Protein AF-A0A383TW69-F1 (afdb_monomer)

Structure (mmCIF, N/CA/C/O backbone):
data_AF-A0A383TW69-F1
#
_entry.id   AF-A0A383TW69-F1
#
loop_
_atom_site.group_PDB
_atom_site.id
_atom_site.type_symbol
_atom_site.label_atom_id
_atom_site.label_alt_id
_atom_site.label_comp_id
_atom_site.label_asym_id
_atom_site.label_entity_id
_atom_site.label_seq_id
_atom_site.pdbx_PDB_ins_code
_atom_site.Cartn_x
_atom_site.Cartn_y
_atom_site.Cartn_z
_atom_site.occupancy
_atom_site.B_iso_or_equiv
_atom_site.auth_seq_id
_atom_site.auth_comp_id
_atom_site.auth_asym_id
_atom_site.auth_atom_id
_atom_site.pdbx_PDB_model_num
ATOM 1 N N . MET A 1 1 ? -13.161 24.675 21.735 1.00 78.88 1 MET A N 1
ATOM 2 C CA . MET A 1 1 ? -13.417 23.481 20.902 1.00 78.88 1 MET A CA 1
ATOM 3 C C . MET A 1 1 ? -14.725 23.671 20.132 1.00 78.88 1 MET A C 1
ATOM 5 O O . MET A 1 1 ? -15.695 24.113 20.737 1.00 78.88 1 MET A O 1
ATOM 9 N N . LYS A 1 2 ? -14.765 23.399 18.818 1.00 85.44 2 LYS A N 1
ATOM 10 C CA . LYS A 1 2 ? -15.999 23.456 18.006 1.00 85.44 2 LYS A CA 1
ATOM 11 C C . LYS A 1 2 ? -16.533 22.034 17.807 1.00 85.44 2 LYS A C 1
ATOM 13 O O . LYS A 1 2 ? -15.847 21.250 17.152 1.00 85.44 2 LYS A O 1
ATOM 18 N N . LYS A 1 3 ? -17.734 21.754 18.326 1.00 91.88 3 LYS A N 1
ATOM 19 C CA . LYS A 1 3 ? -18.426 20.466 18.156 1.00 91.88 3 LYS A CA 1
ATOM 20 C C . LYS A 1 3 ? -18.703 20.162 16.680 1.00 91.88 3 LYS A C 1
ATOM 22 O O . LYS A 1 3 ? -18.946 21.086 15.899 1.00 91.88 3 LYS A O 1
ATOM 27 N N . LEU A 1 4 ? -18.665 18.879 16.338 1.00 94.00 4 LEU A N 1
ATOM 28 C CA . LEU A 1 4 ? -19.156 18.313 15.087 1.00 94.00 4 LEU A CA 1
ATOM 29 C C . LEU A 1 4 ? -20.682 18.405 15.047 1.00 94.00 4 LEU A C 1
ATOM 31 O O . LEU A 1 4 ? -21.356 17.983 15.990 1.00 94.00 4 LEU A O 1
ATOM 35 N N . TYR A 1 5 ? -21.210 18.924 13.943 1.00 95.25 5 TYR A N 1
ATOM 36 C CA . TYR A 1 5 ? -22.615 18.779 13.573 1.00 95.25 5 TYR A CA 1
ATOM 37 C C . TYR A 1 5 ? -22.767 17.698 12.501 1.00 95.25 5 TYR A C 1
ATOM 39 O O . TYR A 1 5 ? -21.790 17.292 11.876 1.00 95.25 5 TYR A O 1
ATOM 47 N N . ILE A 1 6 ? -24.003 17.274 12.226 1.00 94.62 6 ILE A N 1
ATOM 48 C CA . ILE A 1 6 ? -24.273 16.146 11.319 1.00 94.62 6 ILE A CA 1
ATOM 49 C C . ILE A 1 6 ? -23.660 16.337 9.927 1.00 94.62 6 ILE A C 1
ATOM 51 O O . ILE A 1 6 ? -23.131 15.404 9.336 1.00 94.62 6 ILE A O 1
ATOM 55 N N . LYS A 1 7 ? -23.639 17.578 9.426 1.00 93.81 7 LYS A N 1
ATOM 56 C CA . LYS A 1 7 ? -22.997 17.917 8.152 1.00 93.81 7 LYS A CA 1
ATOM 57 C C . LYS A 1 7 ? -21.479 17.713 8.189 1.00 93.81 7 LYS A C 1
ATOM 59 O O . LYS A 1 7 ? -20.908 17.312 7.180 1.00 93.81 7 LYS A O 1
ATOM 64 N N . ASP A 1 8 ? -20.846 18.016 9.321 1.00 94.88 8 ASP A N 1
ATOM 65 C CA . ASP A 1 8 ? -19.411 17.814 9.505 1.00 94.88 8 ASP A CA 1
ATOM 66 C C . ASP A 1 8 ? -19.110 16.311 9.572 1.00 94.88 8 ASP A C 1
ATOM 68 O O . ASP A 1 8 ? -18.225 15.848 8.866 1.00 94.88 8 ASP A O 1
ATOM 72 N N . TRP A 1 9 ? -19.897 15.535 10.331 1.00 95.38 9 TRP A N 1
ATOM 73 C CA . TRP A 1 9 ? -19.778 14.070 10.402 1.00 95.38 9 TRP A CA 1
ATOM 74 C C . TRP A 1 9 ? -19.925 13.401 9.030 1.00 95.38 9 TRP A C 1
ATOM 76 O O . TRP A 1 9 ? -19.047 12.650 8.607 1.00 95.38 9 TRP A O 1
ATOM 86 N N . LEU A 1 10 ? -20.978 13.743 8.282 1.00 94.75 10 LEU A N 1
ATOM 87 C CA . LEU A 1 10 ? -21.226 13.183 6.951 1.00 94.75 10 LEU A CA 1
ATOM 88 C C . LEU A 1 10 ? -20.133 13.529 5.927 1.00 94.75 10 LEU A C 1
ATOM 90 O O . LEU A 1 10 ? -20.014 12.838 4.921 1.00 94.75 10 LEU A O 1
ATOM 94 N N . ALA A 1 11 ? -19.308 14.556 6.165 1.00 94.00 11 ALA A N 1
ATOM 95 C CA . ALA A 1 11 ? -18.155 14.841 5.309 1.00 94.00 11 ALA A CA 1
ATOM 96 C C . ALA A 1 11 ? -17.041 13.784 5.441 1.00 94.00 11 ALA A C 1
ATOM 98 O O . ALA A 1 11 ? -16.251 13.614 4.511 1.00 94.00 11 ALA A O 1
ATOM 99 N N . TYR A 1 12 ? -16.991 13.060 6.565 1.00 92.94 12 TYR A N 1
ATOM 100 C CA . TYR A 1 12 ? -16.056 11.954 6.788 1.00 92.94 12 TYR A CA 1
ATOM 101 C C . TYR A 1 12 ? -16.609 10.598 6.352 1.00 92.94 12 TYR A C 1
ATOM 103 O O . TYR A 1 12 ? -15.813 9.671 6.169 1.00 92.94 12 TYR A O 1
ATOM 111 N N . GLN A 1 13 ? -17.930 10.492 6.197 1.00 94.50 13 GLN A N 1
ATOM 112 C CA . GLN A 1 13 ? -18.620 9.260 5.843 1.00 94.50 13 GLN A CA 1
ATOM 113 C C . GLN A 1 13 ? -18.547 8.974 4.335 1.00 94.50 13 GLN A C 1
ATOM 115 O O . GLN A 1 13 ? -18.456 9.889 3.509 1.00 94.50 13 GLN A O 1
ATOM 120 N N . PRO A 1 14 ? -18.573 7.692 3.934 1.00 92.88 14 PRO A N 1
ATOM 121 C CA . PRO A 1 14 ? -18.438 7.314 2.533 1.00 92.88 14 PRO A CA 1
ATOM 122 C C . PRO A 1 14 ? -19.743 7.486 1.730 1.00 92.88 14 PRO A C 1
ATOM 124 O O . PRO A 1 14 ? -19.723 7.469 0.496 1.00 92.88 14 PRO A O 1
ATOM 127 N N . TYR A 1 15 ? -20.871 7.686 2.415 1.00 90.94 15 TYR A N 1
ATOM 128 C CA . TYR A 1 15 ? -22.201 7.929 1.856 1.00 90.94 15 TYR A CA 1
ATOM 129 C C . TYR A 1 15 ? -22.689 9.349 2.174 1.00 90.94 15 TYR A C 1
ATOM 131 O O . TYR A 1 15 ? -22.214 10.009 3.090 1.00 90.94 15 TYR A O 1
ATOM 139 N N . THR A 1 16 ? -23.666 9.834 1.404 1.00 83.75 16 THR A N 1
ATOM 140 C CA . THR A 1 16 ? -24.147 11.226 1.497 1.00 83.75 16 THR A CA 1
ATOM 141 C C . THR A 1 16 ? -25.482 11.384 2.219 1.00 83.75 16 THR A C 1
ATOM 143 O O . THR A 1 16 ? -25.898 12.510 2.485 1.00 83.75 16 THR A O 1
ATOM 146 N N . LYS A 1 17 ? -26.210 10.289 2.459 1.00 88.12 17 LYS A N 1
ATOM 147 C CA . LYS A 1 17 ? -27.533 10.323 3.089 1.00 88.12 17 LYS A CA 1
ATOM 148 C C . LYS A 1 17 ? -27.400 9.944 4.558 1.00 88.12 17 LYS A C 1
ATOM 150 O O . LYS A 1 17 ? -26.925 8.855 4.841 1.00 88.12 17 LYS A O 1
ATOM 155 N N . GLU A 1 18 ? -27.886 10.818 5.432 1.00 89.94 18 GLU A N 1
ATOM 156 C CA . GLU A 1 18 ? -27.990 10.564 6.870 1.00 89.94 18 GLU A CA 1
ATOM 157 C C . GLU A 1 18 ? -28.778 9.276 7.158 1.00 89.94 18 GLU A C 1
ATOM 159 O O . GLU A 1 18 ? -29.884 9.067 6.639 1.00 89.94 18 GLU A O 1
ATOM 164 N N . GLY A 1 19 ? -28.184 8.418 7.979 1.00 88.56 19 GLY A N 1
ATOM 165 C CA . GLY A 1 19 ? -28.764 7.232 8.585 1.00 88.56 19 GLY A CA 1
ATOM 166 C C . GLY A 1 19 ? -29.037 7.431 10.077 1.00 88.56 19 GLY A C 1
ATOM 167 O O . GLY A 1 19 ? -28.584 8.377 10.714 1.00 88.56 19 GLY A O 1
ATOM 168 N N . THR A 1 20 ? -29.791 6.506 10.668 1.00 89.56 20 THR A N 1
ATOM 169 C CA . THR A 1 20 ? -30.201 6.589 12.081 1.00 89.56 20 THR A CA 1
ATOM 170 C C . THR A 1 20 ? -29.040 6.440 13.065 1.00 89.56 20 THR A C 1
ATOM 172 O O . THR A 1 20 ? -29.141 6.918 14.191 1.00 89.56 20 THR A O 1
ATOM 175 N N . ALA A 1 21 ? -27.951 5.788 12.649 1.00 95.50 21 ALA A N 1
ATOM 176 C CA . ALA A 1 21 ? -26.759 5.584 13.466 1.00 95.50 21 ALA A CA 1
ATOM 177 C C . ALA A 1 21 ? -25.835 6.818 13.506 1.00 95.50 21 ALA A C 1
ATOM 179 O O . ALA A 1 21 ? -25.101 6.999 14.474 1.00 95.50 21 ALA A O 1
ATOM 180 N N . ASP A 1 22 ? -25.907 7.712 12.511 1.00 96.69 22 ASP A N 1
ATOM 181 C CA . ASP A 1 22 ? -24.965 8.833 12.369 1.00 96.69 22 ASP A CA 1
ATOM 182 C C . ASP A 1 22 ? -24.975 9.784 13.567 1.00 96.69 22 ASP A C 1
ATOM 184 O O . ASP A 1 22 ? -23.930 10.264 13.998 1.00 96.69 22 ASP A O 1
ATOM 188 N N . ILE A 1 23 ? -26.152 10.048 14.142 1.00 96.31 23 ILE A N 1
ATOM 189 C CA . ILE A 1 23 ? -26.275 10.919 15.318 1.00 96.31 23 ILE A CA 1
ATOM 190 C C . ILE A 1 23 ? -25.535 10.314 16.517 1.00 96.31 23 ILE A C 1
ATOM 192 O O . ILE A 1 23 ? -24.908 11.052 17.279 1.00 96.31 23 ILE A O 1
ATOM 196 N N . PHE A 1 24 ? -25.593 8.989 16.685 1.00 98.00 24 PHE A N 1
ATOM 197 C CA . PHE A 1 24 ? -24.895 8.298 17.766 1.00 98.00 24 PHE A CA 1
ATOM 198 C C . PHE A 1 24 ? -23.382 8.460 17.612 1.00 98.00 24 PHE A C 1
ATOM 200 O O . PHE A 1 24 ? -22.731 9.000 18.507 1.00 98.00 24 PHE A O 1
ATOM 207 N N . TYR A 1 25 ? -22.836 8.089 16.453 1.00 98.25 25 TYR A N 1
ATOM 208 C CA . TYR A 1 25 ? -21.394 8.147 16.223 1.00 98.25 25 TYR A CA 1
ATOM 209 C C . TYR A 1 25 ? -20.862 9.587 16.168 1.00 98.25 25 TYR A C 1
ATOM 211 O O . TYR A 1 25 ? -19.808 9.870 16.727 1.00 98.25 25 TYR A O 1
ATOM 219 N N . MET A 1 26 ? -21.616 10.552 15.636 1.00 97.88 26 MET A N 1
ATOM 220 C CA . MET A 1 26 ? -21.258 11.974 15.734 1.00 97.88 26 MET A CA 1
ATOM 221 C C . MET A 1 26 ? -21.147 12.440 17.196 1.00 97.88 26 MET A C 1
ATOM 223 O O . MET A 1 26 ? -20.235 13.196 17.545 1.00 97.88 26 MET A O 1
ATOM 227 N N . ASN A 1 27 ? -22.078 12.028 18.062 1.00 98.00 27 ASN A N 1
ATOM 228 C CA . ASN A 1 27 ? -22.026 12.376 19.482 1.00 98.00 27 ASN A CA 1
ATOM 229 C C . ASN A 1 27 ? -20.841 11.703 20.181 1.00 98.00 27 ASN A C 1
ATOM 231 O O . ASN A 1 27 ? -20.166 12.365 20.968 1.00 98.00 27 ASN A O 1
ATOM 235 N N . LEU A 1 28 ? -20.548 10.445 19.851 1.00 98.44 28 LEU A N 1
ATOM 236 C CA . LEU A 1 28 ? -19.385 9.720 20.359 1.00 98.44 28 LEU A CA 1
ATOM 237 C C . LEU A 1 28 ? -18.066 10.394 19.944 1.00 98.44 28 LEU A C 1
ATOM 239 O O . LEU A 1 28 ? -17.206 10.647 20.785 1.00 98.44 28 LEU A O 1
ATOM 243 N N . ALA A 1 29 ? -17.953 10.815 18.681 1.00 98.44 29 ALA A N 1
ATOM 244 C CA . ALA A 1 29 ? -16.805 11.576 18.193 1.00 98.44 29 ALA A CA 1
ATOM 245 C C . ALA A 1 29 ? -16.631 12.908 18.936 1.00 98.44 29 ALA A C 1
ATOM 247 O O . ALA A 1 29 ? -15.508 13.297 19.252 1.00 98.44 29 ALA A O 1
ATOM 248 N N . ASN A 1 30 ? -17.727 13.602 19.262 1.00 98.38 30 ASN A N 1
ATOM 249 C CA . ASN A 1 30 ? -17.668 14.807 20.091 1.00 98.38 30 ASN A CA 1
ATOM 250 C C . ASN A 1 30 ? -17.168 14.512 21.516 1.00 98.38 30 ASN A C 1
ATOM 252 O O . ASN A 1 30 ? -16.384 15.301 22.036 1.00 98.38 30 ASN A O 1
ATOM 256 N N . GLN A 1 31 ? -17.582 13.401 22.136 1.00 98.31 31 GLN A N 1
ATOM 257 C CA . GLN A 1 31 ? -17.109 13.007 23.471 1.00 98.31 31 GLN A CA 1
ATOM 258 C C . GLN A 1 31 ? -15.611 12.687 23.467 1.00 98.31 31 GLN A C 1
ATOM 260 O O . GLN A 1 31 ? -14.866 13.196 24.303 1.00 98.31 31 GLN A O 1
ATOM 265 N N . ILE A 1 32 ? -15.146 11.922 22.476 1.00 98.44 32 ILE A N 1
ATOM 266 C CA . ILE A 1 32 ? -13.717 11.639 22.296 1.00 98.44 32 ILE A CA 1
ATOM 267 C C . ILE A 1 32 ? -12.943 12.940 22.057 1.00 98.44 32 ILE A C 1
ATOM 269 O O . ILE A 1 32 ? -11.902 13.157 22.671 1.00 98.44 32 ILE A O 1
ATOM 273 N N . GLN A 1 33 ? -13.456 13.845 21.218 1.00 97.50 33 GLN A N 1
ATOM 274 C CA . GLN A 1 33 ? -12.817 15.139 20.976 1.00 97.50 33 GLN A CA 1
ATOM 275 C C . GLN A 1 33 ? -12.703 15.978 22.260 1.00 97.50 33 GLN A C 1
ATOM 277 O O . GLN A 1 33 ? -11.658 16.588 22.496 1.00 97.50 33 GLN A O 1
ATOM 282 N N . GLU A 1 34 ? -13.756 16.015 23.083 1.00 97.12 34 GLU A N 1
ATOM 283 C CA . GLU A 1 34 ? -13.748 16.691 24.385 1.00 97.12 34 GLU A CA 1
ATOM 284 C C . GLU A 1 34 ? -12.663 16.098 25.289 1.00 97.12 34 GLU A C 1
ATOM 286 O O . GLU A 1 34 ? -11.813 16.842 25.782 1.00 97.12 34 GLU A O 1
ATOM 291 N N . LYS A 1 35 ? -12.602 14.767 25.398 1.00 97.50 35 LYS A N 1
ATOM 292 C CA . LYS A 1 35 ? -11.590 14.072 26.200 1.00 97.50 35 LYS A CA 1
ATOM 293 C C . LYS A 1 35 ? -10.165 14.355 25.731 1.00 97.50 35 LYS A C 1
ATOM 295 O O . LYS A 1 35 ? -9.302 14.676 26.546 1.00 97.50 35 LYS A O 1
ATOM 300 N N . LEU A 1 36 ? -9.914 14.294 24.421 1.00 96.62 36 LEU A N 1
ATOM 301 C CA . LEU A 1 36 ? -8.609 14.619 23.836 1.00 96.62 36 LEU A CA 1
ATOM 302 C C . LEU A 1 36 ? -8.207 16.072 24.122 1.00 96.62 36 LEU A C 1
ATOM 304 O O . LEU A 1 36 ? -7.032 16.355 24.351 1.00 96.62 36 LEU A O 1
ATOM 308 N N . PHE A 1 37 ? -9.169 17.000 24.135 1.00 94.56 37 PHE A N 1
ATOM 309 C CA . PHE A 1 37 ? -8.917 18.398 24.478 1.00 94.56 37 PHE A CA 1
ATOM 310 C C . PHE A 1 37 ? -8.577 18.578 25.966 1.00 94.56 37 PHE A C 1
ATOM 312 O O . PHE A 1 37 ? -7.689 19.367 26.288 1.00 94.56 37 PHE A O 1
ATOM 319 N N . GLU A 1 38 ? -9.239 17.843 26.863 1.00 94.81 38 GLU A N 1
ATOM 320 C CA . GLU A 1 38 ? -8.970 17.870 28.309 1.00 94.81 38 GLU A CA 1
ATOM 321 C C . GLU A 1 38 ? -7.551 17.404 28.653 1.00 94.81 38 GLU A C 1
ATOM 323 O O . GLU A 1 38 ? -6.868 18.038 29.460 1.00 94.81 38 GLU A O 1
ATOM 328 N N . ILE A 1 39 ? -7.086 16.323 28.020 1.00 94.62 39 ILE A N 1
ATOM 329 C CA . ILE A 1 39 ? -5.749 15.760 28.272 1.00 94.62 39 ILE A CA 1
ATOM 330 C C . ILE A 1 39 ? -4.653 16.413 27.417 1.00 94.62 39 ILE A C 1
ATOM 332 O O . ILE A 1 39 ? -3.473 16.112 27.583 1.00 94.62 39 ILE A O 1
ATOM 336 N N . ARG A 1 40 ? -5.007 17.336 26.513 1.00 92.56 40 ARG A N 1
ATOM 337 C CA . ARG A 1 40 ? -4.088 17.921 25.525 1.00 92.56 40 ARG A CA 1
ATOM 338 C C . ARG A 1 40 ? -2.812 18.497 26.140 1.00 92.56 40 ARG A C 1
ATOM 340 O O . ARG A 1 40 ? -1.731 18.260 25.617 1.00 92.56 40 ARG A O 1
ATOM 347 N N . SER A 1 41 ? -2.927 19.255 27.229 1.00 89.94 41 SER A N 1
ATOM 348 C CA . SER A 1 41 ? -1.782 19.908 27.885 1.00 89.94 41 SER A CA 1
ATOM 349 C C . SER A 1 41 ? -0.866 18.942 28.644 1.00 89.94 41 SER A C 1
ATOM 351 O O . SER A 1 41 ? 0.207 19.341 29.084 1.00 89.94 41 SER A O 1
ATOM 353 N N . GLN A 1 42 ? -1.283 17.686 28.814 1.00 90.44 42 GLN A N 1
ATOM 354 C CA . GLN A 1 42 ? -0.526 16.643 29.510 1.00 90.44 42 GLN A CA 1
ATOM 355 C C . GLN A 1 42 ? 0.367 15.856 28.539 1.00 90.44 42 GLN A C 1
ATOM 357 O O . GLN A 1 42 ? 1.309 15.189 28.961 1.00 90.44 42 GLN A O 1
ATOM 362 N N . HIS A 1 43 ? 0.104 15.970 27.233 1.00 89.00 43 HIS A N 1
ATOM 363 C CA . HIS A 1 43 ? 0.777 15.211 26.189 1.00 89.00 43 HIS A CA 1
ATOM 364 C C . HIS A 1 43 ? 1.336 16.140 25.122 1.00 89.00 43 HIS A C 1
ATOM 366 O O . HIS A 1 43 ? 0.591 16.678 24.303 1.00 89.00 43 HIS A O 1
ATOM 372 N N . LEU A 1 44 ? 2.666 16.240 25.050 1.00 85.38 44 LEU A N 1
ATOM 373 C CA . LEU A 1 44 ? 3.356 17.063 24.051 1.00 85.38 44 LEU A CA 1
ATOM 374 C C . LEU A 1 44 ? 2.880 16.756 22.621 1.00 85.38 44 LEU A C 1
ATOM 376 O O . LEU A 1 44 ? 2.741 17.654 21.797 1.00 85.38 44 LEU A O 1
ATOM 380 N N . ILE A 1 45 ? 2.588 15.485 22.332 1.00 86.06 45 ILE A N 1
ATOM 381 C CA . ILE A 1 45 ? 2.115 15.044 21.018 1.00 86.06 45 ILE A CA 1
ATOM 382 C C . ILE A 1 45 ? 0.753 15.667 20.663 1.00 86.06 45 ILE A C 1
ATOM 384 O O . ILE A 1 45 ? 0.559 16.080 19.523 1.00 86.06 45 ILE A O 1
ATOM 388 N N . LEU A 1 46 ? -0.166 15.789 21.627 1.00 88.31 46 LEU A N 1
ATOM 389 C CA . LEU A 1 46 ? -1.462 16.446 21.421 1.00 88.31 46 LEU A CA 1
ATOM 390 C C . LEU A 1 46 ? -1.351 17.971 21.445 1.00 88.31 46 LEU A C 1
ATOM 392 O O . LEU A 1 46 ? -2.122 18.664 20.782 1.00 88.31 46 LEU A O 1
ATOM 396 N N . GLU A 1 47 ? -0.412 18.519 22.215 1.00 85.94 47 GLU A N 1
ATOM 397 C CA . GLU A 1 47 ? -0.194 19.962 22.300 1.00 85.94 47 GLU A CA 1
ATOM 398 C C . GLU A 1 47 ? 0.107 20.569 20.922 1.00 85.94 47 GLU A C 1
ATOM 400 O O . GLU A 1 47 ? -0.457 21.612 20.581 1.00 85.94 47 GLU A O 1
ATOM 405 N N . HIS A 1 48 ? 0.903 19.864 20.111 1.00 84.12 48 HIS A N 1
ATOM 406 C CA . HIS A 1 48 ? 1.308 20.279 18.765 1.00 84.12 48 HIS A CA 1
ATOM 407 C C . HIS A 1 48 ? 0.230 20.102 17.690 1.00 84.12 48 HIS A C 1
ATOM 409 O O . HIS A 1 48 ? 0.399 20.628 16.593 1.00 84.12 48 HIS A O 1
ATOM 415 N N . LEU A 1 49 ? -0.856 19.380 17.976 1.00 86.75 49 LEU A N 1
ATOM 416 C CA . LEU A 1 49 ? -1.944 19.199 17.020 1.00 86.75 49 LEU A CA 1
ATOM 417 C C . LEU A 1 49 ? -2.813 20.449 16.914 1.00 86.75 49 LEU A C 1
ATOM 419 O O . LEU A 1 49 ? -3.178 21.071 17.920 1.00 86.75 49 LEU A O 1
ATOM 423 N N . GLU A 1 50 ? -3.224 20.801 15.701 1.00 89.62 50 GLU A N 1
ATOM 424 C CA . GLU A 1 50 ? -4.254 21.810 15.524 1.00 89.62 50 GLU A CA 1
ATOM 425 C C . GLU A 1 50 ? -5.615 21.284 16.013 1.00 89.62 50 GLU A C 1
ATOM 427 O O . GLU A 1 50 ? -5.829 20.097 16.266 1.00 89.62 50 GLU A O 1
ATOM 432 N N . THR A 1 51 ? -6.583 22.188 16.192 1.00 87.25 51 THR A N 1
ATOM 433 C CA . THR A 1 51 ? -7.930 21.771 16.640 1.00 87.25 51 THR A CA 1
ATOM 434 C C . THR A 1 51 ? -8.619 20.870 15.607 1.00 87.25 51 THR A C 1
ATOM 436 O O . THR A 1 51 ? -9.477 20.067 15.976 1.00 87.25 51 THR A O 1
ATOM 439 N N . GLU A 1 52 ? -8.258 21.015 14.331 1.00 91.00 52 GLU A N 1
ATOM 440 C CA . GLU A 1 52 ? -8.753 20.187 13.230 1.00 91.00 52 GLU A CA 1
ATOM 441 C C . GLU A 1 52 ? -8.139 18.783 13.279 1.00 91.00 52 GLU A C 1
ATOM 443 O O . GLU A 1 52 ? -8.890 17.815 13.241 1.00 91.00 52 GLU A O 1
ATOM 448 N N . ASP A 1 53 ? -6.837 18.650 13.546 1.00 92.19 53 ASP A N 1
ATOM 449 C CA . ASP A 1 53 ? -6.190 17.339 13.701 1.00 92.19 53 ASP A CA 1
ATOM 450 C C . ASP A 1 53 ? -6.762 16.535 14.881 1.00 92.19 53 ASP A C 1
ATOM 452 O O . ASP A 1 53 ? -6.972 15.328 14.787 1.00 92.19 53 ASP A O 1
ATOM 456 N N . LEU A 1 54 ? -7.067 17.201 16.004 1.00 93.38 54 LEU A N 1
ATOM 457 C CA . LEU A 1 54 ? -7.719 16.553 17.152 1.00 93.38 54 LEU A CA 1
ATOM 458 C C . LEU A 1 54 ? -9.129 16.060 16.811 1.00 93.38 54 LEU A C 1
ATOM 460 O O . LEU A 1 54 ? -9.566 15.025 17.314 1.00 93.38 54 LEU A O 1
ATOM 464 N N . ARG A 1 55 ? -9.855 16.807 15.970 1.00 95.38 55 ARG A N 1
ATOM 465 C CA . ARG A 1 55 ? -11.157 16.373 15.455 1.00 95.38 55 ARG A CA 1
ATOM 466 C C . ARG A 1 55 ? -10.986 15.168 14.538 1.00 95.38 55 ARG A C 1
ATOM 468 O O . ARG A 1 55 ? -11.747 14.216 14.676 1.00 95.38 55 ARG A O 1
ATOM 475 N N . ASP A 1 56 ? -10.014 15.205 13.635 1.00 95.75 56 ASP A N 1
ATOM 476 C CA . ASP A 1 56 ? -9.745 14.112 12.704 1.00 95.75 56 ASP A CA 1
ATOM 477 C C . ASP A 1 56 ? -9.369 12.830 13.448 1.00 95.75 56 ASP A C 1
ATOM 479 O O . ASP A 1 56 ? -9.907 11.774 13.124 1.00 95.75 56 ASP A O 1
ATOM 483 N N . LEU A 1 57 ? -8.549 12.926 14.502 1.00 97.00 57 LEU A N 1
ATOM 484 C CA . LEU A 1 57 ? -8.235 11.799 15.381 1.00 97.00 57 LEU A CA 1
ATOM 485 C C . LEU A 1 57 ? -9.491 11.258 16.081 1.00 97.00 57 LEU A C 1
ATOM 487 O O . LEU A 1 57 ? -9.717 10.050 16.091 1.00 97.00 57 LEU A O 1
ATOM 491 N N . ALA A 1 58 ? -10.341 12.135 16.626 1.00 98.19 58 ALA A N 1
ATOM 492 C CA . ALA A 1 58 ? -11.580 11.718 17.281 1.00 98.19 58 ALA A CA 1
ATOM 493 C C . ALA A 1 58 ? -12.534 10.992 16.318 1.00 98.19 58 ALA A C 1
ATOM 495 O O . ALA A 1 58 ? -13.074 9.935 16.651 1.00 98.19 58 ALA A O 1
ATOM 496 N N . VAL A 1 59 ? -12.710 11.523 15.105 1.00 98.25 59 VAL A N 1
ATOM 497 C CA . VAL A 1 59 ? -13.527 10.891 14.061 1.00 98.25 59 VAL A CA 1
ATOM 498 C C . VAL A 1 59 ? -12.910 9.572 13.609 1.00 98.25 59 VAL A C 1
ATOM 500 O O . VAL A 1 59 ? -13.639 8.597 13.439 1.00 98.25 59 VAL A O 1
ATOM 503 N N . PHE A 1 60 ? -11.589 9.509 13.444 1.00 98.19 60 PHE A N 1
ATOM 504 C CA . PHE A 1 60 ? -10.875 8.299 13.047 1.00 98.19 60 PHE A CA 1
ATOM 505 C C . PHE A 1 60 ? -11.083 7.154 14.048 1.00 98.19 60 PHE A C 1
ATOM 507 O O . PHE A 1 60 ? -11.487 6.063 13.649 1.00 98.19 60 PHE A O 1
ATOM 514 N N . LEU A 1 61 ? -10.904 7.423 15.345 1.00 98.44 61 LEU A N 1
ATOM 515 C CA . LEU A 1 61 ? -11.101 6.434 16.412 1.00 98.44 61 LEU A CA 1
ATOM 516 C C . LEU A 1 61 ? -12.577 6.042 16.579 1.00 98.44 61 LEU A C 1
ATOM 518 O O . LEU A 1 61 ? -12.888 4.876 16.801 1.00 98.44 61 LEU A O 1
ATOM 522 N N . THR A 1 62 ? -13.499 6.988 16.389 1.00 98.62 62 THR A N 1
ATOM 523 C CA . THR A 1 62 ? -14.940 6.681 16.362 1.00 98.62 62 THR A CA 1
ATOM 524 C C . THR A 1 62 ? -15.308 5.798 15.170 1.00 98.62 62 THR A C 1
ATOM 526 O O . THR A 1 62 ? -16.122 4.892 15.301 1.00 98.62 62 THR A O 1
ATOM 529 N N . SER A 1 63 ? -14.701 6.035 14.005 1.00 98.25 63 SER A N 1
ATOM 530 C CA . SER A 1 63 ? -14.974 5.258 12.791 1.00 98.25 63 SER A CA 1
ATOM 531 C C . SER A 1 63 ? -14.463 3.819 12.900 1.00 98.25 63 SER A C 1
ATOM 533 O O . SER A 1 63 ? -15.054 2.922 12.310 1.00 98.25 63 SER A O 1
ATOM 535 N N . TYR A 1 64 ? -13.395 3.584 13.670 1.00 98.06 64 TYR A N 1
ATOM 536 C CA . TYR A 1 64 ? -12.973 2.231 14.039 1.00 98.06 64 TYR A CA 1
ATOM 537 C C . TYR A 1 64 ? -14.062 1.506 14.836 1.00 98.06 64 TYR A C 1
ATOM 539 O O . TYR A 1 64 ? -14.423 0.377 14.516 1.00 98.06 64 TYR A O 1
ATOM 547 N N . PHE A 1 65 ? -14.628 2.175 15.838 1.00 98.19 65 PHE A N 1
ATOM 548 C CA . PHE A 1 65 ? -15.718 1.612 16.624 1.00 98.19 65 PHE A CA 1
ATOM 549 C C . PHE A 1 65 ? -16.980 1.371 15.782 1.00 98.19 65 PHE A C 1
ATOM 551 O O . PHE A 1 65 ? -17.646 0.350 15.926 1.00 98.19 65 PHE A O 1
ATOM 558 N N . GLU A 1 66 ? -17.283 2.274 14.850 1.00 98.12 66 GLU A N 1
ATOM 559 C CA . GLU A 1 66 ? -18.365 2.103 13.879 1.00 98.12 66 GLU A CA 1
ATOM 560 C C . GLU A 1 66 ? -18.134 0.903 12.941 1.00 98.12 66 GLU A C 1
ATOM 562 O O . GLU A 1 66 ? -19.073 0.138 12.716 1.00 98.12 66 GLU A O 1
ATOM 567 N N . ASP A 1 67 ? -16.907 0.702 12.438 1.00 97.25 67 ASP A N 1
ATOM 568 C CA . ASP A 1 67 ? -16.511 -0.476 11.641 1.00 97.25 67 ASP A CA 1
ATOM 569 C C . ASP A 1 67 ? -16.689 -1.775 12.430 1.00 97.25 67 ASP A C 1
ATOM 571 O O . ASP A 1 67 ? -17.247 -2.738 11.898 1.00 97.25 67 ASP A O 1
ATOM 575 N N . PHE A 1 68 ? -16.269 -1.774 13.699 1.00 96.06 68 PHE A N 1
ATOM 576 C CA . PHE A 1 68 ? -16.397 -2.913 14.602 1.00 96.06 68 PHE A CA 1
ATOM 577 C C . PHE A 1 68 ? -17.868 -3.291 14.828 1.00 96.06 68 PHE A C 1
ATOM 579 O O . PHE A 1 68 ? -18.272 -4.414 14.532 1.00 96.06 68 PHE A O 1
ATOM 586 N N . ILE A 1 69 ? -18.690 -2.340 15.289 1.00 97.06 69 ILE A N 1
ATOM 587 C CA . ILE A 1 69 ? -20.108 -2.576 15.605 1.00 97.06 69 ILE A CA 1
ATOM 588 C C . ILE A 1 69 ? -20.903 -2.934 14.347 1.00 97.06 69 ILE A C 1
ATOM 590 O O . ILE A 1 69 ? -21.743 -3.827 14.369 1.00 97.06 69 ILE A O 1
ATOM 594 N N . SER A 1 70 ? -20.629 -2.264 13.225 1.00 96.31 70 SER A N 1
ATOM 595 C CA . SER A 1 70 ? -21.361 -2.488 11.971 1.00 96.31 70 SER A CA 1
ATOM 596 C C . SER A 1 70 ? -20.873 -3.713 11.195 1.00 96.31 70 SER A C 1
ATOM 598 O O . SER A 1 70 ? -21.511 -4.090 10.207 1.00 96.31 70 SER A O 1
ATOM 600 N N . GLN A 1 71 ? -19.760 -4.324 11.617 1.00 94.19 71 GLN A N 1
ATOM 601 C CA . GLN A 1 71 ? -19.124 -5.464 10.956 1.00 94.19 71 GLN A CA 1
ATOM 602 C C . GLN A 1 71 ? -18.863 -5.183 9.472 1.00 94.19 71 GLN A C 1
ATOM 604 O O . GLN A 1 71 ? -19.300 -5.924 8.588 1.00 94.19 71 GLN A O 1
ATOM 609 N N . THR A 1 72 ? -18.195 -4.063 9.181 1.00 94.38 72 THR A N 1
ATOM 610 C CA . THR A 1 72 ? -17.714 -3.784 7.817 1.00 94.38 72 THR A CA 1
ATOM 611 C C . THR A 1 72 ? -16.417 -4.522 7.488 1.00 94.38 72 THR A C 1
ATOM 613 O O . THR A 1 72 ? -15.988 -4.504 6.338 1.00 94.38 72 THR A O 1
ATOM 616 N N . GLU A 1 73 ? -15.839 -5.219 8.473 1.00 94.00 73 GLU A N 1
ATOM 617 C CA . GLU A 1 73 ? -14.688 -6.125 8.362 1.00 94.00 73 GLU A CA 1
ATOM 618 C C . GLU A 1 73 ? -13.373 -5.451 7.924 1.00 94.00 73 GLU A C 1
ATOM 620 O O . GLU A 1 73 ? -12.412 -6.143 7.591 1.00 94.00 73 GLU A O 1
ATOM 625 N N . ILE A 1 74 ? -13.266 -4.116 7.957 1.00 96.44 74 ILE A N 1
ATOM 626 C CA . ILE A 1 74 ? -12.067 -3.406 7.481 1.00 96.44 74 ILE A CA 1
ATOM 627 C C . ILE A 1 74 ? -10.904 -3.630 8.451 1.00 96.44 74 ILE A C 1
ATOM 629 O O . ILE A 1 74 ? -9.842 -4.114 8.048 1.00 96.44 74 ILE A O 1
ATOM 633 N N . PHE A 1 75 ? -11.083 -3.310 9.737 1.00 96.06 75 PHE A N 1
ATOM 634 C CA . PHE A 1 75 ? -10.012 -3.481 10.718 1.00 96.06 75 PHE A CA 1
ATOM 635 C C . PHE A 1 75 ? -9.792 -4.953 11.084 1.00 96.06 75 PHE A C 1
ATOM 637 O O . PHE A 1 75 ? -8.659 -5.395 11.265 1.00 96.06 75 PHE A O 1
ATOM 644 N N . LYS A 1 76 ? -10.856 -5.759 11.116 1.00 93.75 76 LYS A N 1
ATOM 645 C CA . LYS A 1 76 ? -10.727 -7.214 11.278 1.00 93.75 76 LYS A CA 1
ATOM 646 C C . LYS A 1 76 ? -9.970 -7.854 10.107 1.00 93.75 76 LYS A C 1
ATOM 648 O O . LYS A 1 76 ? -9.100 -8.691 10.336 1.00 93.75 76 LYS A O 1
ATOM 653 N N . GLY A 1 77 ? -10.205 -7.392 8.876 1.00 94.75 77 GLY A N 1
ATOM 654 C CA . GLY A 1 77 ? -9.420 -7.770 7.701 1.00 94.75 77 GLY A CA 1
ATOM 655 C C . GLY A 1 77 ? -7.934 -7.437 7.855 1.00 94.75 77 GLY A C 1
ATOM 656 O O . GLY A 1 77 ? -7.091 -8.286 7.568 1.00 94.75 77 GLY A O 1
ATOM 657 N N . PHE A 1 78 ? -7.600 -6.252 8.384 1.00 96.12 78 PHE A N 1
ATOM 658 C CA . PHE A 1 78 ? -6.218 -5.894 8.733 1.00 96.12 78 PHE A CA 1
ATOM 659 C C . PHE A 1 78 ? -5.597 -6.882 9.730 1.00 96.12 78 PHE A C 1
ATOM 661 O O . PHE A 1 78 ? -4.505 -7.392 9.474 1.00 96.12 78 PHE A O 1
ATOM 668 N N . LYS A 1 79 ? -6.297 -7.184 10.834 1.00 94.19 79 LYS A N 1
ATOM 669 C CA . LYS A 1 79 ? -5.806 -8.112 11.864 1.00 94.19 79 LYS A CA 1
ATOM 670 C C . LYS A 1 79 ? -5.536 -9.507 11.298 1.00 94.19 79 LYS A C 1
ATOM 672 O O . LYS A 1 79 ? -4.466 -10.064 11.531 1.00 94.19 79 LYS A O 1
ATOM 677 N N . ASN A 1 80 ? -6.452 -10.025 10.479 1.00 92.88 80 ASN A N 1
ATOM 678 C CA . ASN A 1 80 ? -6.295 -11.321 9.814 1.00 92.88 80 ASN A CA 1
ATOM 679 C C . ASN A 1 80 ? -5.088 -11.337 8.865 1.00 92.88 80 ASN A C 1
ATOM 681 O O . ASN A 1 80 ? -4.288 -12.267 8.893 1.00 92.88 80 ASN A O 1
ATOM 685 N N . LEU A 1 81 ? -4.908 -10.284 8.063 1.00 95.19 81 LEU A N 1
ATOM 686 C CA . LEU A 1 81 ? -3.750 -10.166 7.173 1.00 95.19 81 LEU A CA 1
ATOM 687 C C . LEU A 1 81 ? -2.432 -10.089 7.954 1.00 95.19 81 LEU A C 1
ATOM 689 O O . LEU A 1 81 ? -1.429 -10.664 7.533 1.00 95.19 81 LEU A O 1
ATOM 693 N N . ASN A 1 82 ? -2.419 -9.396 9.094 1.00 95.38 82 ASN A N 1
ATOM 694 C CA . ASN A 1 82 ? -1.245 -9.327 9.960 1.00 95.38 82 ASN A CA 1
ATOM 695 C C . ASN A 1 82 ? -0.937 -10.691 10.601 1.00 95.38 82 ASN A C 1
ATOM 697 O O . ASN A 1 82 ? 0.225 -11.094 10.654 1.00 95.38 82 ASN A O 1
ATOM 701 N N . GLN A 1 83 ? -1.971 -11.425 11.017 1.00 93.31 83 GLN A N 1
ATOM 702 C CA . GLN A 1 83 ? -1.859 -12.785 11.544 1.00 93.31 83 GLN A CA 1
ATOM 703 C C . GLN A 1 83 ? -1.305 -13.754 10.498 1.00 93.31 83 GLN A C 1
ATOM 705 O O . GLN A 1 83 ? -0.402 -14.528 10.809 1.00 93.31 83 GLN A O 1
ATOM 710 N N . ASP A 1 84 ? -1.781 -13.672 9.256 1.00 92.62 84 ASP A N 1
ATOM 711 C CA . ASP A 1 84 ? -1.287 -14.491 8.146 1.00 92.62 84 ASP A CA 1
ATOM 712 C C . ASP A 1 84 ? 0.194 -14.211 7.837 1.00 92.62 84 ASP A C 1
ATOM 714 O O . ASP A 1 84 ? 0.950 -15.130 7.517 1.00 92.62 84 ASP A O 1
ATOM 718 N N . LEU A 1 85 ? 0.627 -12.948 7.935 1.00 94.06 85 LEU A N 1
ATOM 719 C CA . LEU A 1 85 ? 2.004 -12.541 7.636 1.00 94.06 85 LEU A CA 1
ATOM 720 C C . LEU A 1 85 ? 2.984 -12.802 8.786 1.00 94.06 85 LEU A C 1
ATOM 722 O O . LEU A 1 85 ? 4.132 -13.178 8.538 1.00 94.06 85 LEU A O 1
ATOM 726 N N . TYR A 1 86 ? 2.561 -12.577 10.030 1.00 94.06 86 TYR A N 1
ATOM 727 C CA . TYR A 1 86 ? 3.462 -12.504 11.185 1.00 94.06 86 TYR A CA 1
ATOM 728 C C . TYR A 1 86 ? 3.084 -13.434 12.337 1.00 94.06 86 TYR A C 1
ATOM 730 O O . TYR A 1 86 ? 3.816 -13.514 13.319 1.00 94.06 86 TYR A O 1
ATOM 738 N N . GLY A 1 87 ? 1.975 -14.162 12.248 1.00 91.69 87 GLY A N 1
ATOM 739 C CA . GLY A 1 87 ? 1.535 -15.052 13.320 1.00 91.69 87 GLY A CA 1
ATOM 740 C C . GLY A 1 87 ? 0.964 -14.329 14.545 1.00 91.69 87 GLY A C 1
ATOM 741 O O . GLY A 1 87 ? 0.760 -14.982 15.566 1.00 91.69 87 GLY A O 1
ATOM 742 N N . LYS A 1 88 ? 0.686 -13.023 14.443 1.00 90.81 88 LYS A N 1
ATOM 743 C CA . LYS A 1 88 ? 0.027 -12.211 15.477 1.00 90.81 88 LYS A CA 1
ATOM 744 C C . LYS A 1 88 ? -0.997 -11.259 14.863 1.00 90.81 88 LYS A C 1
ATOM 746 O O . LYS A 1 88 ? -0.775 -10.754 13.767 1.00 90.81 88 LYS A O 1
ATOM 751 N N . ASN A 1 89 ? -2.073 -10.947 15.578 1.00 90.88 89 ASN A N 1
ATOM 752 C CA . ASN A 1 89 ? -3.159 -10.107 15.054 1.00 90.88 89 ASN A CA 1
ATOM 753 C C . ASN A 1 89 ? -2.796 -8.618 14.925 1.00 90.88 89 ASN A C 1
ATOM 755 O O . ASN A 1 89 ? -3.444 -7.907 14.163 1.00 90.88 89 ASN A O 1
ATOM 759 N N . LEU A 1 90 ? -1.773 -8.135 15.638 1.00 93.12 90 LEU A N 1
ATOM 760 C CA . LEU A 1 90 ? -1.396 -6.721 15.643 1.00 93.12 90 LEU A CA 1
ATOM 761 C C . LEU A 1 90 ? 0.135 -6.543 15.625 1.00 93.12 90 LEU A C 1
ATOM 763 O O . LEU A 1 90 ? 0.851 -7.304 16.282 1.00 93.12 90 LEU A O 1
ATOM 767 N N . PRO A 1 91 ? 0.684 -5.563 14.887 1.00 94.38 91 PRO A N 1
ATOM 768 C CA . PRO A 1 91 ? 2.095 -5.187 14.996 1.00 94.38 91 PRO A CA 1
ATOM 769 C C . PRO A 1 91 ? 2.431 -4.683 16.404 1.00 94.38 91 PRO A C 1
ATOM 771 O O . PRO A 1 91 ? 1.591 -4.068 17.044 1.00 94.38 91 PRO A O 1
ATOM 774 N N . PHE A 1 92 ? 3.670 -4.875 16.869 1.00 94.31 92 PHE A N 1
ATOM 775 C CA . PHE A 1 92 ? 4.228 -4.344 18.134 1.00 94.31 92 PHE A CA 1
ATOM 776 C C . PHE A 1 92 ? 3.633 -4.846 19.465 1.00 94.31 92 PHE A C 1
ATOM 778 O O . PHE A 1 92 ? 4.319 -4.777 20.495 1.00 94.31 92 PHE A O 1
ATOM 785 N N . PHE A 1 93 ? 2.399 -5.345 19.456 1.00 91.19 93 PHE A N 1
ATOM 786 C CA . PHE A 1 93 ? 1.662 -5.816 20.627 1.00 91.19 93 PHE A CA 1
ATOM 787 C C . PHE A 1 93 ? 1.518 -7.343 20.600 1.00 91.19 93 PHE A C 1
ATOM 789 O O . PHE A 1 93 ? 1.405 -7.951 19.534 1.00 91.19 93 PHE A O 1
ATOM 796 N N . GLU A 1 94 ? 1.551 -7.961 21.778 1.00 79.75 94 GLU A N 1
ATOM 797 C CA . GLU A 1 94 ? 1.244 -9.381 21.957 1.00 79.75 94 GLU A CA 1
ATOM 798 C C . GLU A 1 94 ? -0.263 -9.469 22.211 1.00 79.75 94 GLU A C 1
ATOM 800 O O . GLU A 1 94 ? -0.730 -9.139 23.296 1.00 79.75 94 GLU A O 1
ATOM 805 N N . ALA A 1 95 ? -1.048 -9.816 21.192 1.00 63.28 95 ALA A N 1
ATOM 806 C CA . ALA A 1 95 ? -2.499 -9.856 21.340 1.00 63.28 95 ALA A CA 1
ATOM 807 C C . ALA A 1 95 ? -2.914 -11.086 22.170 1.00 63.28 95 ALA A C 1
ATOM 809 O O . ALA A 1 95 ? -2.889 -12.206 21.664 1.00 63.28 95 ALA A O 1
ATOM 810 N N . GLU A 1 96 ? -3.310 -10.879 23.430 1.00 53.34 96 GLU A N 1
ATOM 811 C CA . GLU A 1 96 ? -3.821 -11.948 24.307 1.00 53.34 96 GLU A CA 1
ATOM 812 C C . GLU A 1 96 ? -5.353 -12.144 24.221 1.00 53.34 96 GLU A C 1
ATOM 814 O O . GLU A 1 96 ? -5.852 -13.181 24.657 1.00 53.34 96 GLU A O 1
ATOM 819 N N . ASN A 1 97 ? -6.108 -11.211 23.621 1.00 53.50 97 ASN A N 1
ATOM 820 C CA . ASN A 1 97 ? -7.580 -11.204 23.679 1.00 53.50 97 ASN A CA 1
ATOM 821 C C . ASN A 1 97 ? -8.289 -11.604 22.371 1.00 53.50 97 ASN A C 1
ATOM 823 O O . ASN A 1 97 ? -7.775 -11.421 21.264 1.00 53.50 97 ASN A O 1
ATOM 827 N N . SER A 1 98 ? -9.494 -12.163 22.533 1.00 56.56 98 SER A N 1
ATOM 828 C CA . SER A 1 98 ? -10.392 -12.661 21.484 1.00 56.56 98 SER A CA 1
ATOM 829 C C . SER A 1 98 ? -10.769 -11.595 20.454 1.00 56.56 98 SER A C 1
ATOM 831 O O . SER A 1 98 ? -10.876 -10.414 20.761 1.00 56.56 98 SER A O 1
ATOM 833 N N . ALA A 1 99 ? -11.018 -12.027 19.215 1.00 62.00 99 ALA A N 1
ATOM 834 C CA . ALA A 1 99 ? -11.373 -11.154 18.093 1.00 62.00 99 ALA A CA 1
ATOM 835 C C . ALA A 1 99 ? -12.738 -10.443 18.232 1.00 62.00 99 ALA A C 1
ATOM 837 O O . ALA A 1 99 ? -13.042 -9.580 17.408 1.00 62.00 99 ALA A O 1
ATOM 838 N N . ASP A 1 100 ? -13.528 -10.811 19.243 1.00 71.62 100 ASP A N 1
ATOM 839 C CA . ASP A 1 100 ? -14.949 -10.478 19.377 1.00 71.62 100 ASP A CA 1
ATOM 840 C C . ASP A 1 100 ? -15.233 -9.286 20.306 1.00 71.62 100 ASP A C 1
ATOM 842 O O . ASP A 1 100 ? -16.389 -8.885 20.423 1.00 71.62 100 ASP A O 1
ATOM 846 N N . ASP A 1 101 ? -14.201 -8.695 20.919 1.00 82.00 101 ASP A N 1
ATOM 847 C CA . ASP A 1 101 ? -14.326 -7.536 21.808 1.00 82.00 101 ASP A CA 1
ATOM 848 C C . ASP A 1 101 ? -13.460 -6.364 21.336 1.00 82.00 101 ASP A C 1
ATOM 850 O O . ASP A 1 101 ? -12.444 -6.532 20.648 1.00 82.00 101 ASP A O 1
ATOM 854 N N . ILE A 1 102 ? -13.849 -5.154 21.740 1.00 88.00 102 ILE A N 1
ATOM 855 C CA . ILE A 1 102 ? -12.996 -3.982 21.580 1.00 88.00 102 ILE A CA 1
ATOM 856 C C . ILE A 1 102 ? -11.748 -4.120 22.465 1.00 88.00 102 ILE A C 1
ATOM 858 O O . ILE A 1 102 ? -11.830 -4.520 23.623 1.00 88.00 102 ILE A O 1
ATOM 862 N N . ASN A 1 103 ? -10.577 -3.773 21.924 1.00 90.50 103 ASN A N 1
ATOM 863 C CA . ASN A 1 103 ? -9.300 -3.898 22.624 1.00 90.50 103 ASN A CA 1
ATOM 864 C C . ASN A 1 103 ? -8.567 -2.549 22.729 1.00 90.50 103 ASN A C 1
ATOM 866 O O . ASN A 1 103 ? -8.517 -1.776 21.770 1.00 90.50 103 ASN A O 1
ATOM 870 N N . LEU A 1 104 ? -7.950 -2.296 23.884 1.00 93.94 104 LEU A N 1
ATOM 871 C CA . LEU A 1 104 ? -7.070 -1.156 24.130 1.00 93.94 104 LEU A CA 1
ATOM 872 C C . LEU A 1 104 ? -5.878 -1.125 23.161 1.00 93.94 104 LEU A C 1
ATOM 874 O O . LEU A 1 104 ? -5.548 -0.058 22.641 1.00 93.94 104 LEU A O 1
ATOM 878 N N . ASP A 1 105 ? -5.265 -2.279 22.880 1.00 94.12 105 ASP A N 1
ATOM 879 C CA . ASP A 1 105 ? -4.114 -2.362 21.971 1.00 94.12 105 ASP A CA 1
ATOM 880 C C . ASP A 1 105 ? -4.491 -1.939 20.544 1.00 94.12 105 ASP A C 1
ATOM 882 O O . ASP A 1 105 ? -3.714 -1.252 19.876 1.00 94.12 105 ASP A O 1
ATOM 886 N N . ASP A 1 106 ? -5.711 -2.269 20.099 1.00 95.38 106 ASP A N 1
ATOM 887 C CA . ASP A 1 106 ? -6.235 -1.848 18.796 1.00 95.38 106 ASP A CA 1
ATOM 888 C C . ASP A 1 106 ? -6.325 -0.311 18.733 1.00 95.38 106 ASP A C 1
ATOM 890 O O . ASP A 1 106 ? -5.849 0.310 17.778 1.00 95.38 106 ASP A O 1
ATOM 894 N N . VAL A 1 107 ? -6.850 0.326 19.789 1.00 97.12 107 VAL A N 1
ATOM 895 C CA . VAL A 1 107 ? -6.926 1.794 19.897 1.00 97.12 107 VAL A CA 1
ATOM 896 C C . VAL A 1 107 ? -5.525 2.413 19.930 1.00 97.12 107 VAL A C 1
ATOM 898 O O . VAL A 1 107 ? -5.267 3.385 19.219 1.00 97.12 107 VAL A O 1
ATOM 901 N N . GLN A 1 108 ? -4.593 1.847 20.702 1.00 97.06 108 GLN A N 1
ATOM 902 C CA . GLN A 1 108 ? -3.218 2.346 20.788 1.00 97.06 108 GLN A CA 1
ATOM 903 C C . GLN A 1 108 ? -2.487 2.250 19.445 1.00 97.06 108 GLN A C 1
ATOM 905 O O . GLN A 1 108 ? -1.810 3.201 19.040 1.00 97.06 108 GLN A O 1
ATOM 910 N N . PHE A 1 109 ? -2.655 1.143 18.723 1.00 97.12 109 PHE A N 1
ATOM 911 C CA . PHE A 1 109 ? -2.119 0.991 17.376 1.00 97.12 109 PHE A CA 1
ATOM 912 C C . PHE A 1 109 ? -2.706 2.022 16.410 1.00 97.12 109 PHE A C 1
ATOM 914 O O . PHE A 1 109 ? -1.961 2.629 15.643 1.00 97.12 109 PHE A O 1
ATOM 921 N N . LEU A 1 110 ? -4.017 2.267 16.462 1.00 97.81 110 LEU A N 1
ATOM 922 C CA . LEU A 1 110 ? -4.678 3.261 15.616 1.00 97.81 110 LEU A CA 1
ATOM 923 C C . LEU A 1 110 ? -4.192 4.687 15.910 1.00 97.81 110 LEU A C 1
ATOM 925 O O . LEU A 1 110 ? -3.955 5.453 14.975 1.00 97.81 110 LEU A O 1
ATOM 929 N N . VAL A 1 111 ? -3.960 5.030 17.181 1.00 97.12 111 VAL A N 1
ATOM 930 C CA . VAL A 1 111 ? -3.319 6.298 17.563 1.00 97.12 111 VAL A CA 1
ATOM 931 C C . VAL A 1 111 ? -1.911 6.376 16.965 1.00 97.12 111 VAL A C 1
ATOM 933 O O . VAL A 1 111 ? -1.595 7.343 16.270 1.00 97.12 111 VAL A O 1
ATOM 936 N N . TRP A 1 112 ? -1.074 5.350 17.159 1.00 96.56 112 TRP A N 1
ATOM 937 C CA . TRP A 1 112 ? 0.271 5.304 16.570 1.00 96.56 112 TRP A CA 1
ATOM 938 C C . TRP A 1 112 ? 0.237 5.459 15.043 1.00 96.56 112 TRP A C 1
ATOM 940 O O . TRP A 1 112 ? 1.015 6.237 14.484 1.00 96.56 112 TRP A O 1
ATOM 950 N N . TYR A 1 113 ? -0.679 4.758 14.375 1.00 96.62 113 TYR A N 1
ATOM 951 C CA . TYR A 1 113 ? -0.849 4.789 12.928 1.00 96.62 113 TYR A CA 1
ATOM 952 C C . TYR A 1 113 ? -1.192 6.200 12.447 1.00 96.62 113 TYR A C 1
ATOM 954 O O . TYR A 1 113 ? -0.494 6.725 11.581 1.00 96.62 113 TYR A O 1
ATOM 962 N N . PHE A 1 114 ? -2.180 6.853 13.069 1.00 95.12 114 PHE A N 1
ATOM 963 C CA . PHE A 1 114 ? -2.584 8.222 12.741 1.00 95.12 114 PHE A CA 1
ATOM 964 C C . PHE A 1 114 ? -1.403 9.205 12.812 1.00 95.12 114 PHE A C 1
ATOM 966 O O . PHE A 1 114 ? -1.199 10.008 11.902 1.00 95.12 114 PHE A O 1
ATOM 973 N N . PHE A 1 115 ? -0.569 9.104 13.852 1.00 92.62 115 PHE A N 1
ATOM 974 C CA . PHE A 1 115 ? 0.574 10.005 14.045 1.00 92.62 115 PHE A CA 1
ATOM 975 C C . PHE A 1 115 ? 1.784 9.722 13.146 1.00 92.62 115 PHE A C 1
ATOM 977 O O . PHE A 1 115 ? 2.563 10.643 12.879 1.00 92.62 115 PHE A O 1
ATOM 984 N N . ASN A 1 116 ? 1.981 8.478 12.700 1.00 92.56 116 ASN A N 1
ATOM 985 C CA . ASN A 1 116 ? 3.103 8.115 11.824 1.00 92.56 116 ASN A CA 1
ATOM 986 C C . ASN A 1 116 ? 2.763 8.226 10.339 1.00 92.56 116 ASN A C 1
ATOM 988 O O . ASN A 1 116 ? 3.669 8.325 9.515 1.00 92.56 116 ASN A O 1
ATOM 992 N N . LEU A 1 117 ? 1.481 8.252 9.978 1.00 89.44 117 LEU A N 1
ATOM 993 C CA . LEU A 1 117 ? 1.054 8.294 8.587 1.00 89.44 117 LEU A CA 1
ATOM 994 C C . LEU A 1 117 ? 1.595 9.490 7.778 1.00 89.44 117 LEU A C 1
ATOM 996 O O . LEU A 1 117 ? 2.102 9.245 6.676 1.00 89.44 117 LEU A O 1
ATOM 1000 N N . PRO A 1 118 ? 1.560 10.746 8.279 1.00 81.19 118 PRO A N 1
ATOM 1001 C CA . PRO A 1 118 ? 2.085 11.893 7.538 1.00 81.19 118 PRO A CA 1
ATOM 1002 C C . PRO A 1 118 ? 3.613 12.040 7.633 1.00 81.19 118 PRO A C 1
ATOM 1004 O O . PRO A 1 118 ? 4.177 12.923 6.989 1.00 81.19 118 PRO A O 1
ATOM 1007 N N . LYS A 1 119 ? 4.306 11.229 8.445 1.00 73.12 119 LYS A N 1
ATOM 1008 C CA . LYS A 1 119 ? 5.729 11.425 8.751 1.00 73.12 119 LYS A CA 1
ATOM 1009 C C . LYS A 1 119 ? 6.623 10.545 7.888 1.00 73.12 119 LYS A C 1
ATOM 1011 O O . LYS A 1 119 ? 6.436 9.336 7.821 1.00 73.12 119 LYS A O 1
ATOM 1016 N N . GLN A 1 120 ? 7.631 11.164 7.276 1.00 68.94 120 GLN A N 1
ATOM 1017 C CA . GLN A 1 120 ? 8.658 10.470 6.488 1.00 68.94 120 GLN A CA 1
ATOM 1018 C C . GLN A 1 120 ? 10.056 10.526 7.126 1.00 68.94 120 GLN A C 1
ATOM 1020 O O . GLN A 1 120 ? 10.908 9.728 6.760 1.00 68.94 120 GLN A O 1
ATOM 1025 N N . ASP A 1 121 ? 10.267 11.378 8.139 1.00 73.88 121 ASP A N 1
ATOM 1026 C CA . ASP A 1 121 ? 11.599 11.603 8.736 1.00 73.88 121 ASP A CA 1
ATOM 1027 C C . ASP A 1 121 ? 11.698 11.260 10.233 1.00 73.88 121 ASP A C 1
ATOM 1029 O O . ASP A 1 121 ? 12.761 11.396 10.838 1.00 73.88 121 ASP A O 1
ATOM 1033 N N . PHE A 1 122 ? 10.592 10.850 10.860 1.00 82.81 122 PHE A N 1
ATOM 1034 C CA . PHE A 1 122 ? 10.552 10.470 12.270 1.00 82.81 122 PHE A CA 1
ATOM 1035 C C . PHE A 1 122 ? 9.594 9.301 12.513 1.00 82.81 122 PHE A C 1
ATOM 1037 O O . PHE A 1 122 ? 8.459 9.332 12.034 1.00 82.81 122 PHE A O 1
ATOM 1044 N N . LEU A 1 123 ? 10.030 8.322 13.309 1.00 90.12 123 LEU A N 1
ATOM 1045 C CA . LEU A 1 123 ? 9.234 7.178 13.751 1.00 90.12 123 LEU A CA 1
ATOM 1046 C C . LEU A 1 123 ? 8.876 7.347 15.229 1.00 90.12 123 LEU A C 1
ATOM 1048 O O . LEU A 1 123 ? 9.748 7.322 16.093 1.00 90.12 123 LEU A O 1
ATOM 1052 N N . PHE A 1 124 ? 7.589 7.480 15.551 1.00 91.38 124 PHE A N 1
ATOM 1053 C CA . PHE A 1 124 ? 7.182 7.376 16.950 1.00 91.38 124 PHE A CA 1
ATOM 1054 C C . PHE A 1 124 ? 7.219 5.923 17.408 1.00 91.38 124 PHE A C 1
ATOM 1056 O O . PHE A 1 124 ? 6.717 5.032 16.721 1.00 91.38 124 PHE A O 1
ATOM 1063 N N . ASN A 1 125 ? 7.715 5.705 18.624 1.00 92.12 125 ASN A N 1
ATOM 1064 C CA . ASN A 1 125 ? 7.611 4.410 19.279 1.00 92.12 125 ASN A CA 1
ATOM 1065 C C . ASN A 1 125 ? 6.121 4.060 19.526 1.00 92.12 125 ASN A C 1
ATOM 1067 O O . ASN A 1 125 ? 5.421 4.850 20.166 1.00 92.12 125 ASN A O 1
ATOM 1071 N N . PRO A 1 126 ? 5.619 2.900 19.064 1.00 93.00 126 PRO A N 1
ATOM 1072 C CA . PRO A 1 126 ? 4.236 2.459 19.291 1.00 93.00 126 PRO A CA 1
ATOM 1073 C C . PRO A 1 126 ? 3.888 2.264 20.769 1.00 93.00 126 PRO A C 1
ATOM 1075 O O . PRO A 1 126 ? 2.728 2.400 21.143 1.00 93.00 126 PRO A O 1
ATOM 1078 N N . LYS A 1 127 ? 4.889 2.026 21.623 1.00 91.69 127 LYS A N 1
ATOM 1079 C CA . LYS A 1 127 ? 4.758 1.896 23.082 1.00 91.69 127 LYS A CA 1
ATOM 1080 C C . LYS A 1 127 ? 5.057 3.204 23.824 1.00 91.69 127 LYS A C 1
ATOM 1082 O O . LYS A 1 127 ? 5.402 3.182 25.002 1.00 91.69 127 LYS A O 1
ATOM 1087 N N . ASN A 1 128 ? 4.982 4.348 23.139 1.00 92.69 128 ASN A N 1
ATOM 1088 C CA . ASN A 1 128 ? 5.105 5.649 23.789 1.00 92.69 128 ASN A CA 1
ATOM 1089 C C . ASN A 1 128 ? 4.009 5.812 24.855 1.00 92.69 128 ASN A C 1
ATOM 1091 O O . ASN A 1 128 ? 2.831 5.614 24.568 1.00 92.69 128 ASN A O 1
ATOM 1095 N N . GLU A 1 129 ? 4.391 6.231 26.061 1.00 93.75 129 GLU A N 1
ATOM 1096 C CA . GLU A 1 129 ? 3.472 6.366 27.197 1.00 93.75 129 GLU A CA 1
ATOM 1097 C C . GLU A 1 129 ? 2.286 7.299 26.899 1.00 93.75 129 GLU A C 1
ATOM 1099 O O . GLU A 1 129 ? 1.161 7.020 27.308 1.00 93.75 129 GLU A O 1
ATOM 1104 N N . SER A 1 130 ? 2.498 8.368 26.122 1.00 94.38 130 SER A N 1
ATOM 1105 C CA . SER A 1 130 ? 1.399 9.250 25.713 1.00 94.38 130 SER A CA 1
ATOM 1106 C C . SER A 1 130 ? 0.390 8.526 24.825 1.00 94.38 130 SER A C 1
ATOM 1108 O O . SE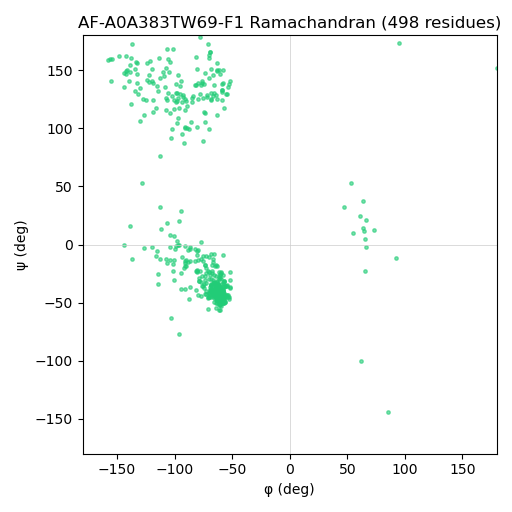R A 1 130 ? -0.802 8.756 24.977 1.00 94.38 130 SER A O 1
ATOM 1110 N N . PHE A 1 131 ? 0.824 7.627 23.935 1.00 95.88 131 PHE A N 1
ATOM 1111 C CA . PHE A 1 131 ? -0.108 6.838 23.122 1.00 95.88 131 PHE A CA 1
ATOM 1112 C C . PHE A 1 131 ? -0.916 5.867 23.973 1.00 95.88 131 PHE A C 1
ATOM 1114 O O . PHE A 1 131 ? -2.119 5.764 23.760 1.00 95.88 131 PHE A O 1
ATOM 1121 N N . THR A 1 132 ? -0.299 5.228 24.969 1.00 95.69 132 THR A N 1
ATOM 1122 C CA . THR A 1 132 ? -1.018 4.379 25.928 1.00 95.69 132 THR A CA 1
ATOM 1123 C C . THR A 1 132 ? -2.063 5.171 26.716 1.00 95.69 132 THR A C 1
ATOM 1125 O O . THR A 1 132 ? -3.210 4.747 26.799 1.00 95.69 132 THR A O 1
ATOM 1128 N N . GLN A 1 133 ? -1.714 6.348 27.246 1.00 96.50 133 GLN A N 1
ATOM 1129 C CA . GLN A 1 133 ? -2.651 7.173 28.022 1.00 96.50 133 GLN A CA 1
ATOM 1130 C C . GLN A 1 133 ? -3.798 7.732 27.161 1.00 96.50 133 GLN A C 1
ATOM 1132 O O . GLN A 1 133 ? -4.950 7.737 27.595 1.00 96.50 133 GLN A O 1
ATOM 1137 N N . ILE A 1 134 ? -3.511 8.142 25.919 1.00 97.38 134 ILE A N 1
ATOM 1138 C CA . ILE A 1 134 ? -4.538 8.555 24.950 1.00 97.38 134 ILE A CA 1
ATOM 1139 C C . ILE A 1 134 ? -5.463 7.382 24.621 1.00 97.38 134 ILE A C 1
ATOM 1141 O O . ILE A 1 134 ? -6.681 7.541 24.645 1.00 97.38 134 ILE A O 1
ATOM 1145 N N . ALA A 1 135 ? -4.896 6.210 24.331 1.00 97.31 135 ALA A N 1
ATOM 1146 C CA . ALA A 1 135 ? -5.666 5.021 24.002 1.00 97.31 135 ALA A CA 1
ATOM 1147 C C . ALA A 1 135 ? -6.578 4.605 25.155 1.00 97.31 135 ALA A C 1
ATOM 1149 O O . ALA A 1 135 ? -7.748 4.345 24.912 1.00 97.31 135 ALA A O 1
ATOM 1150 N N . GLN A 1 136 ? -6.082 4.637 26.395 1.00 97.38 136 GLN A N 1
ATOM 1151 C CA . GLN A 1 136 ? -6.868 4.334 27.591 1.00 97.38 136 GLN A CA 1
ATOM 1152 C C . GLN A 1 136 ? -8.058 5.289 27.738 1.00 97.38 136 GLN A C 1
ATOM 1154 O O . GLN A 1 136 ? -9.192 4.848 27.898 1.00 97.38 136 GLN A O 1
ATOM 1159 N N . ALA A 1 137 ? -7.815 6.596 27.604 1.00 97.81 137 ALA A N 1
ATOM 1160 C CA . ALA A 1 137 ? -8.860 7.611 27.711 1.00 97.81 137 ALA 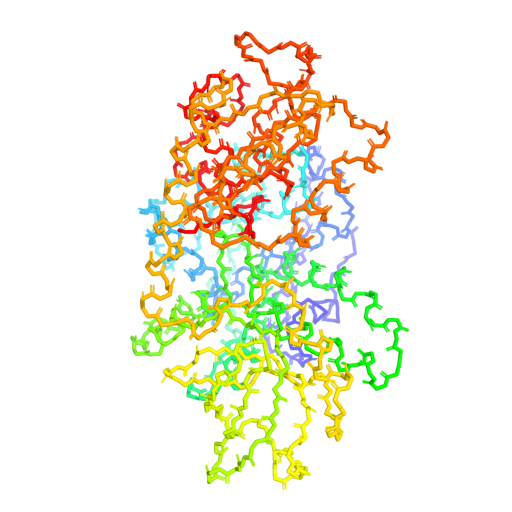A CA 1
ATOM 1161 C C . ALA A 1 137 ? -9.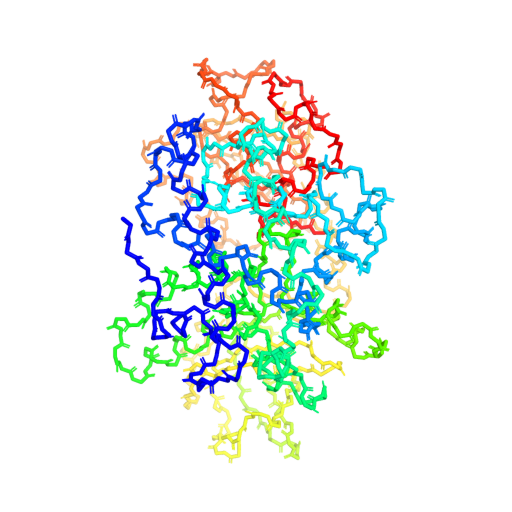954 7.470 26.640 1.00 97.81 137 ALA A C 1
ATOM 1163 O O . ALA A 1 137 ? -11.111 7.795 26.898 1.00 97.81 137 ALA A O 1
ATOM 1164 N N . VAL A 1 138 ? -9.594 7.024 25.433 1.00 98.31 138 VAL A N 1
ATOM 1165 C CA . VAL A 1 138 ? -10.558 6.769 24.355 1.00 98.31 138 VAL A CA 1
ATOM 1166 C C . VAL A 1 138 ? -11.261 5.431 24.550 1.00 98.31 138 VAL A C 1
ATOM 1168 O O . VAL A 1 138 ? -12.475 5.363 24.391 1.00 98.31 138 VAL A O 1
ATOM 1171 N N . PHE A 1 139 ? -10.522 4.385 24.914 1.00 97.81 139 PHE A N 1
ATOM 1172 C CA . PHE A 1 139 ? -11.046 3.043 25.140 1.00 97.81 139 PHE A CA 1
ATOM 1173 C C . PHE A 1 139 ? -12.160 3.042 26.189 1.00 97.81 139 PHE A C 1
ATOM 1175 O O . PHE A 1 139 ? -13.206 2.470 25.925 1.00 97.81 139 PHE A O 1
ATOM 1182 N N . GLU A 1 140 ? -11.988 3.753 27.308 1.00 97.75 140 GLU A N 1
ATOM 1183 C CA . GLU A 1 140 ? -13.024 3.897 28.347 1.00 97.75 140 GLU A CA 1
ATOM 1184 C C . GLU A 1 140 ? -14.358 4.411 27.779 1.00 97.75 140 GLU A C 1
ATOM 1186 O O . GLU A 1 140 ? -15.416 3.866 28.076 1.00 97.75 140 GLU A O 1
ATOM 1191 N N . ILE A 1 141 ? -14.315 5.412 26.895 1.00 98.38 141 ILE A N 1
ATOM 1192 C CA . ILE A 1 141 ? -15.516 5.979 26.260 1.00 98.38 141 ILE A CA 1
ATOM 1193 C C . ILE A 1 141 ? -16.170 4.967 25.307 1.00 98.38 141 ILE A C 1
ATOM 1195 O O . ILE A 1 141 ? -17.398 4.882 25.218 1.00 98.38 141 ILE A O 1
ATOM 1199 N N . LEU A 1 142 ? -15.353 4.223 24.555 1.00 97.69 142 LEU A N 1
ATOM 1200 C CA . LEU A 1 142 ? -15.840 3.227 23.602 1.00 97.69 142 LEU A CA 1
ATOM 1201 C C . LEU A 1 142 ? -16.448 2.011 24.316 1.00 97.69 142 LEU A C 1
ATOM 1203 O O . LEU A 1 142 ? -17.511 1.550 23.906 1.00 97.69 142 LEU A O 1
ATOM 1207 N N . ASP A 1 143 ? -15.815 1.544 25.391 1.00 96.00 143 ASP A N 1
ATOM 1208 C CA . ASP A 1 143 ? -16.277 0.437 26.235 1.00 96.00 143 ASP A CA 1
ATOM 1209 C C . ASP A 1 143 ? -17.628 0.767 26.891 1.00 96.00 143 ASP A C 1
ATOM 1211 O O . ASP A 1 143 ? -18.590 0.014 26.753 1.00 96.00 143 ASP A O 1
ATOM 1215 N N . GLU A 1 144 ? -17.773 1.967 27.468 1.00 96.44 144 GLU A N 1
ATOM 1216 C CA . GLU A 1 144 ? -19.055 2.451 28.012 1.00 96.44 144 GLU A CA 1
ATOM 1217 C C . GLU A 1 144 ? -20.169 2.537 26.952 1.00 96.44 144 GLU A C 1
ATOM 1219 O O . GLU A 1 144 ? -21.356 2.391 27.255 1.00 96.44 144 GLU A O 1
ATOM 1224 N N . SER A 1 145 ? -19.793 2.783 25.697 1.00 96.50 145 SER A N 1
ATOM 1225 C CA . SER A 1 145 ? -20.725 2.916 24.574 1.00 96.50 145 SER A CA 1
ATOM 1226 C C . SER A 1 145 ? -21.086 1.578 23.922 1.00 96.50 145 SER A C 1
ATOM 1228 O O . SER A 1 145 ? -22.044 1.528 23.145 1.00 96.50 145 SER A O 1
ATOM 1230 N N . TYR A 1 146 ? -20.335 0.511 24.213 1.00 94.69 146 TYR A N 1
ATOM 1231 C CA . TYR A 1 146 ? -20.366 -0.765 23.498 1.00 94.69 146 TYR A CA 1
ATOM 1232 C C . TYR A 1 146 ? -21.751 -1.407 23.453 1.00 94.69 146 TYR A C 1
ATOM 1234 O O . TYR A 1 146 ? -22.257 -1.713 22.375 1.00 94.69 146 TYR A O 1
ATOM 1242 N N . GLU A 1 147 ? -22.417 -1.516 24.603 1.00 91.94 147 GLU A N 1
ATOM 1243 C CA . GLU A 1 147 ? -23.715 -2.196 24.719 1.00 91.94 147 GLU A CA 1
ATOM 1244 C C . GLU A 1 147 ? -24.869 -1.478 23.992 1.00 91.94 147 GLU A C 1
ATOM 1246 O O . GLU A 1 147 ? -25.920 -2.074 23.747 1.00 91.94 147 GLU A O 1
ATOM 1251 N N . PHE A 1 148 ? -24.701 -0.195 23.658 1.00 94.50 148 PHE A N 1
ATOM 1252 C CA . PHE A 1 148 ? -25.774 0.660 23.135 1.00 94.50 148 PHE A CA 1
ATOM 1253 C C . PHE A 1 148 ? -25.542 1.123 21.694 1.00 94.50 148 PHE A C 1
ATOM 1255 O O . PHE A 1 148 ? -26.417 1.779 21.117 1.00 94.50 148 PHE A O 1
ATOM 1262 N N . ALA A 1 149 ? -24.377 0.823 21.119 1.00 97.00 149 ALA A N 1
ATOM 1263 C CA . ALA A 1 149 ? -23.997 1.302 19.801 1.00 97.00 149 ALA A CA 1
ATOM 1264 C C . ALA A 1 149 ? -24.866 0.663 18.697 1.00 97.00 149 ALA A C 1
ATOM 1266 O O . ALA A 1 149 ? -24.943 -0.563 18.601 1.00 97.00 149 ALA A O 1
ATOM 1267 N N . PRO A 1 150 ? -25.541 1.461 17.846 1.00 97.62 150 PRO A N 1
ATOM 1268 C CA . PRO A 1 150 ? -26.381 0.933 16.779 1.00 97.62 150 PRO A CA 1
ATOM 1269 C C . PRO A 1 150 ? -25.554 0.549 15.547 1.00 97.62 150 PRO A C 1
ATOM 1271 O O . PRO A 1 150 ? -24.736 1.334 15.078 1.00 97.62 150 PRO A O 1
ATOM 1274 N N . GLU A 1 151 ? -25.855 -0.599 14.938 1.00 97.06 151 GLU A N 1
ATOM 1275 C CA . GLU A 1 151 ? -25.266 -0.979 13.648 1.00 97.06 151 GLU A CA 1
ATOM 1276 C C . GLU A 1 151 ? -25.564 0.050 12.545 1.00 97.06 151 GLU A C 1
ATOM 1278 O O . GLU A 1 151 ? -26.718 0.430 12.299 1.00 97.06 151 GLU A O 1
ATOM 1283 N N . ASN A 1 152 ? -24.534 0.434 11.788 1.00 97.06 152 ASN A N 1
ATOM 1284 C CA . ASN A 1 152 ? -24.687 1.260 10.601 1.00 97.06 152 ASN A CA 1
ATOM 1285 C C . ASN A 1 152 ? -24.847 0.404 9.335 1.00 97.06 152 ASN A C 1
ATOM 1287 O O . ASN A 1 152 ? -23.907 0.121 8.588 1.00 97.06 152 ASN A O 1
ATOM 1291 N N . THR A 1 153 ? -26.091 0.029 9.044 1.00 95.00 153 THR A N 1
ATOM 1292 C CA . THR A 1 153 ? -26.431 -0.757 7.844 1.00 95.00 153 THR A CA 1
ATOM 1293 C C . THR A 1 153 ? -26.094 -0.052 6.525 1.00 95.00 153 THR A C 1
ATOM 1295 O O . THR A 1 153 ? -25.808 -0.726 5.531 1.00 95.00 153 THR A O 1
ATOM 1298 N N . ALA A 1 154 ? -26.089 1.287 6.488 1.00 94.81 154 ALA A N 1
ATOM 1299 C CA . ALA A 1 154 ? -25.703 2.046 5.299 1.00 94.81 154 ALA A CA 1
ATOM 1300 C C . ALA A 1 154 ? -24.199 1.917 5.031 1.00 94.81 154 ALA A C 1
ATOM 1302 O O . ALA A 1 154 ? -23.807 1.681 3.886 1.00 94.81 154 ALA A O 1
ATOM 1303 N N . LEU A 1 155 ? -23.377 1.988 6.082 1.00 96.12 155 LEU A N 1
ATOM 1304 C CA . LEU A 1 155 ? -21.938 1.746 6.003 1.00 96.12 155 LEU A CA 1
ATOM 1305 C C . LEU A 1 155 ? -21.641 0.306 5.560 1.00 96.12 155 LEU A C 1
ATOM 1307 O O . LEU A 1 155 ? -20.899 0.104 4.598 1.00 96.12 155 LEU A O 1
ATOM 1311 N N . LYS A 1 156 ? -22.294 -0.687 6.183 1.00 94.44 156 LYS A N 1
ATOM 1312 C CA . LYS A 1 156 ? -22.162 -2.109 5.812 1.00 94.44 156 LYS A CA 1
ATOM 1313 C C . LYS A 1 156 ? -22.519 -2.361 4.348 1.00 94.44 156 LYS A C 1
ATOM 1315 O O . LYS A 1 156 ? -21.771 -3.002 3.619 1.00 94.44 156 LYS A O 1
ATOM 1320 N N . THR A 1 157 ? -23.627 -1.784 3.883 1.00 94.06 157 THR A N 1
ATOM 1321 C CA . THR A 1 157 ? -24.049 -1.874 2.475 1.00 94.06 157 THR A CA 1
ATOM 1322 C C . THR A 1 157 ? -23.078 -1.156 1.535 1.00 94.06 157 THR A C 1
ATOM 1324 O O . THR A 1 157 ? -22.898 -1.567 0.390 1.00 94.06 157 THR A O 1
ATOM 1327 N N . TYR A 1 158 ? -22.449 -0.067 1.981 1.00 95.38 158 TYR A N 1
ATOM 1328 C CA . TYR A 1 158 ? -21.479 0.655 1.165 1.00 95.38 158 TYR A CA 1
ATOM 1329 C C . TYR A 1 158 ? -20.247 -0.205 0.864 1.00 95.38 158 TYR A C 1
ATOM 1331 O O . TYR A 1 158 ? -19.772 -0.210 -0.273 1.00 95.38 158 TYR A O 1
ATOM 1339 N N . PHE A 1 159 ? -19.765 -0.967 1.846 1.00 95.38 159 PHE A N 1
ATOM 1340 C CA . PHE A 1 159 ? -18.611 -1.859 1.716 1.00 95.38 159 PHE A CA 1
ATOM 1341 C C . PHE A 1 159 ? -18.984 -3.311 1.377 1.00 95.38 159 PHE A C 1
ATOM 1343 O O . PHE A 1 159 ? -18.226 -4.222 1.685 1.00 95.38 159 PHE A O 1
ATOM 1350 N N . SER A 1 160 ? -20.099 -3.537 0.677 1.00 92.50 160 SER A N 1
ATOM 1351 C CA . SER A 1 160 ? -20.403 -4.840 0.080 1.00 92.50 160 SER A CA 1
ATOM 1352 C C . SER A 1 160 ? -20.165 -4.869 -1.435 1.00 92.50 160 SER A C 1
ATOM 1354 O O . SER A 1 160 ? -20.153 -3.833 -2.123 1.00 92.50 160 SER A O 1
ATOM 1356 N N . ILE A 1 161 ? -19.959 -6.085 -1.941 1.00 93.50 161 ILE A N 1
ATOM 1357 C CA . ILE A 1 161 ? -19.913 -6.444 -3.363 1.00 93.50 161 ILE A CA 1
ATOM 1358 C C . ILE A 1 161 ? -21.225 -7.175 -3.664 1.00 93.50 161 ILE A C 1
ATOM 1360 O O . ILE A 1 161 ? -21.622 -8.040 -2.886 1.00 93.50 161 ILE A O 1
ATOM 1364 N N . LYS A 1 162 ? -21.952 -6.789 -4.723 1.00 90.75 162 LYS A N 1
ATOM 1365 C CA . LYS A 1 162 ? -23.262 -7.398 -5.022 1.00 90.75 162 LYS A CA 1
ATOM 1366 C C . LYS A 1 162 ? -23.117 -8.593 -5.954 1.00 90.75 162 LYS A C 1
ATOM 1368 O O . LYS A 1 162 ? -23.836 -9.572 -5.786 1.00 90.75 162 LYS A O 1
ATOM 1373 N N . ASP A 1 163 ? -22.210 -8.488 -6.916 1.00 91.62 163 ASP A N 1
ATOM 1374 C CA . ASP A 1 163 ? -21.858 -9.526 -7.873 1.00 91.62 163 ASP A CA 1
ATOM 1375 C C . ASP A 1 163 ? -20.334 -9.700 -7.913 1.00 91.62 163 ASP A C 1
ATOM 1377 O O . ASP A 1 163 ? -19.598 -8.864 -8.439 1.00 91.62 163 ASP A O 1
ATOM 1381 N N . GLU A 1 164 ? -19.868 -10.802 -7.330 1.00 91.56 164 GLU A N 1
ATOM 1382 C CA . GLU A 1 164 ? -18.451 -11.156 -7.205 1.00 91.56 164 GLU A CA 1
ATOM 1383 C C . GLU A 1 164 ? -17.788 -11.474 -8.555 1.00 91.56 164 GLU A C 1
ATOM 1385 O O . GLU A 1 164 ? -16.577 -11.312 -8.689 1.00 91.56 164 GLU A O 1
ATOM 1390 N N . HIS A 1 165 ? -18.565 -11.857 -9.573 1.00 89.19 165 HIS A N 1
ATOM 1391 C CA . HIS A 1 165 ? -18.049 -12.151 -10.915 1.00 89.19 165 HIS A CA 1
ATOM 1392 C C . HIS A 1 165 ? -18.047 -10.916 -11.825 1.00 89.19 165 HIS A C 1
ATOM 1394 O O . HIS A 1 165 ? -17.384 -10.896 -12.865 1.00 89.19 165 HIS A O 1
ATOM 1400 N N . ASN A 1 166 ? -18.753 -9.850 -11.438 1.00 91.12 166 ASN A N 1
ATOM 1401 C CA . ASN A 1 166 ? -18.726 -8.591 -12.163 1.00 91.12 166 ASN A CA 1
ATOM 1402 C C . ASN A 1 166 ? -17.482 -7.778 -11.788 1.00 91.12 166 ASN A C 1
ATOM 1404 O O . ASN A 1 166 ? -17.443 -7.067 -10.781 1.00 91.12 166 ASN A O 1
ATOM 1408 N N . PHE A 1 167 ? -16.475 -7.823 -12.659 1.00 91.88 167 PHE A N 1
ATOM 1409 C CA . PHE A 1 167 ? -15.218 -7.120 -12.432 1.00 91.88 167 PHE A CA 1
ATOM 1410 C C . PHE A 1 167 ? -15.379 -5.601 -12.224 1.00 91.88 167 PHE A C 1
ATOM 1412 O O . PHE A 1 167 ? -14.617 -5.016 -11.457 1.00 91.88 167 PHE A O 1
ATOM 1419 N N . ASP A 1 168 ? -16.371 -4.941 -12.836 1.00 90.94 168 ASP A N 1
ATOM 1420 C CA . ASP A 1 168 ? -16.603 -3.510 -12.593 1.00 90.94 168 ASP A CA 1
ATOM 1421 C C . ASP A 1 168 ? -17.107 -3.238 -11.170 1.00 90.94 168 ASP A C 1
ATOM 1423 O O . ASP A 1 168 ? -16.741 -2.219 -10.579 1.00 90.94 168 ASP A O 1
ATOM 1427 N N . GLU A 1 169 ? -17.900 -4.143 -10.589 1.00 92.88 169 GLU A N 1
ATOM 1428 C CA . GLU A 1 169 ? -18.315 -4.036 -9.187 1.00 92.88 169 GLU A CA 1
ATOM 1429 C C . GLU A 1 169 ? -17.145 -4.275 -8.232 1.00 92.88 169 GLU A C 1
ATOM 1431 O O . GLU A 1 169 ? -16.964 -3.508 -7.282 1.00 92.88 169 GLU A O 1
ATOM 1436 N N . VAL A 1 170 ? -16.315 -5.282 -8.515 1.00 94.69 170 VAL A N 1
ATOM 1437 C CA . VAL A 1 170 ? -15.093 -5.579 -7.753 1.00 94.69 170 VAL A CA 1
ATOM 1438 C C . VAL A 1 170 ? -14.115 -4.399 -7.813 1.00 94.69 170 VAL A C 1
ATOM 1440 O O . VAL A 1 170 ? -13.627 -3.929 -6.784 1.00 94.69 170 VAL A O 1
ATOM 1443 N N . ARG A 1 171 ? -13.887 -3.837 -9.004 1.00 93.50 171 ARG A N 1
ATOM 1444 C CA . ARG A 1 171 ? -13.053 -2.643 -9.206 1.00 93.50 171 ARG A CA 1
ATOM 1445 C C . ARG A 1 171 ? -13.611 -1.429 -8.466 1.00 93.50 171 ARG A C 1
ATOM 1447 O O . ARG A 1 171 ? -12.859 -0.703 -7.819 1.00 93.50 171 ARG A O 1
ATOM 1454 N N . TYR A 1 172 ? -14.925 -1.212 -8.514 1.00 94.00 172 TYR A N 1
ATOM 1455 C CA . TYR A 1 172 ? -15.562 -0.139 -7.752 1.00 94.00 172 TYR A CA 1
ATOM 1456 C C . TYR A 1 172 ? -15.422 -0.349 -6.239 1.00 94.00 172 TYR A C 1
ATOM 1458 O O . TYR A 1 172 ? -15.256 0.612 -5.488 1.00 94.00 172 TYR A O 1
ATOM 1466 N N . PHE A 1 173 ? -15.438 -1.596 -5.769 1.00 96.38 173 PHE A N 1
ATOM 1467 C CA . PHE A 1 173 ? -15.148 -1.910 -4.377 1.00 96.38 173 PHE A CA 1
ATOM 1468 C C . PHE A 1 173 ? -13.711 -1.557 -3.975 1.00 96.38 173 PHE A C 1
ATOM 1470 O O . PHE A 1 173 ? -13.530 -0.940 -2.925 1.00 96.38 173 PHE A O 1
ATOM 1477 N N . PHE A 1 174 ? -12.708 -1.838 -4.812 1.00 96.88 174 PHE A N 1
ATOM 1478 C CA . PHE A 1 174 ? -11.325 -1.406 -4.561 1.00 96.88 174 PHE A CA 1
ATOM 1479 C C . PHE A 1 174 ? -11.213 0.114 -4.414 1.00 96.88 174 PHE A C 1
ATOM 1481 O O . PHE A 1 174 ? -10.578 0.605 -3.480 1.00 96.88 174 PHE A O 1
ATOM 1488 N N . ASP A 1 175 ? -11.885 0.860 -5.295 1.00 95.88 175 ASP A N 1
ATOM 1489 C CA . ASP A 1 175 ? -11.938 2.318 -5.225 1.00 95.88 175 ASP A CA 1
ATOM 1490 C C . ASP A 1 175 ? -12.568 2.815 -3.917 1.00 95.88 175 ASP A C 1
ATOM 1492 O O . ASP A 1 175 ? -11.992 3.670 -3.238 1.00 95.88 175 ASP A O 1
ATOM 1496 N N . LYS A 1 176 ? -13.716 2.250 -3.518 1.00 96.25 176 LYS A N 1
ATOM 1497 C CA . LYS A 1 176 ? -14.369 2.556 -2.234 1.00 96.25 176 LYS A CA 1
ATOM 1498 C C . LYS A 1 176 ? -13.432 2.276 -1.060 1.00 96.25 176 LYS A C 1
ATOM 1500 O O . LYS A 1 176 ? -13.253 3.130 -0.194 1.00 96.25 176 LYS A O 1
ATOM 1505 N N . LEU A 1 177 ? -12.813 1.101 -1.038 1.00 96.69 177 LEU A N 1
ATOM 1506 C CA . LEU A 1 177 ? -11.933 0.678 0.040 1.00 96.69 177 LEU A CA 1
ATOM 1507 C C . LEU A 1 177 ? -10.743 1.634 0.211 1.00 96.69 177 LEU A C 1
ATOM 1509 O O . LEU A 1 177 ? -10.491 2.104 1.317 1.00 96.69 177 LEU A O 1
ATOM 1513 N N . PHE A 1 178 ? -10.054 1.991 -0.872 1.00 96.19 178 PHE A N 1
ATOM 1514 C CA . PHE A 1 178 ? -8.865 2.848 -0.802 1.00 96.19 178 PHE A CA 1
ATOM 1515 C C . PHE A 1 178 ? -9.187 4.335 -0.637 1.00 96.19 178 PHE A C 1
ATOM 1517 O O . PHE A 1 178 ? -8.419 5.075 -0.023 1.00 96.19 178 PHE A O 1
ATOM 1524 N N . THR A 1 179 ? -10.306 4.809 -1.184 1.00 94.81 179 THR A N 1
ATOM 1525 C CA . THR A 1 179 ? -10.594 6.252 -1.191 1.00 94.81 179 THR A CA 1
ATOM 1526 C C . THR A 1 179 ? -11.582 6.693 -0.118 1.00 94.81 179 THR A C 1
ATOM 1528 O O . THR A 1 179 ? -11.726 7.898 0.109 1.00 94.81 179 THR A O 1
ATOM 1531 N N . LYS A 1 180 ? -12.283 5.750 0.530 1.00 96.06 180 LYS A N 1
ATOM 1532 C CA . LYS A 1 180 ? -13.407 6.052 1.428 1.00 96.06 180 LYS A CA 1
ATOM 1533 C C . LYS A 1 180 ? -13.440 5.265 2.738 1.00 96.06 180 LYS A C 1
ATOM 1535 O O . LYS A 1 180 ? -14.193 5.669 3.620 1.00 96.06 180 LYS A O 1
ATOM 1540 N N . SER A 1 181 ? -12.654 4.198 2.913 1.00 96.69 181 SER A N 1
ATOM 1541 C CA . SER A 1 181 ? -12.577 3.521 4.219 1.00 96.69 181 SER A CA 1
ATOM 1542 C C . SER A 1 181 ? -11.939 4.424 5.272 1.00 96.69 181 SER A C 1
ATOM 1544 O O . SER A 1 181 ? -11.040 5.208 4.967 1.00 96.69 181 SER A O 1
ATOM 1546 N N . PHE A 1 182 ? -12.381 4.312 6.526 1.00 96.69 182 PHE A N 1
ATOM 1547 C CA . PHE A 1 182 ? -11.817 5.121 7.607 1.00 96.69 182 PHE A CA 1
ATOM 1548 C C . PHE A 1 182 ? -10.313 4.866 7.784 1.00 96.69 182 PHE A C 1
ATOM 1550 O O . PHE A 1 182 ? -9.566 5.815 8.008 1.00 96.69 182 PHE A O 1
ATOM 1557 N N . LEU A 1 183 ? -9.889 3.605 7.621 1.00 97.06 183 LEU A N 1
ATOM 1558 C CA . LEU A 1 183 ? -8.525 3.143 7.854 1.00 97.06 183 LEU A CA 1
ATOM 1559 C C . LEU A 1 183 ? -7.550 3.592 6.759 1.00 97.06 183 LEU A C 1
ATOM 1561 O O . LEU A 1 183 ? -6.435 4.016 7.059 1.00 97.06 183 LEU A O 1
ATOM 1565 N N . LEU A 1 184 ? -7.963 3.514 5.488 1.00 96.31 184 LEU A N 1
ATOM 1566 C CA . LEU A 1 184 ? -7.059 3.725 4.353 1.00 96.31 184 LEU A CA 1
ATOM 1567 C C . LEU A 1 184 ? -7.196 5.108 3.712 1.00 96.31 184 LEU A C 1
ATOM 1569 O O . LEU A 1 184 ? -6.279 5.536 3.019 1.00 96.31 184 LEU A O 1
ATOM 1573 N N . LYS A 1 185 ? -8.282 5.862 3.948 1.00 93.62 185 LYS A N 1
ATOM 1574 C CA . LYS A 1 185 ? -8.466 7.170 3.287 1.00 93.62 185 LYS A CA 1
ATOM 1575 C C . LYS A 1 185 ? -7.352 8.175 3.598 1.00 93.62 185 LYS A C 1
ATOM 1577 O O . LYS A 1 185 ? -6.983 8.952 2.724 1.00 93.62 185 LYS A O 1
ATOM 1582 N N . TYR A 1 186 ? -6.796 8.143 4.807 1.00 91.44 186 TYR A N 1
ATOM 1583 C CA . TYR A 1 186 ? -5.697 9.030 5.197 1.00 91.44 186 TYR A CA 1
ATOM 1584 C C . TYR A 1 186 ? -4.358 8.639 4.546 1.00 91.44 186 TYR A C 1
ATOM 1586 O O . TYR A 1 186 ? -3.442 9.453 4.500 1.00 91.44 186 TYR A O 1
ATOM 1594 N N . ASP A 1 187 ? -4.255 7.407 4.039 1.00 94.25 187 ASP A N 1
ATOM 1595 C CA . ASP A 1 187 ? -3.091 6.873 3.334 1.00 94.25 187 ASP A CA 1
ATOM 1596 C C . ASP A 1 187 ? -3.290 7.026 1.818 1.00 94.25 187 ASP A C 1
ATOM 1598 O O . ASP A 1 187 ? -2.807 7.964 1.179 1.00 94.25 187 ASP A O 1
ATOM 1602 N N . THR A 1 188 ? -4.111 6.150 1.242 1.00 95.31 188 THR A N 1
ATOM 1603 C CA . THR A 1 188 ? -4.260 6.002 -0.204 1.00 95.31 188 THR A CA 1
ATOM 1604 C C . THR A 1 188 ? -5.105 7.099 -0.843 1.00 95.31 188 THR A C 1
ATOM 1606 O O . THR A 1 188 ? -4.844 7.477 -1.982 1.00 95.31 188 THR A O 1
ATOM 1609 N N . ALA A 1 189 ? -6.109 7.666 -0.162 1.00 94.38 189 ALA A N 1
ATOM 1610 C CA . ALA A 1 189 ? -6.899 8.748 -0.770 1.00 94.38 189 ALA A CA 1
ATOM 1611 C C . ALA A 1 189 ? -6.122 10.071 -0.815 1.00 94.38 189 ALA A C 1
ATOM 1613 O O . ALA A 1 189 ? -6.232 10.814 -1.793 1.00 94.38 189 ALA A O 1
ATOM 1614 N N . VAL A 1 190 ? -5.331 10.349 0.225 1.00 93.19 190 VAL A N 1
ATOM 1615 C CA . VAL A 1 190 ? -4.450 11.522 0.294 1.00 93.19 190 VAL A CA 1
ATOM 1616 C C . VAL A 1 190 ? -3.374 11.434 -0.789 1.00 93.19 190 VAL A C 1
ATOM 1618 O O . VAL A 1 190 ? -3.239 12.359 -1.592 1.00 93.19 190 VAL A O 1
ATOM 1621 N N . ASP A 1 191 ? -2.673 10.303 -0.885 1.00 93.31 191 ASP A N 1
ATOM 1622 C CA . ASP A 1 191 ? -1.664 10.077 -1.925 1.00 93.31 191 ASP A CA 1
ATOM 1623 C C . ASP A 1 191 ? -2.270 10.133 -3.343 1.00 93.31 191 ASP A C 1
ATOM 1625 O O . ASP A 1 191 ? -1.736 10.806 -4.231 1.00 93.31 191 ASP A O 1
ATOM 1629 N N . PHE A 1 192 ? -3.450 9.536 -3.551 1.00 95.38 192 PHE A N 1
ATOM 1630 C CA . PHE A 1 192 ? -4.191 9.665 -4.808 1.00 95.38 192 PHE A CA 1
ATOM 1631 C C . PHE A 1 192 ? -4.526 11.123 -5.146 1.00 95.38 192 PHE A C 1
ATOM 1633 O O . PHE A 1 192 ? -4.384 11.536 -6.301 1.00 95.38 192 PHE A O 1
ATOM 1640 N N . HIS A 1 193 ? -4.977 11.920 -4.173 1.00 93.94 193 HIS A N 1
ATOM 1641 C CA . HIS A 1 193 ? -5.306 13.328 -4.391 1.00 93.94 193 HIS A CA 1
ATOM 1642 C C . HIS A 1 193 ? -4.084 14.113 -4.882 1.00 93.94 193 HIS A C 1
ATOM 1644 O O . HIS A 1 193 ? -4.171 14.789 -5.909 1.00 93.94 193 HIS A O 1
ATOM 1650 N N . PHE A 1 194 ? -2.935 13.963 -4.217 1.00 92.31 194 PHE A N 1
ATOM 1651 C CA . PHE A 1 194 ? -1.697 14.632 -4.623 1.00 92.31 194 PHE A CA 1
ATOM 1652 C C . PHE A 1 194 ? -1.236 14.207 -6.020 1.00 92.31 194 PHE A C 1
ATOM 1654 O O . PHE A 1 194 ? -0.951 15.060 -6.862 1.00 92.31 194 PHE A O 1
ATOM 1661 N N . LYS A 1 195 ? -1.225 12.901 -6.310 1.00 92.69 195 LYS A N 1
ATOM 1662 C CA . LYS A 1 195 ? -0.778 12.379 -7.613 1.00 92.69 195 LYS A CA 1
ATOM 1663 C C . LYS A 1 195 ? -1.738 12.702 -8.759 1.00 92.69 195 LYS A C 1
ATOM 1665 O O . LYS A 1 195 ? -1.304 12.846 -9.899 1.00 92.69 195 LYS A O 1
ATOM 1670 N N . SER A 1 196 ? -3.035 12.835 -8.478 1.00 93.31 196 SER A N 1
ATOM 1671 C CA . SER A 1 196 ? -4.050 13.132 -9.497 1.00 93.31 196 SER A CA 1
ATOM 1672 C C . SER A 1 196 ? -4.275 14.627 -9.745 1.00 93.31 196 SER A C 1
ATOM 1674 O O . SER A 1 196 ? -4.841 14.981 -10.782 1.00 93.31 196 SER A O 1
ATOM 1676 N N . GLN A 1 197 ? -3.803 15.513 -8.859 1.00 91.69 197 GLN A N 1
ATOM 1677 C CA . GLN A 1 197 ? -3.988 16.963 -8.983 1.00 91.69 197 GLN A CA 1
ATOM 1678 C C . GLN A 1 197 ? -3.526 17.531 -10.342 1.00 91.69 197 GLN A C 1
ATOM 1680 O O . GLN A 1 197 ? -4.302 18.282 -10.939 1.00 91.69 197 GLN A O 1
ATOM 1685 N N . PRO A 1 198 ? -2.349 17.168 -10.902 1.00 89.69 198 PRO A N 1
ATOM 1686 C CA . PRO A 1 198 ? -1.930 17.668 -12.215 1.00 89.69 198 PRO A CA 1
ATOM 1687 C C . PRO A 1 198 ? -2.866 17.232 -13.350 1.00 89.69 198 PRO A C 1
ATOM 1689 O O . PRO A 1 198 ? -3.062 17.970 -14.311 1.00 89.69 198 PRO A O 1
ATOM 1692 N N . LEU A 1 199 ? -3.484 16.051 -13.233 1.00 89.62 199 LEU A N 1
ATOM 1693 C CA . LEU A 1 199 ? -4.412 15.519 -14.236 1.00 89.62 199 LEU A CA 1
ATOM 1694 C C . LEU A 1 199 ? -5.754 16.258 -14.217 1.00 89.62 199 LEU A C 1
ATOM 1696 O O . LEU A 1 199 ? -6.371 16.431 -15.263 1.00 89.62 199 LEU A O 1
ATOM 1700 N N . MET A 1 200 ? -6.192 16.718 -13.041 1.00 86.50 200 MET A N 1
ATOM 1701 C CA . MET A 1 200 ? -7.438 17.477 -12.877 1.00 86.50 200 MET A CA 1
ATOM 1702 C C . MET A 1 200 ? -7.354 18.920 -13.397 1.00 86.50 200 MET A C 1
ATOM 1704 O O . MET A 1 200 ? -8.390 19.546 -13.612 1.00 86.50 200 MET A O 1
ATOM 1708 N N . GLN A 1 201 ? -6.148 19.461 -13.594 1.00 89.62 201 GLN A N 1
ATOM 1709 C CA . GLN A 1 201 ? -5.964 20.808 -14.150 1.00 89.62 201 GLN A CA 1
ATOM 1710 C C . GLN A 1 201 ? -6.329 20.878 -15.640 1.00 89.62 201 GLN A C 1
ATOM 1712 O O . GLN A 1 201 ? -6.673 21.946 -16.144 1.00 89.62 201 GLN A O 1
ATOM 1717 N N . ASP A 1 202 ? -6.293 19.742 -16.338 1.00 88.44 202 ASP A N 1
ATOM 1718 C CA . ASP A 1 202 ? -6.755 19.630 -17.713 1.00 88.44 202 ASP A CA 1
ATOM 1719 C C . ASP A 1 202 ? -8.256 19.311 -17.753 1.00 88.44 202 ASP A C 1
ATOM 1721 O O . ASP A 1 202 ? -8.684 18.165 -17.612 1.00 88.44 202 ASP A O 1
ATOM 1725 N N . SER A 1 203 ? -9.068 20.343 -17.981 1.00 88.94 203 SER A N 1
ATOM 1726 C CA . SER A 1 203 ? -10.527 20.237 -18.083 1.00 88.94 203 SER A CA 1
ATOM 1727 C C . SER A 1 203 ? -11.027 19.677 -19.422 1.00 88.94 203 SER A C 1
ATOM 1729 O O . SER A 1 203 ? -12.240 19.590 -19.637 1.00 88.94 203 SER A O 1
ATOM 1731 N N . SER A 1 204 ? -10.127 19.297 -20.336 1.00 91.19 204 SER A N 1
ATOM 1732 C CA . SER A 1 204 ? -10.503 18.654 -21.593 1.00 91.19 204 SER A CA 1
ATOM 1733 C C . SER A 1 204 ? -11.025 17.230 -21.374 1.00 91.19 204 SER A C 1
ATOM 1735 O O . SER A 1 204 ? -10.778 16.579 -20.356 1.00 91.19 204 SER A O 1
ATOM 1737 N N . GLN A 1 205 ? -11.704 16.692 -22.389 1.00 86.81 205 GLN A N 1
ATOM 1738 C CA . GLN A 1 205 ? -12.111 15.287 -22.393 1.00 86.81 205 GLN A CA 1
ATOM 1739 C C . GLN A 1 205 ? -10.906 14.342 -22.241 1.00 86.81 205 GLN A C 1
AT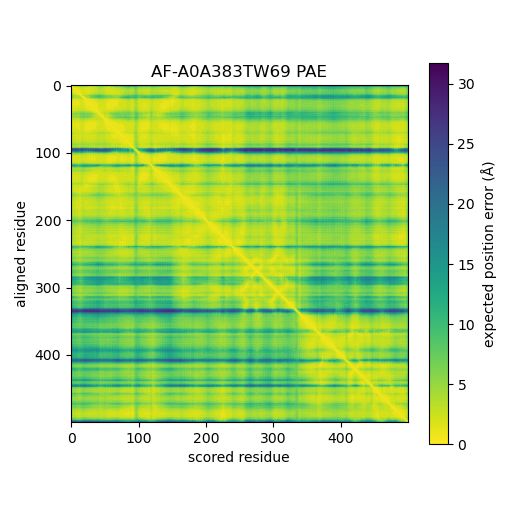OM 1741 O O . GLN A 1 205 ? -11.009 13.328 -21.556 1.00 86.81 205 GLN A O 1
ATOM 1746 N N . ALA A 1 206 ? -9.755 14.684 -22.831 1.00 85.94 206 ALA A N 1
ATOM 1747 C CA . ALA A 1 206 ? -8.532 13.895 -22.709 1.00 85.94 206 ALA A CA 1
ATOM 1748 C C . ALA A 1 206 ? -7.973 13.919 -21.277 1.00 85.94 206 ALA A C 1
ATOM 1750 O O . ALA A 1 206 ? -7.561 12.878 -20.763 1.00 85.94 206 ALA A O 1
ATOM 1751 N N . GLY A 1 207 ? -8.009 15.077 -20.611 1.00 88.75 207 GLY A N 1
ATOM 1752 C CA . GLY A 1 207 ? -7.653 15.215 -19.198 1.00 88.75 207 GLY A CA 1
ATOM 1753 C C . GLY A 1 207 ? -8.524 14.348 -18.292 1.00 88.75 207 GLY A C 1
ATOM 1754 O O . GLY A 1 207 ? -8.012 13.575 -17.482 1.00 88.75 207 GLY A O 1
ATOM 1755 N N . PHE A 1 208 ? -9.840 14.363 -18.513 1.00 88.56 208 PHE A N 1
ATOM 1756 C CA . PHE A 1 208 ? -10.773 13.516 -17.770 1.00 88.56 208 PHE A CA 1
ATOM 1757 C C . PHE A 1 208 ? -10.523 12.011 -17.975 1.00 88.56 208 PHE A C 1
ATOM 1759 O O . PHE A 1 208 ? -10.574 11.244 -17.011 1.00 88.56 208 PHE A O 1
ATOM 1766 N N . GLN A 1 209 ? -10.202 11.578 -19.199 1.00 87.88 209 GLN A N 1
ATOM 1767 C CA . GLN A 1 209 ? -9.874 10.172 -19.477 1.00 87.88 209 GLN A CA 1
ATOM 1768 C C . GLN A 1 209 ? -8.538 9.747 -18.863 1.00 87.88 209 GLN A C 1
ATOM 1770 O O . GLN A 1 209 ? -8.437 8.635 -18.338 1.00 87.88 209 GLN A O 1
ATOM 1775 N N . ARG A 1 210 ? -7.536 10.637 -18.851 1.00 89.88 210 ARG A N 1
ATOM 1776 C CA . ARG A 1 210 ? -6.287 10.428 -18.103 1.00 89.88 210 ARG A CA 1
ATOM 1777 C C . ARG A 1 210 ? -6.551 10.261 -16.615 1.00 89.88 210 ARG A C 1
ATOM 1779 O O . ARG A 1 210 ? -6.046 9.317 -16.021 1.00 89.88 210 ARG A O 1
ATOM 1786 N N . TYR A 1 211 ? -7.366 11.136 -16.030 1.00 92.06 211 TYR A N 1
ATOM 1787 C CA . TYR A 1 211 ? -7.731 11.055 -14.619 1.00 92.06 211 TYR A CA 1
ATOM 1788 C C . TYR A 1 211 ? -8.421 9.726 -14.276 1.00 92.06 211 TYR A C 1
ATOM 1790 O O . TYR A 1 211 ? -8.034 9.069 -13.311 1.00 92.06 211 TYR A O 1
ATOM 1798 N N . LYS A 1 212 ? -9.404 9.298 -15.080 1.00 90.00 212 LYS A N 1
ATOM 1799 C CA . LYS A 1 212 ? -10.081 8.006 -14.885 1.00 90.00 212 LYS A CA 1
ATOM 1800 C C . LYS A 1 212 ? -9.125 6.824 -14.992 1.00 90.00 212 LYS A C 1
ATOM 1802 O O . LYS A 1 212 ? -9.068 6.016 -14.075 1.00 90.00 212 LYS A O 1
ATOM 1807 N N . SER A 1 213 ? -8.333 6.776 -16.063 1.00 89.00 213 SER A N 1
ATOM 1808 C CA . SER A 1 213 ? -7.366 5.693 -16.281 1.00 89.00 213 SER A CA 1
ATOM 1809 C C . SER A 1 213 ? -6.338 5.633 -15.147 1.00 89.00 213 SER A C 1
ATOM 1811 O O . SER A 1 213 ? -6.013 4.554 -14.661 1.00 89.00 213 SER A O 1
ATOM 1813 N N . PHE A 1 214 ? -5.878 6.792 -14.661 1.00 92.56 214 PHE A N 1
ATOM 1814 C CA . PHE A 1 214 ? -4.996 6.870 -13.499 1.00 92.56 214 PHE A CA 1
ATOM 1815 C C . PHE A 1 214 ? -5.666 6.352 -12.222 1.00 92.56 214 PHE A C 1
ATOM 1817 O O . PHE A 1 214 ? -5.023 5.648 -11.454 1.00 92.56 214 PHE A O 1
ATOM 1824 N N . ARG A 1 215 ? -6.949 6.654 -11.992 1.00 93.62 215 ARG A N 1
ATOM 1825 C CA . ARG A 1 215 ? -7.703 6.138 -10.839 1.00 93.62 215 ARG A CA 1
ATOM 1826 C C . ARG A 1 215 ? -7.822 4.616 -10.861 1.00 93.62 215 ARG A C 1
ATOM 1828 O O . ARG A 1 215 ? -7.597 3.981 -9.834 1.00 93.62 215 ARG A O 1
ATOM 1835 N N . ASP A 1 216 ? -8.106 4.035 -12.021 1.00 91.75 216 ASP A N 1
ATOM 1836 C CA . ASP A 1 216 ? -8.188 2.579 -12.189 1.00 91.75 216 ASP A CA 1
ATOM 1837 C C . ASP A 1 216 ? -6.824 1.904 -12.017 1.00 91.75 216 ASP A C 1
ATOM 1839 O O . ASP A 1 216 ? -6.711 0.870 -11.361 1.00 91.75 216 ASP A O 1
ATOM 1843 N N . TYR A 1 217 ? -5.765 2.509 -12.556 1.00 92.81 217 TYR A N 1
ATOM 1844 C CA . TYR A 1 217 ? -4.395 2.053 -12.333 1.00 92.81 217 TYR A CA 1
ATOM 1845 C C . TYR A 1 217 ? -4.027 2.110 -10.845 1.00 92.81 217 TYR A C 1
ATOM 1847 O O . TYR A 1 217 ? -3.569 1.125 -10.269 1.00 92.81 217 TYR A O 1
ATOM 1855 N N . TYR A 1 218 ? -4.273 3.255 -10.207 1.00 94.88 218 TYR A N 1
ATOM 1856 C CA . TYR A 1 218 ? -3.920 3.508 -8.817 1.00 94.88 218 TYR A CA 1
ATOM 1857 C C . TYR A 1 218 ? -4.629 2.544 -7.868 1.00 94.88 218 TYR A C 1
ATOM 1859 O O . TYR A 1 218 ? -3.983 1.884 -7.064 1.00 94.88 218 TYR A O 1
ATOM 1867 N N . THR A 1 219 ? -5.951 2.420 -7.974 1.00 94.50 219 THR A N 1
ATOM 1868 C CA . THR A 1 219 ? -6.753 1.607 -7.044 1.00 94.50 219 THR A CA 1
ATOM 1869 C C . THR A 1 219 ? -6.454 0.113 -7.134 1.00 94.50 219 THR A C 1
ATOM 1871 O O . THR A 1 219 ? -6.614 -0.588 -6.138 1.00 94.50 219 THR A O 1
ATOM 1874 N N . ILE A 1 220 ? -5.986 -0.384 -8.283 1.00 94.38 220 ILE A N 1
ATOM 1875 C CA . ILE A 1 220 ? -5.614 -1.796 -8.465 1.00 94.38 220 ILE A CA 1
ATOM 1876 C C . ILE A 1 220 ? -4.158 -2.061 -8.047 1.00 94.38 220 ILE A C 1
ATOM 1878 O O . ILE A 1 220 ? -3.866 -3.122 -7.493 1.00 94.38 220 ILE A O 1
ATOM 1882 N N . ASN A 1 221 ? -3.242 -1.119 -8.293 1.00 94.19 221 ASN A N 1
ATOM 1883 C CA . ASN A 1 221 ? -1.803 -1.358 -8.125 1.00 94.19 221 ASN A CA 1
ATOM 1884 C C . ASN A 1 221 ? -1.204 -0.810 -6.841 1.00 94.19 221 ASN A C 1
ATOM 1886 O O . ASN A 1 221 ? -0.220 -1.368 -6.358 1.00 94.19 221 ASN A O 1
ATOM 1890 N N . GLN A 1 222 ? -1.748 0.285 -6.315 1.00 94.88 222 GLN A N 1
ATOM 1891 C CA . GLN A 1 222 ? -1.190 0.932 -5.140 1.00 94.88 222 GLN A CA 1
ATOM 1892 C C . GLN A 1 222 ? -1.166 -0.053 -3.968 1.00 94.88 222 GLN A C 1
ATOM 1894 O O . GLN A 1 222 ? -2.120 -0.799 -3.732 1.00 94.88 222 GLN A O 1
ATOM 1899 N N . LYS A 1 223 ? -0.068 -0.032 -3.216 1.00 95.50 223 LYS A N 1
ATOM 1900 C CA . LYS A 1 223 ? 0.046 -0.744 -1.947 1.00 95.50 223 LYS A CA 1
ATOM 1901 C C . LYS A 1 223 ? -0.191 0.216 -0.783 1.00 95.50 223 LYS A C 1
ATOM 1903 O O . LYS A 1 223 ? 0.288 1.352 -0.804 1.00 95.50 223 LYS A O 1
ATOM 1908 N N . THR A 1 224 ? -0.927 -0.245 0.219 1.00 96.06 224 THR A N 1
ATOM 1909 C CA . THR A 1 224 ? -1.165 0.483 1.472 1.00 96.06 224 THR A CA 1
ATOM 1910 C C . THR A 1 224 ? 0.083 0.469 2.344 1.00 96.06 224 THR A C 1
ATOM 1912 O O . THR A 1 224 ? 0.798 -0.533 2.372 1.00 96.06 224 THR A O 1
ATOM 1915 N N . LYS A 1 225 ? 0.321 1.525 3.125 1.00 94.94 225 LYS A N 1
ATOM 1916 C CA . LYS A 1 225 ? 1.363 1.527 4.163 1.00 94.94 225 LYS A CA 1
ATOM 1917 C C . LYS A 1 225 ? 1.129 0.402 5.169 1.00 94.94 225 LYS A C 1
ATOM 1919 O O . LYS A 1 225 ? 2.043 -0.330 5.529 1.00 94.94 225 LYS A O 1
ATOM 1924 N N . LEU A 1 226 ? -0.119 0.162 5.562 1.00 96.12 226 LEU A N 1
ATOM 1925 C CA . LEU A 1 226 ? -0.445 -1.039 6.328 1.00 96.12 226 LEU A CA 1
ATOM 1926 C C . LEU A 1 226 ? -0.162 -2.291 5.481 1.00 96.12 226 LEU A C 1
ATOM 1928 O O . LEU A 1 226 ? -0.851 -2.545 4.497 1.00 96.12 226 LEU A O 1
ATOM 1932 N N . LEU A 1 227 ? 0.861 -3.061 5.869 1.00 95.62 227 LEU A N 1
ATOM 1933 C CA . LEU A 1 227 ? 1.257 -4.362 5.300 1.00 95.62 227 LEU A CA 1
ATOM 1934 C C . LEU A 1 227 ? 1.782 -4.359 3.846 1.00 95.62 227 LEU A C 1
ATOM 1936 O O . LEU A 1 227 ? 2.214 -5.408 3.353 1.00 95.62 227 LEU A O 1
ATOM 1940 N N . GLY A 1 228 ? 1.818 -3.220 3.149 1.00 95.12 228 GLY A N 1
ATOM 1941 C CA . GLY A 1 228 ? 2.311 -3.166 1.767 1.00 95.12 228 GLY A CA 1
ATOM 1942 C C . GLY A 1 228 ? 1.445 -3.981 0.801 1.00 95.12 228 GLY A C 1
ATOM 1943 O O . GLY A 1 228 ? 1.982 -4.660 -0.075 1.00 95.12 228 GLY A O 1
ATOM 1944 N N . LEU A 1 229 ? 0.121 -3.977 0.992 1.00 96.31 229 LEU A N 1
ATOM 1945 C CA . LEU A 1 229 ? -0.820 -4.834 0.262 1.00 96.31 229 LEU A CA 1
ATOM 1946 C C . LEU A 1 229 ? -1.695 -4.040 -0.710 1.00 96.31 229 LEU A C 1
ATOM 1948 O O . LEU A 1 229 ? -2.047 -2.889 -0.458 1.00 96.31 229 LEU A O 1
ATOM 1952 N N . ARG A 1 230 ? -2.065 -4.680 -1.823 1.00 96.56 230 ARG A N 1
ATOM 1953 C CA . ARG A 1 230 ? -2.983 -4.122 -2.826 1.00 96.56 230 ARG A CA 1
ATOM 1954 C C . ARG A 1 230 ? -4.438 -4.289 -2.401 1.00 96.56 230 ARG A C 1
ATOM 1956 O O . ARG A 1 230 ? -4.770 -5.147 -1.581 1.00 96.56 230 ARG A O 1
ATOM 1963 N N . SER A 1 231 ? -5.323 -3.512 -3.017 1.00 96.12 231 SER A N 1
ATOM 1964 C CA . SER A 1 231 ? -6.768 -3.538 -2.754 1.00 96.12 231 SER A CA 1
ATOM 1965 C C . SER A 1 231 ? -7.386 -4.929 -2.892 1.00 96.12 231 SER A C 1
ATOM 1967 O O . SER A 1 231 ? -8.238 -5.293 -2.087 1.00 96.12 231 SER A O 1
ATOM 1969 N N . CYS A 1 232 ? -6.910 -5.748 -3.833 1.00 96.00 232 CYS A N 1
ATOM 1970 C CA . CYS A 1 232 ? -7.384 -7.119 -4.008 1.00 96.00 232 CYS A CA 1
ATOM 1971 C C . CYS A 1 232 ? -7.070 -8.030 -2.809 1.00 96.00 232 CYS A C 1
ATOM 1973 O O . CYS A 1 232 ? -7.889 -8.869 -2.445 1.00 96.00 232 CYS A O 1
ATOM 1975 N N . GLN A 1 233 ? -5.925 -7.839 -2.148 1.00 96.31 233 GLN A N 1
ATOM 1976 C CA . GLN A 1 233 ? -5.540 -8.616 -0.965 1.00 96.31 233 GLN A CA 1
ATOM 1977 C C . GLN A 1 233 ? -6.380 -8.213 0.250 1.00 96.31 233 GLN A C 1
ATOM 1979 O O . GLN A 1 233 ? -6.836 -9.079 0.992 1.00 96.31 233 GLN A O 1
ATOM 1984 N N . TRP A 1 234 ? -6.653 -6.915 0.406 1.00 96.81 234 TRP A N 1
ATOM 1985 C CA . TRP A 1 234 ? -7.591 -6.426 1.415 1.00 96.81 234 TRP A CA 1
ATOM 1986 C C . TRP A 1 234 ? -9.016 -6.924 1.177 1.00 96.81 234 TRP A C 1
ATOM 1988 O O . TRP A 1 234 ? -9.647 -7.453 2.088 1.00 96.81 234 TRP A O 1
ATOM 1998 N N . ALA A 1 235 ? -9.506 -6.825 -0.059 1.00 96.00 235 ALA A N 1
ATOM 1999 C CA . ALA A 1 235 ? -10.820 -7.330 -0.432 1.00 96.00 235 ALA A CA 1
ATOM 2000 C C . ALA A 1 235 ? -10.954 -8.832 -0.150 1.00 96.00 235 ALA A C 1
ATOM 2002 O O . ALA A 1 235 ? -11.992 -9.269 0.341 1.00 96.00 235 ALA A O 1
ATOM 2003 N N . ALA A 1 236 ? -9.898 -9.610 -0.405 1.00 95.25 236 ALA A N 1
ATOM 2004 C CA . ALA A 1 236 ? -9.875 -11.042 -0.131 1.00 95.25 236 ALA A CA 1
ATOM 2005 C C . ALA A 1 236 ? -9.952 -11.359 1.370 1.00 95.25 236 ALA A C 1
ATOM 2007 O O . ALA A 1 236 ? -10.514 -12.392 1.730 1.00 95.25 236 ALA A O 1
ATOM 2008 N N . ALA A 1 237 ? -9.396 -10.496 2.228 1.00 93.75 237 ALA A N 1
ATOM 2009 C CA . ALA A 1 237 ? -9.475 -10.633 3.681 1.00 93.75 237 ALA A CA 1
ATOM 2010 C C . ALA A 1 237 ? -10.851 -10.238 4.234 1.00 93.75 237 ALA A C 1
ATOM 2012 O O . ALA A 1 237 ? -11.336 -10.880 5.160 1.00 93.75 237 ALA A O 1
ATOM 2013 N N . MET A 1 238 ? -11.492 -9.226 3.642 1.00 92.56 238 MET A N 1
ATOM 2014 C CA . MET A 1 238 ? -12.842 -8.786 4.021 1.00 92.56 238 MET A CA 1
ATOM 2015 C C . MET A 1 238 ? -13.940 -9.754 3.555 1.00 92.56 238 MET A C 1
ATOM 2017 O O . MET A 1 238 ? -14.968 -9.871 4.207 1.00 92.56 238 MET A O 1
ATOM 2021 N N . ASN A 1 239 ? -13.730 -10.459 2.438 1.00 86.56 239 ASN A N 1
ATOM 2022 C CA . ASN A 1 239 ? -14.713 -11.367 1.827 1.00 86.56 239 ASN A CA 1
ATOM 2023 C C . ASN A 1 239 ? -14.263 -12.843 1.908 1.00 86.56 239 ASN A C 1
ATOM 2025 O O . ASN A 1 239 ? -14.519 -13.639 1.005 1.00 86.56 239 ASN A O 1
ATOM 2029 N N . GLY A 1 240 ? -13.533 -13.210 2.967 1.00 75.88 240 GLY A N 1
ATOM 2030 C CA . GLY A 1 240 ? -12.861 -14.510 3.092 1.00 75.88 240 GLY A CA 1
ATOM 2031 C C . GLY A 1 240 ? -13.777 -15.738 3.197 1.00 75.88 240 GLY A C 1
ATOM 2032 O O . GLY A 1 240 ? -13.287 -16.856 3.058 1.00 75.88 240 GLY A O 1
ATOM 2033 N N . GLU A 1 241 ? -15.083 -15.558 3.417 1.00 81.31 241 GLU A N 1
ATOM 2034 C CA . GLU A 1 241 ? -16.048 -16.665 3.526 1.00 81.31 241 GLU A CA 1
ATOM 2035 C C . GLU A 1 241 ? -16.223 -17.427 2.202 1.00 81.31 241 GLU A C 1
ATOM 2037 O O . GLU A 1 241 ? -16.386 -18.649 2.206 1.00 81.31 241 GLU A O 1
ATOM 2042 N N . ASN A 1 242 ? -16.124 -16.733 1.061 1.00 87.88 242 ASN A N 1
ATOM 2043 C CA . ASN A 1 242 ? -16.115 -17.368 -0.252 1.00 87.88 242 ASN A CA 1
ATOM 2044 C C . ASN A 1 242 ? -14.673 -17.682 -0.683 1.00 87.88 242 ASN A C 1
ATOM 2046 O O . ASN A 1 242 ? -13.937 -16.826 -1.180 1.00 87.88 242 ASN A O 1
ATOM 2050 N N . ALA A 1 243 ? -14.270 -18.945 -0.526 1.00 88.94 243 ALA A N 1
ATOM 2051 C CA . ALA A 1 243 ? -12.919 -19.398 -0.851 1.00 88.94 243 ALA A CA 1
ATOM 2052 C C . ALA A 1 243 ? -12.557 -19.251 -2.344 1.00 88.94 243 ALA A C 1
ATOM 2054 O O . ALA A 1 243 ? -11.399 -18.963 -2.661 1.00 88.94 243 ALA A O 1
ATOM 2055 N N . GLU A 1 244 ? -13.514 -19.436 -3.262 1.00 91.00 244 GLU A N 1
ATOM 2056 C CA . GLU A 1 244 ? -13.268 -19.294 -4.703 1.00 91.00 244 GLU A CA 1
ATOM 2057 C C . GLU A 1 244 ? -13.050 -17.828 -5.078 1.00 91.00 244 GLU A C 1
ATOM 2059 O O . GLU A 1 244 ? -12.055 -17.500 -5.729 1.00 91.00 244 GLU A O 1
ATOM 2064 N N . PHE A 1 245 ? -13.906 -16.935 -4.578 1.00 92.50 245 PHE A N 1
ATOM 2065 C CA . PHE A 1 245 ? -13.780 -15.499 -4.813 1.00 92.50 245 PHE A CA 1
ATOM 2066 C C . PHE A 1 245 ? -12.531 -14.905 -4.148 1.00 92.50 245 PHE A C 1
ATOM 2068 O O . PHE A 1 245 ? -11.766 -14.181 -4.787 1.00 92.50 245 PHE A O 1
ATOM 2075 N N . SER A 1 246 ? -12.231 -15.286 -2.900 1.00 92.00 246 SER A N 1
ATOM 2076 C CA . SER A 1 246 ? -10.994 -14.881 -2.215 1.00 92.00 246 SER A CA 1
ATOM 2077 C C . SER A 1 246 ? -9.748 -15.317 -2.999 1.00 92.00 246 SER A C 1
ATOM 2079 O O . SER A 1 246 ? -8.785 -14.555 -3.134 1.00 92.00 246 SER A O 1
ATOM 2081 N N . LYS A 1 247 ? -9.768 -16.517 -3.599 1.00 92.56 247 LYS A N 1
ATOM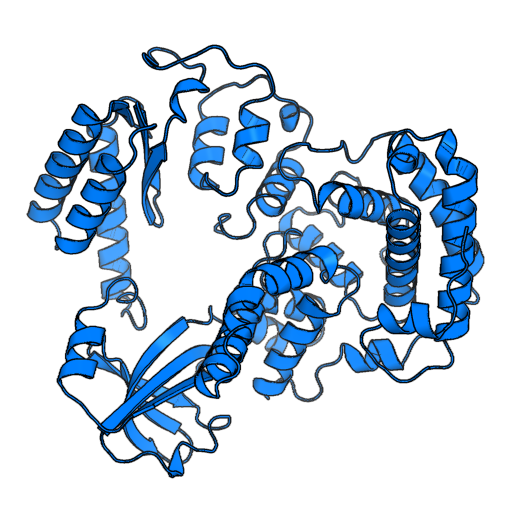 2082 C CA . LYS A 1 247 ? -8.700 -16.987 -4.491 1.00 92.56 247 LYS A CA 1
ATOM 2083 C C . LYS A 1 247 ? -8.633 -16.175 -5.789 1.00 92.56 247 LYS A C 1
ATOM 2085 O O . LYS A 1 247 ? -7.525 -15.860 -6.225 1.00 92.56 247 LYS A O 1
ATOM 2090 N N . ALA A 1 248 ? -9.766 -15.831 -6.401 1.00 93.94 248 ALA A N 1
ATOM 2091 C CA . ALA A 1 248 ? -9.807 -14.980 -7.591 1.00 93.94 248 ALA A CA 1
ATOM 2092 C C . ALA A 1 248 ? -9.187 -13.599 -7.314 1.00 93.94 248 ALA A C 1
ATOM 2094 O O . ALA A 1 248 ? -8.298 -13.168 -8.049 1.00 93.94 248 ALA A O 1
ATOM 2095 N N . LEU A 1 249 ? -9.555 -12.964 -6.195 1.00 95.25 249 LEU A N 1
ATOM 2096 C CA . LEU A 1 249 ? -8.990 -11.693 -5.728 1.00 95.25 249 LEU A CA 1
ATOM 2097 C C . LEU A 1 249 ? -7.475 -11.770 -5.504 1.00 95.25 249 LEU A C 1
ATOM 2099 O O . LEU A 1 249 ? -6.735 -10.929 -6.013 1.00 95.25 249 LEU A O 1
ATOM 2103 N N . LYS A 1 250 ? -6.987 -12.802 -4.804 1.00 92.25 250 LYS A N 1
ATOM 2104 C CA . LYS A 1 250 ? -5.544 -12.999 -4.562 1.00 92.25 250 LYS A CA 1
ATOM 2105 C C . LYS A 1 250 ? -4.741 -13.195 -5.854 1.00 92.25 250 LYS A C 1
ATOM 2107 O O . LYS A 1 250 ? -3.576 -12.810 -5.900 1.00 92.25 250 LYS A O 1
ATOM 2112 N N . ASN A 1 251 ? -5.358 -13.760 -6.892 1.00 93.31 251 ASN A N 1
ATOM 2113 C CA . ASN A 1 251 ? -4.729 -14.011 -8.191 1.00 93.31 251 ASN A CA 1
ATOM 2114 C C . ASN A 1 251 ? -4.887 -12.859 -9.197 1.00 93.31 251 ASN A C 1
ATOM 2116 O O . ASN A 1 251 ? -4.365 -12.964 -10.309 1.00 93.31 251 ASN A O 1
ATOM 2120 N N . LEU A 1 252 ? -5.586 -11.775 -8.838 1.00 94.62 252 LEU A N 1
ATOM 2121 C CA . LEU A 1 252 ? -5.714 -10.597 -9.692 1.00 94.62 252 LEU A CA 1
ATOM 2122 C C . LEU A 1 252 ? -4.321 -10.027 -10.007 1.00 94.62 252 LEU A C 1
ATOM 2124 O O . LEU A 1 252 ? -3.554 -9.690 -9.096 1.00 94.62 252 LEU A O 1
ATOM 2128 N N . SER A 1 253 ? -3.988 -9.888 -11.292 1.00 92.94 253 SER A N 1
ATOM 2129 C CA . SER A 1 253 ? -2.701 -9.297 -11.686 1.00 92.94 253 SER A CA 1
ATOM 2130 C C . SER A 1 253 ? -2.650 -7.795 -11.401 1.00 92.94 253 SER A C 1
ATOM 2132 O O . SER A 1 253 ? -3.636 -7.166 -11.025 1.00 92.94 253 SER A O 1
ATOM 2134 N N . GLU A 1 254 ? -1.482 -7.188 -11.570 1.00 91.94 254 GLU A N 1
ATOM 2135 C CA . GLU A 1 254 ? -1.396 -5.730 -11.675 1.00 91.94 254 GLU A CA 1
ATOM 2136 C C . GLU A 1 254 ? -2.141 -5.242 -12.921 1.00 91.94 254 GLU A C 1
ATOM 2138 O O . GLU A 1 254 ? -2.251 -5.959 -13.922 1.00 91.94 254 GLU A O 1
ATOM 2143 N N . ASN A 1 255 ? -2.675 -4.030 -12.821 1.00 91.75 255 ASN A N 1
ATOM 2144 C CA . ASN A 1 255 ? -3.179 -3.260 -13.938 1.00 91.75 255 ASN A CA 1
ATOM 2145 C C . ASN A 1 255 ? -1.997 -2.697 -14.722 1.00 91.75 255 ASN A C 1
ATOM 2147 O O . ASN A 1 255 ? -1.136 -2.014 -14.170 1.00 91.75 255 ASN A O 1
ATOM 2151 N N . GLN A 1 256 ? -1.955 -2.959 -16.013 1.00 89.06 256 GLN A N 1
ATOM 2152 C CA . GLN A 1 256 ? -0.891 -2.477 -16.869 1.00 89.06 256 GLN A CA 1
ATOM 2153 C C . GLN A 1 256 ? -1.480 -1.800 -18.105 1.00 89.06 256 GLN A C 1
ATOM 2155 O O . GLN A 1 256 ? -2.421 -2.299 -18.722 1.00 89.06 256 GLN A O 1
ATOM 2160 N N . GLN A 1 257 ? -0.926 -0.637 -18.448 1.00 88.06 257 GLN A N 1
ATOM 2161 C CA . GLN A 1 257 ? -1.390 0.190 -19.555 1.00 88.06 257 GLN A CA 1
ATOM 2162 C C . GLN A 1 257 ? -0.621 -0.153 -20.828 1.00 88.06 257 GLN A C 1
ATOM 2164 O O . GLN A 1 257 ? 0.607 -0.077 -20.852 1.00 88.06 257 GLN A O 1
ATOM 2169 N N . TYR A 1 258 ? -1.349 -0.451 -21.901 1.00 88.81 258 TYR A N 1
ATOM 2170 C CA . TYR A 1 258 ? -0.766 -0.797 -23.194 1.00 88.81 258 TYR A CA 1
ATOM 2171 C C . TYR A 1 258 ? -1.472 -0.124 -24.352 1.00 88.81 258 TYR A C 1
ATOM 2173 O O . TYR A 1 258 ? -2.522 0.504 -24.189 1.00 88.81 258 TYR A O 1
ATOM 2181 N N . VAL A 1 259 ? -0.880 -0.286 -25.534 1.00 91.06 259 VAL A N 1
ATOM 2182 C CA . VAL A 1 259 ? -1.499 0.049 -26.811 1.00 91.06 259 VAL A CA 1
ATOM 2183 C C . VAL A 1 259 ? -1.711 -1.218 -27.624 1.00 91.06 259 VAL A C 1
ATOM 2185 O O . VAL A 1 259 ? -0.815 -2.052 -27.778 1.00 91.06 259 VAL A O 1
ATOM 2188 N N . PHE A 1 260 ? -2.919 -1.335 -28.156 1.00 93.00 260 PHE A N 1
ATOM 2189 C CA . PHE A 1 260 ? -3.378 -2.482 -28.913 1.00 93.00 260 PHE A CA 1
ATOM 2190 C C . PHE A 1 260 ? -3.832 -2.064 -30.305 1.00 93.00 260 PHE A C 1
ATOM 2192 O O . PHE A 1 260 ? -4.427 -0.997 -30.480 1.00 93.00 260 PHE A O 1
ATOM 2199 N N . ARG A 1 261 ? -3.614 -2.943 -31.285 1.00 95.31 261 ARG A N 1
ATOM 2200 C CA . ARG A 1 261 ? -4.285 -2.887 -32.584 1.00 95.31 261 ARG A CA 1
ATOM 2201 C C . ARG A 1 261 ? -5.469 -3.844 -32.585 1.00 95.31 261 ARG A C 1
ATOM 2203 O O . ARG A 1 261 ? -5.314 -5.041 -32.355 1.00 95.31 261 ARG A O 1
ATOM 2210 N N . PHE A 1 262 ? -6.654 -3.317 -32.861 1.00 95.38 262 PHE A N 1
ATOM 2211 C CA . PHE A 1 262 ? -7.882 -4.094 -32.961 1.00 95.38 262 PHE A CA 1
ATOM 2212 C C . PHE A 1 262 ? -7.904 -4.948 -34.235 1.00 95.38 262 PHE A C 1
ATOM 2214 O O . PHE A 1 262 ? -7.700 -4.425 -35.335 1.00 95.38 262 PHE A O 1
ATOM 2221 N N . ILE A 1 263 ? -8.177 -6.248 -34.085 1.00 95.12 263 ILE A N 1
ATOM 2222 C CA . ILE A 1 263 ? -8.271 -7.202 -35.198 1.00 95.12 263 ILE A CA 1
ATOM 2223 C C . ILE A 1 263 ? -9.740 -7.511 -35.491 1.00 95.12 263 ILE A C 1
ATOM 2225 O O . ILE A 1 263 ? -10.228 -7.205 -36.578 1.00 95.12 263 ILE A O 1
ATOM 2229 N N . GLU A 1 264 ? -10.441 -8.108 -34.527 1.00 93.38 264 GLU A N 1
ATOM 2230 C CA . GLU A 1 264 ? -11.838 -8.525 -34.673 1.00 93.38 264 GLU A CA 1
ATOM 2231 C C . GLU A 1 264 ? -12.551 -8.619 -33.318 1.00 93.38 264 GLU A C 1
ATOM 2233 O O . GLU A 1 264 ? -11.918 -8.732 -32.264 1.00 93.38 264 GLU A O 1
ATOM 2238 N N . LEU A 1 265 ? -13.885 -8.579 -33.360 1.00 92.31 265 LEU A N 1
ATOM 2239 C CA . LEU A 1 265 ? -14.756 -8.853 -32.220 1.00 92.31 265 LEU A CA 1
ATOM 2240 C C . LEU A 1 265 ? -15.353 -10.256 -32.391 1.00 92.31 265 LEU A C 1
ATOM 2242 O O . LEU A 1 265 ? -16.152 -10.472 -33.303 1.00 92.31 265 LEU A O 1
ATOM 2246 N N . ASP A 1 266 ? -14.982 -11.185 -31.512 1.00 89.12 266 ASP A N 1
ATOM 2247 C CA . ASP A 1 266 ? -15.505 -12.552 -31.471 1.00 89.12 266 ASP A CA 1
ATOM 2248 C C . ASP A 1 266 ? -16.539 -12.679 -30.345 1.00 89.12 266 ASP A C 1
ATOM 2250 O O . ASP A 1 266 ? -16.217 -12.756 -29.156 1.00 89.12 266 ASP A O 1
ATOM 2254 N N . GLY A 1 267 ? -17.818 -12.601 -30.719 1.00 87.94 267 GLY A N 1
ATOM 2255 C CA . GLY A 1 267 ? -18.924 -12.511 -29.771 1.00 87.94 267 GLY A CA 1
ATOM 2256 C C . GLY A 1 267 ? -18.831 -11.241 -28.923 1.00 87.94 267 GLY A C 1
ATOM 2257 O O . GLY A 1 267 ? -19.234 -10.160 -29.358 1.00 87.94 267 GLY A O 1
ATOM 2258 N N . LYS A 1 268 ? -18.330 -11.386 -27.695 1.00 87.19 268 LYS A N 1
ATOM 2259 C CA . LYS A 1 268 ? -18.069 -10.277 -26.768 1.00 87.19 268 LYS A CA 1
ATOM 2260 C C . LYS A 1 268 ? -16.582 -9.979 -26.584 1.00 87.19 268 LYS A C 1
ATOM 2262 O O . LYS A 1 268 ? -16.256 -8.943 -26.023 1.00 87.19 268 LYS A O 1
ATOM 2267 N N . ASN A 1 269 ? -15.698 -10.854 -27.046 1.00 92.94 269 ASN A N 1
ATOM 2268 C CA . ASN A 1 269 ? -14.270 -10.772 -26.785 1.00 92.94 269 ASN A CA 1
ATOM 2269 C C . ASN A 1 269 ? -13.554 -10.038 -27.916 1.00 92.94 269 ASN A C 1
ATOM 2271 O O . ASN A 1 269 ? -13.868 -10.215 -29.093 1.00 92.94 269 ASN A O 1
ATOM 2275 N N . LEU A 1 270 ? -12.579 -9.208 -27.562 1.00 94.31 270 LEU A N 1
ATOM 2276 C CA . LEU A 1 270 ? -11.751 -8.489 -28.513 1.00 94.31 270 LEU A CA 1
ATOM 2277 C C . LEU A 1 270 ? -10.490 -9.296 -28.780 1.00 94.31 270 LEU A C 1
ATOM 2279 O O . LEU A 1 270 ? -9.705 -9.553 -27.868 1.00 94.31 270 LEU A O 1
ATOM 2283 N N . LYS A 1 271 ? -10.254 -9.625 -30.045 1.00 95.19 271 LYS A N 1
ATOM 2284 C CA . LYS A 1 271 ? -8.958 -10.121 -30.491 1.00 95.19 271 LYS A CA 1
ATOM 2285 C C . LYS A 1 271 ? -8.111 -8.938 -30.919 1.00 95.19 271 LYS A C 1
ATOM 2287 O O . LYS A 1 271 ? -8.510 -8.149 -31.783 1.00 95.19 271 LYS A O 1
ATOM 2292 N N . VAL A 1 272 ? -6.945 -8.807 -30.307 1.00 94.81 272 VAL A N 1
ATOM 2293 C CA . VAL A 1 272 ? -6.079 -7.644 -30.485 1.00 94.81 272 VAL A CA 1
ATOM 2294 C C . VAL A 1 272 ? -4.625 -8.060 -30.599 1.00 94.81 272 VAL A C 1
ATOM 2296 O O . VAL A 1 272 ? -4.225 -9.100 -30.087 1.00 94.81 272 VAL A O 1
ATOM 2299 N N . GLU A 1 273 ? -3.822 -7.243 -31.261 1.00 93.75 273 GLU A N 1
ATOM 2300 C CA . GLU A 1 273 ? -2.366 -7.344 -31.229 1.00 93.75 273 GLU A CA 1
ATOM 2301 C C . GLU A 1 273 ? -1.826 -6.353 -30.200 1.00 93.75 273 GLU A C 1
ATOM 2303 O O . GLU A 1 273 ? -2.114 -5.157 -30.271 1.00 93.75 273 GLU A O 1
ATOM 2308 N N . HIS A 1 274 ? -1.031 -6.840 -29.254 1.00 91.44 274 HIS A N 1
ATOM 2309 C CA . HIS A 1 274 ? -0.251 -5.993 -28.364 1.00 91.44 274 HIS A CA 1
ATOM 2310 C C . HIS A 1 274 ? 0.937 -5.411 -29.137 1.00 91.44 274 HIS A C 1
ATOM 2312 O O . HIS A 1 274 ? 1.819 -6.161 -29.552 1.00 91.44 274 HIS A O 1
ATOM 2318 N N . LEU A 1 275 ? 0.968 -4.088 -29.339 1.00 88.75 275 LEU A N 1
ATOM 2319 C CA . LEU A 1 275 ? 1.907 -3.478 -30.287 1.00 88.75 275 LEU A CA 1
ATOM 2320 C C . LEU A 1 275 ? 3.379 -3.712 -29.934 1.00 88.75 275 LEU A C 1
ATOM 2322 O O . LEU A 1 275 ? 4.175 -3.923 -30.840 1.00 88.75 275 LEU A O 1
ATOM 2326 N N . VAL A 1 276 ? 3.738 -3.697 -28.647 1.00 84.38 276 VAL A N 1
ATOM 2327 C CA . VAL A 1 276 ? 5.140 -3.841 -28.216 1.00 84.38 276 VAL A CA 1
ATOM 2328 C C . VAL A 1 276 ? 5.652 -5.260 -28.464 1.00 84.38 276 VAL A C 1
ATOM 2330 O O . VAL A 1 276 ? 6.753 -5.436 -28.972 1.00 84.38 276 VAL A O 1
ATOM 2333 N N . SER A 1 277 ? 4.866 -6.289 -28.124 1.00 83.81 277 SER A N 1
ATOM 2334 C CA . SER A 1 277 ? 5.315 -7.684 -28.268 1.00 83.81 277 SER A CA 1
ATOM 2335 C C . SER A 1 277 ? 4.917 -8.339 -29.593 1.00 83.81 277 SER A C 1
ATOM 2337 O O . SER A 1 277 ? 5.355 -9.452 -29.872 1.00 83.81 277 SER A O 1
ATOM 2339 N N . GLY A 1 278 ? 4.040 -7.710 -30.381 1.00 87.62 278 GLY A N 1
ATOM 2340 C CA . GLY A 1 278 ? 3.445 -8.290 -31.592 1.00 87.62 278 GLY A CA 1
ATOM 2341 C C . GLY A 1 278 ? 2.534 -9.499 -31.331 1.00 87.62 278 GLY A C 1
ATOM 2342 O O . GLY A 1 278 ? 2.055 -10.136 -32.271 1.00 87.62 278 GLY A O 1
ATOM 2343 N N . LYS A 1 279 ? 2.291 -9.858 -30.062 1.00 89.44 279 LYS A N 1
ATOM 2344 C CA . LYS A 1 279 ? 1.489 -11.031 -29.695 1.00 89.44 279 LYS A CA 1
ATOM 2345 C C . LYS A 1 279 ? 0.004 -10.733 -29.873 1.00 89.44 279 LYS A C 1
ATOM 2347 O O . LYS A 1 279 ? -0.488 -9.674 -29.481 1.00 89.44 279 LYS A O 1
ATOM 2352 N N . ILE A 1 280 ? -0.715 -11.704 -30.429 1.00 93.44 280 ILE A N 1
ATOM 2353 C CA . ILE A 1 280 ? -2.174 -11.669 -30.517 1.00 93.44 280 ILE A CA 1
ATOM 2354 C C . ILE A 1 280 ? -2.747 -12.206 -29.209 1.00 93.44 280 ILE A C 1
ATOM 2356 O O . ILE A 1 280 ? -2.410 -13.313 -28.790 1.00 93.44 280 ILE A O 1
ATOM 2360 N N . VAL A 1 281 ? -3.619 -11.426 -28.581 1.00 92.50 281 VAL A N 1
ATOM 2361 C CA . VAL A 1 281 ? -4.237 -11.736 -27.293 1.00 92.50 281 VAL A CA 1
ATOM 2362 C C . VAL A 1 281 ? -5.740 -11.484 -27.350 1.00 92.50 281 VAL A C 1
ATOM 2364 O O . VAL A 1 281 ? -6.232 -10.721 -28.186 1.00 92.50 281 VAL A O 1
ATOM 2367 N N . THR A 1 282 ? -6.468 -12.141 -26.453 1.00 94.25 282 THR A N 1
ATOM 2368 C CA . THR A 1 282 ? -7.916 -11.988 -26.313 1.00 94.25 282 THR A CA 1
ATOM 2369 C C . THR A 1 282 ? -8.217 -11.209 -25.042 1.00 94.25 282 THR A C 1
ATOM 2371 O O . THR A 1 282 ? -7.763 -11.599 -23.966 1.00 94.25 282 THR A O 1
ATOM 2374 N N . LEU A 1 283 ? -8.985 -10.129 -25.173 1.00 93.88 283 LEU A N 1
ATOM 2375 C CA . LEU A 1 283 ? -9.495 -9.328 -24.064 1.00 93.88 283 LEU A CA 1
ATOM 2376 C C . LEU A 1 283 ? -11.003 -9.553 -23.923 1.00 93.88 283 LEU A C 1
ATOM 2378 O O . LEU A 1 283 ? -11.729 -9.520 -24.920 1.00 93.88 283 LEU A O 1
ATOM 2382 N N . ALA A 1 284 ? -11.486 -9.740 -22.701 1.00 91.44 284 ALA A N 1
ATOM 2383 C CA . ALA A 1 284 ? -12.910 -9.748 -22.404 1.00 91.44 284 ALA A CA 1
ATOM 2384 C C . ALA A 1 284 ? -13.498 -8.360 -22.698 1.00 91.44 284 ALA A C 1
ATOM 2386 O O . ALA A 1 284 ? -12.970 -7.340 -22.252 1.00 91.44 284 ALA A O 1
ATOM 2387 N N . GLY A 1 285 ? 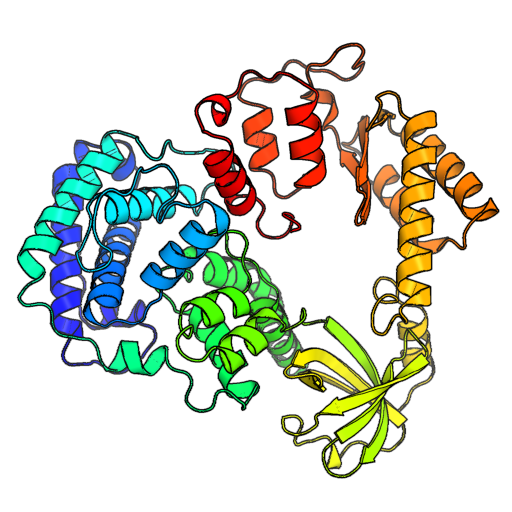-14.577 -8.309 -23.481 1.00 82.00 285 GLY A N 1
ATOM 2388 C CA . GLY A 1 285 ? -15.217 -7.049 -23.870 1.00 82.00 285 GLY A CA 1
ATOM 2389 C C . GLY A 1 285 ? -16.507 -6.735 -23.124 1.00 82.00 285 GLY A C 1
ATOM 2390 O O . GLY A 1 285 ? -17.181 -5.773 -23.494 1.00 82.00 285 GLY A O 1
ATOM 2391 N N . ASP A 1 286 ? -16.866 -7.506 -22.090 1.00 80.56 286 ASP A N 1
ATOM 2392 C CA . ASP A 1 286 ? -18.102 -7.304 -21.319 1.00 80.56 286 ASP A CA 1
ATOM 2393 C C . ASP A 1 286 ? -18.224 -5.880 -20.753 1.00 80.56 286 ASP A C 1
ATOM 2395 O O . ASP A 1 286 ? -19.312 -5.302 -20.781 1.00 80.56 286 ASP A O 1
ATOM 2399 N N . ASN A 1 287 ? -17.109 -5.271 -20.340 1.00 76.06 287 ASN A N 1
ATOM 2400 C CA . ASN A 1 287 ? -17.067 -3.900 -19.829 1.00 76.06 287 ASN A CA 1
ATOM 2401 C C . ASN A 1 287 ? -16.575 -2.850 -20.845 1.00 76.06 287 ASN A C 1
ATOM 2403 O O . ASN A 1 287 ? -16.454 -1.669 -20.513 1.00 76.06 287 ASN A O 1
ATOM 2407 N N . PHE A 1 288 ? -16.376 -3.229 -22.113 1.00 83.50 288 PHE A N 1
ATOM 2408 C CA . PHE A 1 288 ? -16.049 -2.296 -23.192 1.00 83.50 288 PHE A CA 1
ATOM 2409 C C . PHE A 1 288 ? -17.181 -2.191 -24.219 1.00 83.50 288 PHE A C 1
ATOM 2411 O O . PHE A 1 288 ? -17.125 -2.683 -25.346 1.00 83.50 288 PHE A O 1
ATOM 2418 N N . THR A 1 289 ? -18.230 -1.467 -23.834 1.00 76.12 289 THR A N 1
ATOM 2419 C CA . THR A 1 289 ? -19.461 -1.329 -24.634 1.00 76.12 289 THR A CA 1
ATOM 2420 C C . THR A 1 289 ? -19.256 -0.708 -26.023 1.00 76.12 289 THR A C 1
ATOM 2422 O O . THR A 1 289 ? -20.036 -0.979 -26.940 1.00 76.12 289 THR A O 1
ATOM 2425 N N . GLU A 1 290 ? -18.204 0.093 -26.220 1.00 80.81 290 GLU A N 1
ATOM 2426 C CA . GLU A 1 290 ? -17.896 0.719 -27.511 1.00 80.81 290 GLU A CA 1
ATOM 2427 C C . GLU A 1 290 ? -17.056 -0.164 -28.443 1.00 80.81 290 GLU A C 1
ATOM 2429 O O . GLU A 1 290 ? -16.861 0.217 -29.596 1.00 80.81 290 GLU A O 1
ATOM 2434 N N . ALA A 1 291 ? -16.645 -1.366 -28.016 1.00 81.75 291 ALA A N 1
ATOM 2435 C CA . ALA A 1 291 ? -15.876 -2.305 -28.839 1.00 81.75 291 ALA A CA 1
ATOM 2436 C C . ALA A 1 291 ? -16.529 -2.566 -30.208 1.00 81.75 291 ALA A C 1
ATOM 2438 O O . ALA A 1 291 ? -15.855 -2.630 -31.231 1.00 81.75 291 ALA A O 1
ATOM 2439 N N . LYS A 1 292 ? -17.869 -2.625 -30.248 1.00 83.31 292 LYS A N 1
ATOM 2440 C CA . LYS A 1 292 ? -18.662 -2.823 -31.478 1.00 83.31 292 LYS A CA 1
ATOM 2441 C C . LYS A 1 292 ? -18.534 -1.687 -32.498 1.00 83.31 292 LYS A C 1
ATOM 2443 O O . LYS A 1 292 ? -18.937 -1.859 -33.644 1.00 83.31 292 LYS A O 1
ATOM 2448 N N . LYS A 1 293 ? -18.050 -0.516 -32.079 1.00 87.19 293 LYS A N 1
ATOM 2449 C CA . LYS A 1 293 ? -17.889 0.679 -32.917 1.00 87.19 293 LYS A CA 1
ATOM 2450 C C . LYS A 1 293 ? -16.451 0.859 -33.407 1.00 87.19 293 LYS A C 1
ATOM 2452 O O . LYS A 1 293 ? -16.201 1.795 -34.164 1.00 87.19 293 LYS A O 1
ATOM 2457 N N . LEU A 1 294 ? -15.515 0.010 -32.976 1.00 87.56 294 LEU A N 1
ATOM 2458 C CA . LEU A 1 294 ? -14.123 0.119 -33.391 1.00 87.56 294 LEU A CA 1
ATOM 2459 C C . LEU A 1 294 ? -13.977 -0.183 -34.890 1.00 87.56 294 LEU A C 1
ATOM 2461 O O . LEU A 1 294 ? -14.438 -1.232 -35.348 1.00 87.56 294 LEU A O 1
ATOM 2465 N N . PRO A 1 295 ? -13.326 0.699 -35.671 1.00 87.12 295 PRO A N 1
ATOM 2466 C CA . PRO A 1 295 ? -12.991 0.373 -37.046 1.00 87.12 295 PRO A CA 1
ATOM 2467 C C . PRO A 1 295 ? -11.918 -0.731 -37.086 1.00 87.12 295 PRO A C 1
ATOM 2469 O O . PRO A 1 295 ? -11.082 -0.804 -36.182 1.00 87.12 295 PRO A O 1
ATOM 2472 N N . PRO A 1 296 ? -11.879 -1.570 -38.138 1.00 86.88 296 PRO A N 1
ATOM 2473 C CA . PRO A 1 296 ? -10.793 -2.530 -38.326 1.00 86.88 296 PRO A CA 1
ATOM 2474 C C . PRO A 1 296 ? -9.420 -1.846 -38.260 1.00 86.88 296 PRO A C 1
ATOM 2476 O O . PRO A 1 296 ? -9.241 -0.768 -38.828 1.00 86.88 296 PRO A O 1
ATOM 2479 N N . ASN A 1 297 ? -8.451 -2.478 -37.592 1.00 92.69 297 ASN A N 1
ATOM 2480 C CA . ASN A 1 297 ? -7.108 -1.941 -37.330 1.00 92.69 297 ASN A CA 1
ATOM 2481 C C . ASN A 1 297 ? -7.048 -0.691 -36.433 1.00 92.69 297 ASN A C 1
ATOM 2483 O O . ASN A 1 297 ? -5.984 -0.079 -36.348 1.00 92.69 297 ASN A O 1
ATOM 2487 N N . ALA A 1 298 ? -8.130 -0.297 -35.751 1.00 94.81 298 ALA A N 1
ATOM 2488 C CA . ALA A 1 298 ? -8.067 0.797 -34.781 1.00 94.81 298 ALA A CA 1
ATOM 2489 C C . ALA A 1 298 ? -6.942 0.580 -33.762 1.00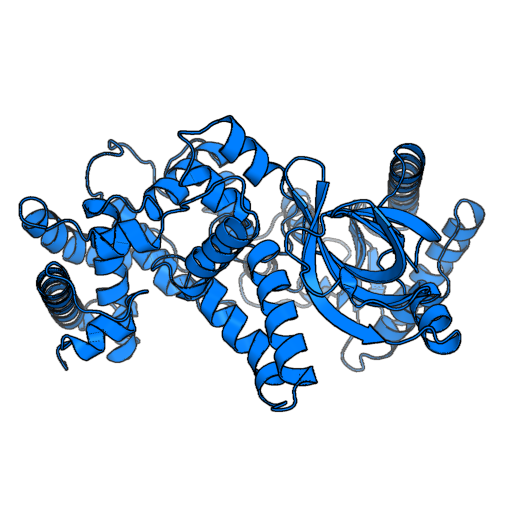 94.81 298 ALA A C 1
ATOM 2491 O O . ALA A 1 298 ? -6.736 -0.537 -33.286 1.00 94.81 298 ALA A O 1
ATOM 2492 N N . LEU A 1 299 ? -6.253 1.659 -33.403 1.00 94.81 299 LEU A N 1
ATOM 2493 C CA . LEU A 1 299 ? -5.322 1.668 -32.285 1.00 94.81 299 LEU A CA 1
ATOM 2494 C C . LEU A 1 299 ? -6.051 2.179 -31.053 1.00 94.81 299 LEU A C 1
ATOM 2496 O O . LEU A 1 299 ? -6.773 3.172 -31.130 1.00 94.81 299 LEU A O 1
ATOM 2500 N N . PHE A 1 300 ? -5.852 1.544 -29.910 1.00 92.62 300 PHE A N 1
ATOM 2501 C CA . PHE A 1 300 ? -6.384 2.059 -28.658 1.00 92.62 300 PHE A CA 1
ATOM 2502 C C . PHE A 1 300 ? -5.434 1.795 -27.505 1.00 92.62 300 PHE A C 1
ATOM 2504 O O . PHE A 1 300 ? -4.732 0.784 -27.486 1.00 92.62 300 PHE A O 1
ATOM 2511 N N . SER A 1 301 ? -5.431 2.711 -26.538 1.00 90.81 301 SER A N 1
ATOM 2512 C CA . SER A 1 301 ? -4.711 2.525 -25.285 1.00 90.81 301 SER A CA 1
ATOM 2513 C C . SER A 1 301 ? -5.671 2.147 -24.171 1.00 90.81 301 SER A C 1
ATOM 2515 O O . SER A 1 301 ? -6.661 2.846 -23.936 1.00 90.81 301 SER A O 1
ATOM 2517 N N . ALA A 1 302 ? -5.363 1.054 -23.481 1.00 91.19 302 ALA A N 1
ATOM 2518 C CA . ALA A 1 302 ? -6.178 0.533 -22.398 1.00 91.19 302 ALA A CA 1
ATOM 2519 C C . ALA A 1 302 ? -5.320 -0.032 -21.265 1.00 91.19 302 ALA A C 1
ATOM 2521 O O . ALA A 1 302 ? -4.251 -0.596 -21.507 1.00 91.19 302 ALA A O 1
ATOM 2522 N N . GLY A 1 303 ? -5.833 0.109 -20.046 1.00 91.44 303 GLY A N 1
ATOM 2523 C CA . GLY A 1 303 ? -5.373 -0.653 -18.894 1.00 91.44 303 GLY A CA 1
ATOM 2524 C C . GLY A 1 303 ? -5.991 -2.044 -18.932 1.00 91.44 303 GLY A C 1
ATOM 2525 O O . GLY A 1 303 ? -7.170 -2.183 -19.278 1.00 91.44 303 GLY A O 1
ATOM 2526 N N . ILE A 1 304 ? -5.206 -3.066 -18.611 1.00 92.31 304 ILE A N 1
ATOM 2527 C CA . ILE A 1 304 ? -5.664 -4.452 -18.525 1.00 92.31 304 ILE A CA 1
ATOM 2528 C C . ILE A 1 304 ? -5.142 -5.125 -17.262 1.00 92.31 304 ILE A C 1
ATOM 2530 O O . ILE A 1 304 ? -4.051 -4.821 -16.783 1.00 92.31 304 ILE A O 1
ATOM 2534 N N . CYS A 1 305 ? -5.897 -6.093 -16.759 1.00 92.50 305 CYS A N 1
ATOM 2535 C CA . CYS A 1 305 ? -5.439 -7.020 -15.729 1.00 92.50 305 CYS A CA 1
ATOM 2536 C C . CYS A 1 305 ? -6.001 -8.418 -15.988 1.00 92.50 305 CYS A C 1
ATOM 2538 O O . CYS A 1 305 ? -6.965 -8.589 -16.734 1.00 92.50 305 CYS A O 1
ATOM 2540 N N . ARG A 1 306 ? -5.401 -9.430 -15.362 1.00 92.19 306 ARG A N 1
ATOM 2541 C CA . ARG A 1 306 ? -5.893 -10.801 -15.390 1.00 92.19 306 ARG A CA 1
ATOM 2542 C C . ARG A 1 306 ? -6.873 -11.028 -14.243 1.00 92.19 306 ARG A C 1
ATOM 2544 O O . ARG A 1 306 ? -6.479 -10.908 -13.085 1.00 92.19 306 ARG A O 1
ATOM 2551 N N . TRP A 1 307 ? -8.111 -11.377 -14.575 1.00 92.81 307 TRP A N 1
ATOM 2552 C CA . TRP A 1 307 ? -9.215 -11.648 -13.653 1.00 92.81 307 TRP A CA 1
ATOM 2553 C C . TRP A 1 307 ? -9.894 -12.963 -14.041 1.00 92.81 307 TRP A C 1
ATOM 2555 O O . TRP A 1 307 ? -10.169 -13.179 -15.215 1.00 92.81 307 TRP A O 1
ATOM 2565 N N . GLU A 1 308 ? -10.081 -13.874 -13.078 1.00 91.81 308 GLU A N 1
ATOM 2566 C CA . GLU A 1 308 ? -10.696 -15.203 -13.292 1.00 91.81 308 GLU A CA 1
ATOM 2567 C C . GLU A 1 308 ? -10.151 -15.989 -14.507 1.00 91.81 308 GLU A C 1
ATOM 2569 O O . GLU A 1 308 ? -10.830 -16.794 -15.135 1.00 91.81 308 GLU A O 1
ATOM 2574 N N . GLY A 1 309 ? -8.866 -15.794 -14.823 1.00 88.62 309 GLY A N 1
ATOM 2575 C CA . GLY A 1 309 ? -8.186 -16.474 -15.928 1.00 88.62 309 GLY A CA 1
ATOM 2576 C C . GLY A 1 309 ? -8.203 -15.722 -17.261 1.00 88.62 309 GLY A C 1
ATOM 2577 O O . GLY A 1 309 ? -7.393 -16.070 -18.125 1.00 88.62 309 GLY A O 1
ATOM 2578 N N . GLU A 1 310 ? -9.000 -14.662 -17.390 1.00 92.00 310 GLU A N 1
ATOM 2579 C CA . GLU A 1 310 ? -9.148 -13.832 -18.590 1.00 92.00 310 GLU A CA 1
ATOM 2580 C C . GLU A 1 310 ? -8.452 -12.472 -18.447 1.00 92.00 310 GLU A C 1
ATOM 2582 O O . GLU A 1 310 ? -8.181 -12.010 -17.341 1.00 92.00 310 GLU A O 1
ATOM 2587 N N . TYR A 1 311 ? -8.150 -11.815 -19.570 1.00 92.81 311 TYR A N 1
ATOM 2588 C CA . TYR A 1 311 ? -7.686 -10.426 -19.566 1.00 92.81 311 TYR A CA 1
ATOM 2589 C C . TYR A 1 311 ? -8.881 -9.486 -19.686 1.00 92.81 311 TYR A C 1
ATOM 2591 O O . TYR A 1 311 ? -9.552 -9.475 -20.714 1.00 92.81 311 TYR A O 1
ATOM 2599 N N . VAL A 1 312 ? -9.127 -8.679 -18.659 1.00 93.12 312 VAL A N 1
ATOM 2600 C CA . VAL A 1 312 ? -10.217 -7.696 -18.619 1.00 93.12 312 VAL A CA 1
ATOM 2601 C C . VAL A 1 312 ? -9.673 -6.285 -18.824 1.00 93.12 312 VAL A C 1
ATOM 2603 O O . VAL A 1 312 ? -8.544 -5.982 -18.434 1.00 93.12 312 VAL A O 1
ATOM 2606 N N . ILE A 1 313 ? -10.473 -5.413 -19.438 1.00 92.00 313 ILE A N 1
ATOM 2607 C CA . ILE A 1 313 ? -10.126 -4.003 -19.645 1.00 92.00 313 ILE A CA 1
ATOM 2608 C C . ILE A 1 313 ? -10.490 -3.224 -18.381 1.00 92.00 313 ILE A C 1
ATOM 2610 O O . ILE A 1 313 ? -11.617 -3.295 -17.916 1.00 92.00 313 ILE A O 1
ATOM 2614 N N . THR A 1 314 ? -9.575 -2.449 -17.810 1.00 89.12 314 THR A N 1
ATOM 2615 C CA . THR A 1 314 ? -9.860 -1.642 -16.608 1.00 89.12 314 THR A CA 1
ATOM 2616 C C . THR A 1 314 ? -10.261 -0.211 -16.948 1.00 89.12 314 THR A C 1
ATOM 2618 O O . THR A 1 314 ? -10.923 0.443 -16.154 1.00 89.12 314 THR A O 1
ATOM 2621 N N . GLY A 1 315 ? -9.843 0.286 -18.116 1.00 84.69 315 GLY A N 1
ATOM 2622 C CA . GLY A 1 315 ? -10.093 1.652 -18.567 1.00 84.69 315 GLY A CA 1
ATOM 2623 C C . GLY A 1 315 ? -9.483 1.909 -19.943 1.00 84.69 315 GLY A C 1
ATOM 2624 O O . GLY A 1 315 ? -8.500 1.273 -20.318 1.00 84.69 315 GLY A O 1
ATOM 2625 N N . ILE A 1 316 ? -10.075 2.834 -20.701 1.00 86.00 316 ILE A N 1
ATOM 2626 C CA . ILE A 1 316 ? -9.626 3.201 -22.051 1.00 86.00 316 ILE A CA 1
ATOM 2627 C C . ILE A 1 316 ? -9.241 4.666 -22.063 1.00 86.00 316 ILE A C 1
ATOM 2629 O O . ILE A 1 316 ? -10.046 5.541 -21.736 1.00 86.00 316 ILE A O 1
ATOM 2633 N N . LEU A 1 317 ? -8.006 4.918 -22.478 1.00 85.69 317 LEU A N 1
ATOM 2634 C CA . LEU A 1 317 ? -7.427 6.247 -22.481 1.00 85.69 317 LEU A CA 1
ATOM 2635 C C . LEU A 1 317 ? -7.750 6.995 -23.777 1.00 85.69 317 LEU A C 1
ATOM 2637 O O . LEU A 1 317 ? -8.170 8.151 -23.743 1.00 85.69 317 LEU A O 1
ATOM 2641 N N . TRP A 1 318 ? -7.565 6.333 -24.918 1.00 88.62 318 TRP A N 1
ATOM 2642 C CA . TRP A 1 318 ? -7.861 6.881 -26.239 1.00 88.62 318 TRP A CA 1
ATOM 2643 C C . TRP A 1 318 ? -8.071 5.767 -27.265 1.00 88.62 318 TRP A C 1
ATOM 2645 O O . TRP A 1 318 ? -7.601 4.643 -27.090 1.00 88.62 318 TRP A O 1
ATOM 2655 N N . VAL A 1 319 ? -8.757 6.114 -28.353 1.00 90.00 319 VAL A N 1
ATOM 2656 C CA . VAL A 1 319 ? -8.983 5.274 -29.534 1.00 90.00 319 VAL A CA 1
ATOM 2657 C C . VAL A 1 319 ? -8.721 6.133 -30.768 1.00 90.00 319 VAL A C 1
ATOM 2659 O O . VAL A 1 319 ? -9.246 7.239 -30.859 1.00 90.00 319 VAL A O 1
ATOM 2662 N N . ASN A 1 320 ? -7.943 5.621 -31.716 1.00 90.25 320 ASN A N 1
ATOM 2663 C CA . ASN A 1 320 ? -7.602 6.271 -32.977 1.00 90.25 320 ASN A CA 1
ATOM 2664 C C . ASN A 1 320 ? -7.773 5.299 -34.152 1.00 90.25 320 ASN A C 1
ATOM 2666 O O . ASN A 1 320 ? -7.681 4.078 -34.005 1.00 90.25 320 ASN A O 1
ATOM 2670 N N . THR A 1 321 ? -7.979 5.838 -35.353 1.00 91.69 321 THR A N 1
ATOM 2671 C CA . THR A 1 321 ? -7.768 5.065 -36.586 1.00 91.69 321 THR A CA 1
ATOM 2672 C C . THR A 1 321 ? -6.301 4.659 -36.705 1.00 91.69 321 THR A C 1
ATOM 2674 O O . THR A 1 321 ? -5.433 5.318 -36.132 1.00 91.69 321 THR A O 1
ATOM 2677 N N . PHE A 1 322 ? -6.017 3.594 -37.457 1.00 93.06 322 PHE A N 1
ATOM 2678 C CA . PHE A 1 322 ? -4.642 3.145 -37.664 1.00 93.06 322 PHE A CA 1
ATOM 2679 C C . PHE A 1 322 ? -3.755 4.262 -38.231 1.00 93.06 322 PHE A C 1
ATOM 2681 O O . PHE A 1 322 ? -4.097 4.871 -39.246 1.00 93.06 322 PHE A O 1
ATOM 2688 N N . ASP A 1 323 ? -2.611 4.486 -37.591 1.00 92.06 323 ASP A N 1
ATOM 2689 C CA . ASP A 1 323 ? -1.546 5.372 -38.053 1.00 92.06 323 ASP A CA 1
ATOM 2690 C C . ASP A 1 323 ? -0.203 4.675 -37.793 1.00 92.06 323 ASP A C 1
ATOM 2692 O O . ASP A 1 323 ? 0.112 4.332 -36.650 1.00 92.06 323 ASP A O 1
ATOM 2696 N N . GLU A 1 324 ? 0.575 4.446 -38.855 1.00 91.62 324 GLU A N 1
ATOM 2697 C CA . GLU A 1 324 ? 1.846 3.714 -38.775 1.00 91.62 324 GLU A CA 1
ATOM 2698 C C . GLU A 1 324 ? 2.864 4.430 -37.882 1.00 91.62 324 GLU A C 1
ATOM 2700 O O . GLU A 1 324 ? 3.598 3.778 -37.152 1.00 91.62 324 GLU A O 1
ATOM 2705 N N . LYS A 1 325 ? 2.877 5.770 -37.859 1.00 89.94 325 LYS A N 1
ATOM 2706 C CA . LYS A 1 325 ? 3.822 6.524 -37.024 1.00 89.94 325 LYS A CA 1
ATOM 2707 C C . LYS A 1 325 ? 3.501 6.365 -35.546 1.00 89.94 325 LYS A C 1
ATOM 2709 O O . LYS A 1 325 ? 4.417 6.265 -34.737 1.00 89.94 325 LYS A O 1
ATOM 2714 N N . ILE A 1 326 ? 2.212 6.349 -35.195 1.00 86.88 326 ILE A N 1
ATOM 2715 C CA . ILE A 1 326 ? 1.778 6.068 -33.821 1.00 86.88 326 ILE A CA 1
ATOM 2716 C C . ILE A 1 326 ? 2.154 4.629 -33.461 1.00 86.88 326 ILE A C 1
ATOM 2718 O O . ILE A 1 326 ? 2.739 4.402 -32.405 1.00 86.88 326 ILE A O 1
ATOM 2722 N N . ALA A 1 327 ? 1.865 3.665 -34.339 1.00 87.75 327 ALA A N 1
ATOM 2723 C CA . ALA A 1 327 ? 2.194 2.264 -34.097 1.00 87.75 327 ALA A CA 1
ATOM 2724 C C . ALA A 1 327 ? 3.705 2.046 -33.903 1.00 87.75 327 ALA A C 1
ATOM 2726 O O . ALA A 1 327 ? 4.103 1.400 -32.936 1.00 87.75 327 ALA A O 1
ATOM 2727 N N . ASP A 1 328 ? 4.540 2.630 -34.764 1.00 86.44 328 ASP A N 1
ATOM 2728 C CA . ASP A 1 328 ? 6.000 2.554 -34.673 1.00 86.44 328 ASP A CA 1
ATOM 2729 C C . ASP A 1 328 ? 6.545 3.234 -33.417 1.00 86.44 328 ASP A C 1
ATOM 2731 O O . ASP A 1 328 ? 7.482 2.720 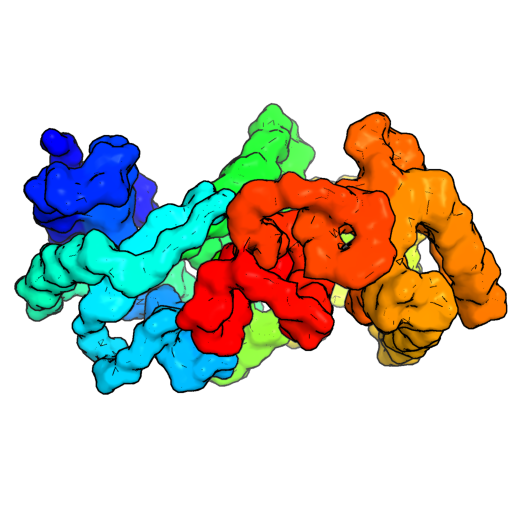-32.810 1.00 86.44 328 ASP A O 1
ATOM 2735 N N . ALA A 1 329 ? 5.962 4.354 -32.981 1.00 84.56 329 ALA A N 1
ATOM 2736 C CA . ALA A 1 329 ? 6.362 4.991 -31.729 1.00 84.56 329 ALA A CA 1
ATOM 2737 C C . ALA A 1 329 ? 6.166 4.047 -30.530 1.00 84.56 329 ALA A C 1
ATOM 2739 O O . ALA A 1 329 ? 7.076 3.905 -29.719 1.00 84.56 329 ALA A O 1
ATOM 2740 N N . TYR A 1 330 ? 5.025 3.351 -30.467 1.00 82.44 330 TYR A N 1
ATOM 2741 C CA . TYR A 1 330 ? 4.721 2.412 -29.383 1.00 82.44 330 TYR A CA 1
ATOM 2742 C C . TYR A 1 330 ? 5.479 1.087 -29.489 1.00 82.44 330 TYR A C 1
ATOM 2744 O O . TYR A 1 330 ? 5.903 0.560 -28.469 1.00 82.44 330 TYR A O 1
ATOM 2752 N N . ARG A 1 331 ? 5.715 0.554 -30.696 1.00 82.56 331 ARG A N 1
ATOM 2753 C CA . ARG A 1 331 ? 6.573 -0.637 -30.895 1.00 82.56 331 ARG A CA 1
ATOM 2754 C C . ARG A 1 331 ? 7.984 -0.433 -30.343 1.00 82.56 331 ARG A C 1
ATOM 2756 O O . ARG A 1 331 ? 8.615 -1.391 -29.912 1.00 82.56 331 ARG A O 1
ATOM 2763 N N . ASN A 1 332 ? 8.460 0.811 -30.372 1.00 71.00 332 ASN A N 1
ATOM 2764 C CA . ASN A 1 332 ? 9.790 1.201 -29.920 1.00 71.00 332 ASN A CA 1
ATOM 2765 C C . ASN A 1 332 ? 9.807 1.781 -28.486 1.00 71.00 332 ASN A C 1
ATOM 2767 O O . ASN A 1 332 ? 10.865 2.210 -28.025 1.00 71.00 332 ASN A O 1
ATOM 2771 N N . GLU A 1 333 ? 8.670 1.817 -27.778 1.00 66.69 333 GLU A N 1
ATOM 2772 C CA . GLU A 1 333 ? 8.581 2.282 -26.388 1.00 66.69 333 GLU A CA 1
ATOM 2773 C C . GLU A 1 333 ? 8.931 1.129 -25.420 1.00 66.69 333 GLU A C 1
ATOM 2775 O O . GLU A 1 333 ? 8.309 0.068 -25.447 1.00 66.69 333 GLU A O 1
ATOM 2780 N N . PHE A 1 334 ? 9.940 1.315 -24.556 1.00 59.81 334 PHE A N 1
ATOM 2781 C CA . PHE A 1 334 ? 10.391 0.312 -23.572 1.00 59.81 334 PHE A CA 1
ATOM 2782 C C . PHE A 1 334 ? 10.166 0.835 -22.152 1.00 59.81 334 PHE A C 1
ATOM 2784 O O . PHE A 1 334 ? 10.726 1.879 -21.808 1.00 59.81 334 PHE A O 1
ATOM 2791 N N . PRO A 1 335 ? 9.322 0.162 -21.340 1.00 49.97 335 PRO A N 1
ATOM 2792 C CA . PRO A 1 335 ? 9.774 -0.911 -20.431 1.00 49.97 335 PRO A CA 1
ATOM 2793 C C . PRO A 1 335 ? 8.844 -2.154 -20.354 1.00 49.97 335 PRO A C 1
ATOM 2795 O O . PRO A 1 335 ? 8.959 -2.964 -19.438 1.00 49.97 335 PRO A O 1
ATOM 2798 N N . SER A 1 336 ? 7.917 -2.348 -21.296 1.00 54.41 336 SER A N 1
ATOM 2799 C CA . SER A 1 336 ? 6.754 -3.236 -21.085 1.00 54.41 336 SER A CA 1
ATOM 2800 C C . SER A 1 336 ? 6.786 -4.585 -21.828 1.00 54.41 336 SER A C 1
ATOM 2802 O O . SER A 1 336 ? 5.750 -5.238 -21.975 1.00 54.41 336 SER A O 1
ATOM 2804 N N . ALA A 1 337 ? 7.966 -5.027 -22.280 1.00 52.53 337 ALA A N 1
ATOM 2805 C CA . ALA A 1 337 ? 8.149 -6.250 -23.077 1.00 52.53 337 ALA A CA 1
ATOM 2806 C C . ALA A 1 337 ? 7.873 -7.565 -22.314 1.00 52.53 337 ALA A C 1
ATOM 2808 O O . ALA A 1 337 ? 7.816 -8.628 -22.927 1.00 52.53 337 ALA A O 1
ATOM 2809 N N . HIS A 1 338 ? 7.665 -7.499 -20.996 1.00 62.00 338 HIS A N 1
ATOM 2810 C CA . HIS A 1 338 ? 7.487 -8.681 -20.151 1.00 62.00 338 HIS A CA 1
ATOM 2811 C C . HIS A 1 338 ? 6.033 -9.170 -20.040 1.00 62.00 338 HIS A C 1
ATOM 2813 O O . HIS A 1 338 ? 5.777 -10.215 -19.438 1.00 62.00 338 HIS A O 1
ATOM 2819 N N . LEU A 1 339 ? 5.057 -8.454 -20.614 1.00 67.56 339 LEU A N 1
ATOM 2820 C CA . LEU A 1 339 ? 3.684 -8.954 -20.632 1.00 67.56 339 LEU A CA 1
ATOM 2821 C C . LEU A 1 339 ? 3.477 -9.957 -21.769 1.00 67.56 339 LEU A C 1
ATOM 2823 O O . LEU A 1 339 ? 3.907 -9.752 -22.905 1.00 67.56 339 LEU A O 1
ATOM 2827 N N . PHE A 1 340 ? 2.771 -11.041 -21.442 1.00 75.56 340 PHE A N 1
ATOM 2828 C CA . PHE A 1 340 ? 2.543 -12.190 -22.317 1.00 75.56 340 PHE A CA 1
ATOM 2829 C C . PHE A 1 340 ? 3.823 -12.978 -22.635 1.00 75.56 340 PHE A C 1
ATOM 2831 O O . PHE A 1 340 ? 3.852 -13.697 -23.636 1.00 75.56 340 PHE A O 1
ATOM 2838 N N . GLU A 1 341 ? 4.878 -12.854 -21.818 1.00 76.44 341 GLU A N 1
ATOM 2839 C CA . GLU A 1 341 ? 6.031 -13.758 -21.875 1.00 76.44 341 GLU A CA 1
ATOM 2840 C C . GLU A 1 341 ? 5.560 -15.217 -21.767 1.00 76.44 341 GLU A C 1
ATOM 2842 O O . GLU A 1 341 ? 4.707 -15.580 -20.956 1.00 76.44 341 GLU A O 1
ATOM 2847 N N . THR A 1 342 ? 6.122 -16.055 -22.623 1.00 80.81 342 THR A N 1
ATOM 2848 C CA . THR A 1 342 ? 6.059 -17.506 -22.520 1.00 80.81 342 THR A CA 1
ATOM 2849 C C . THR A 1 342 ? 6.912 -17.966 -21.342 1.00 80.81 342 THR A C 1
ATOM 2851 O O . THR A 1 342 ? 7.828 -17.266 -20.909 1.00 80.81 342 THR A O 1
ATOM 2854 N N . GLU A 1 343 ? 6.669 -19.179 -20.849 1.00 84.25 343 GLU A N 1
ATOM 2855 C CA . GLU A 1 343 ? 7.485 -19.765 -19.776 1.00 84.25 343 GLU A CA 1
ATOM 2856 C C . GLU A 1 343 ? 8.983 -19.780 -20.127 1.00 84.25 343 GLU A C 1
ATOM 2858 O O . GLU A 1 343 ? 9.821 -19.525 -19.267 1.00 84.25 343 GLU A O 1
ATOM 2863 N N . VAL A 1 344 ? 9.316 -19.991 -21.405 1.00 85.88 344 VAL A N 1
ATOM 2864 C CA . VAL A 1 344 ? 10.696 -19.966 -21.912 1.00 85.88 344 VAL A CA 1
ATOM 2865 C C . VAL A 1 344 ? 11.304 -18.562 -21.840 1.00 85.88 344 VAL A C 1
ATOM 2867 O O . VAL A 1 344 ? 12.451 -18.418 -21.427 1.00 85.88 344 VAL A O 1
ATOM 2870 N N . GLU A 1 345 ? 10.557 -17.520 -22.211 1.00 83.31 345 GLU A N 1
ATOM 2871 C CA . GLU A 1 345 ? 11.029 -16.127 -22.126 1.00 83.31 345 GLU A CA 1
ATOM 2872 C C . GLU A 1 345 ? 11.251 -15.701 -20.665 1.00 83.31 345 GLU A C 1
ATOM 2874 O O . GLU A 1 345 ? 12.290 -15.117 -20.349 1.00 83.31 345 GLU A O 1
ATOM 2879 N N . ILE A 1 346 ? 10.337 -16.077 -19.761 1.00 84.00 346 ILE A N 1
ATOM 2880 C CA . ILE A 1 346 ? 10.486 -15.843 -18.315 1.00 84.00 346 ILE A CA 1
ATOM 2881 C C . ILE A 1 346 ? 11.755 -16.524 -17.792 1.00 84.00 346 ILE A C 1
ATOM 2883 O O . ILE A 1 346 ? 12.527 -15.917 -17.047 1.00 84.00 346 ILE A O 1
ATOM 2887 N N . GLU A 1 347 ? 11.981 -17.782 -18.170 1.00 86.81 347 GLU A N 1
ATOM 2888 C CA . GLU A 1 347 ? 13.141 -18.554 -17.726 1.00 86.81 347 GLU A CA 1
ATOM 2889 C C . GLU A 1 347 ? 14.454 -17.978 -18.274 1.00 86.81 347 GLU A C 1
ATOM 2891 O O . GLU A 1 347 ? 15.421 -17.808 -17.532 1.00 86.81 347 GLU A O 1
ATOM 2896 N N . ASN A 1 348 ? 14.483 -17.572 -19.545 1.00 85.38 348 ASN A N 1
ATOM 2897 C CA . ASN A 1 348 ? 15.638 -16.897 -20.140 1.00 85.38 348 ASN A CA 1
ATOM 2898 C C . ASN A 1 348 ? 15.972 -15.588 -19.412 1.00 85.38 348 ASN A C 1
ATOM 2900 O O . ASN A 1 348 ? 17.142 -15.326 -19.124 1.00 85.38 348 ASN A O 1
ATOM 2904 N N . ARG A 1 349 ? 14.958 -14.791 -19.055 1.00 84.44 349 ARG A N 1
ATOM 2905 C CA . ARG A 1 349 ? 15.146 -13.556 -18.285 1.00 84.44 349 ARG A CA 1
ATOM 2906 C C . ARG A 1 349 ? 15.695 -13.831 -16.886 1.00 84.44 349 ARG A C 1
ATOM 2908 O O . ARG A 1 349 ? 16.629 -13.155 -16.464 1.00 84.44 349 ARG A O 1
ATOM 2915 N N . LYS A 1 350 ? 15.170 -14.838 -16.181 1.00 86.75 350 LYS A N 1
ATOM 2916 C CA . LYS A 1 350 ? 15.700 -15.258 -14.871 1.00 86.75 350 LYS A CA 1
ATOM 2917 C C . LYS A 1 350 ? 17.159 -15.702 -14.962 1.00 86.75 350 LYS A C 1
ATOM 2919 O O . LYS A 1 350 ? 17.971 -15.285 -14.140 1.00 86.75 350 LYS A O 1
ATOM 2924 N N . ASN A 1 351 ? 17.500 -16.498 -15.975 1.00 88.44 351 ASN A N 1
ATOM 2925 C CA . ASN A 1 351 ? 18.868 -16.959 -16.207 1.00 88.44 351 ASN A CA 1
ATOM 2926 C C . ASN A 1 351 ? 19.823 -15.798 -16.502 1.00 88.44 351 ASN A C 1
ATOM 2928 O O . ASN A 1 351 ? 20.924 -15.760 -15.951 1.00 88.44 351 ASN A O 1
ATOM 2932 N N . ARG A 1 352 ? 19.379 -14.816 -17.294 1.00 88.00 352 ARG A N 1
ATOM 2933 C CA . ARG A 1 352 ? 20.120 -13.574 -17.533 1.00 88.00 352 ARG A CA 1
ATOM 2934 C C . ARG A 1 352 ? 20.365 -12.799 -16.234 1.00 88.00 352 ARG A C 1
ATOM 2936 O O . ARG A 1 352 ? 21.516 -12.504 -15.930 1.00 88.00 352 ARG A O 1
ATOM 2943 N N . LEU A 1 353 ? 19.325 -12.517 -15.442 1.00 88.31 353 LEU A N 1
ATOM 2944 C CA . LEU A 1 353 ? 19.462 -11.783 -14.172 1.00 88.31 353 LEU A CA 1
ATOM 2945 C C . LE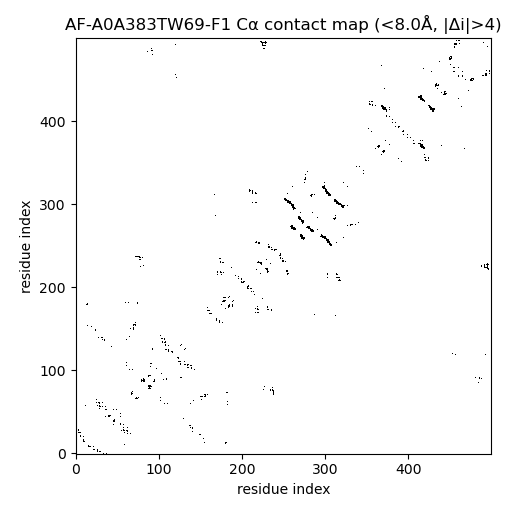U A 1 353 ? 20.395 -12.509 -13.184 1.00 88.31 353 LEU A C 1
ATOM 2947 O O . LEU A 1 353 ? 21.221 -11.894 -12.511 1.00 88.31 353 LEU A O 1
ATOM 2951 N N . ALA A 1 354 ? 20.316 -13.842 -13.121 1.00 89.94 354 ALA A N 1
ATOM 2952 C CA . ALA A 1 354 ? 21.207 -14.649 -12.292 1.00 89.94 354 ALA A CA 1
ATOM 2953 C C . ALA A 1 354 ? 22.673 -14.577 -12.756 1.00 89.94 354 ALA A C 1
ATOM 2955 O O . ALA A 1 354 ? 23.586 -14.505 -11.926 1.00 89.94 354 ALA A O 1
ATOM 2956 N N . TRP A 1 355 ? 22.909 -14.591 -14.070 1.00 92.25 355 TRP A N 1
ATOM 2957 C CA . TRP A 1 355 ? 24.243 -14.439 -14.646 1.00 92.25 355 TRP A CA 1
ATOM 2958 C C . TRP A 1 355 ? 24.816 -13.044 -14.370 1.00 92.25 355 TRP A C 1
ATOM 2960 O O . TRP A 1 355 ? 25.917 -12.929 -13.827 1.00 92.25 355 TRP A O 1
ATOM 2970 N N . GLU A 1 356 ? 24.037 -11.996 -14.643 1.00 92.12 356 GLU A N 1
ATOM 2971 C CA . GLU A 1 356 ? 24.407 -10.596 -14.414 1.00 92.12 356 GLU A CA 1
ATOM 2972 C C . GLU A 1 356 ? 24.770 -10.341 -12.944 1.00 92.12 356 GLU A C 1
ATOM 2974 O O . GLU A 1 356 ? 25.807 -9.744 -12.655 1.00 92.12 356 GLU A O 1
ATOM 2979 N N . LYS A 1 357 ? 23.984 -10.878 -12.002 1.00 91.75 357 LYS A N 1
ATOM 2980 C CA . LYS A 1 357 ? 24.284 -10.834 -10.565 1.00 91.75 357 LYS A CA 1
ATOM 2981 C C . LYS A 1 357 ? 25.647 -11.446 -10.240 1.00 91.75 357 LYS A C 1
ATOM 2983 O O . LYS A 1 357 ? 26.412 -10.887 -9.456 1.00 91.75 357 LYS A O 1
ATOM 2988 N N . ASN A 1 358 ? 25.957 -12.616 -10.797 1.00 92.00 358 ASN A N 1
ATOM 2989 C CA . ASN A 1 358 ? 27.228 -13.297 -10.538 1.00 92.00 358 ASN A CA 1
ATOM 2990 C C . ASN A 1 358 ? 28.417 -12.552 -11.142 1.00 92.00 358 ASN A C 1
ATOM 2992 O O . ASN A 1 358 ? 29.497 -12.552 -10.547 1.00 92.00 358 ASN A O 1
ATOM 2996 N N . TYR A 1 359 ? 28.227 -11.921 -12.299 1.00 92.75 359 TYR A N 1
ATOM 2997 C CA . TYR A 1 359 ? 29.240 -11.069 -12.904 1.00 92.75 359 TYR A CA 1
ATOM 2998 C C . TYR A 1 359 ? 29.458 -9.792 -12.082 1.00 92.75 359 TYR A C 1
ATOM 3000 O O . TYR A 1 359 ? 30.594 -9.473 -11.738 1.00 92.75 359 TYR A O 1
ATOM 3008 N N . PHE A 1 360 ? 28.378 -9.133 -11.647 1.00 94.31 360 PHE A N 1
ATOM 3009 C CA . PHE A 1 360 ? 28.432 -7.959 -10.773 1.00 94.31 360 PHE A CA 1
ATOM 3010 C C . PHE A 1 360 ? 29.274 -8.217 -9.517 1.00 94.31 360 PHE A C 1
ATOM 3012 O O . PHE A 1 360 ? 30.164 -7.435 -9.192 1.00 94.31 360 PHE A O 1
ATOM 3019 N N . LYS A 1 361 ? 29.060 -9.357 -8.848 1.00 91.56 361 LYS A N 1
ATOM 3020 C CA . LYS A 1 361 ? 29.813 -9.751 -7.644 1.00 91.56 361 LYS A CA 1
ATOM 3021 C C . LYS A 1 361 ? 31.328 -9.845 -7.841 1.00 91.56 361 LYS A C 1
ATOM 3023 O O . LYS A 1 361 ? 32.056 -9.715 -6.865 1.00 91.56 361 LYS A O 1
ATOM 3028 N N . GLN A 1 362 ? 31.799 -10.109 -9.059 1.00 90.06 362 GLN A N 1
ATOM 3029 C CA . GLN A 1 362 ? 33.232 -10.207 -9.364 1.00 90.06 362 GLN A CA 1
ATOM 3030 C C . GLN A 1 362 ? 33.885 -8.831 -9.544 1.00 90.06 362 GLN A C 1
ATOM 3032 O O . GLN A 1 362 ? 35.092 -8.710 -9.364 1.00 90.06 362 GLN A O 1
ATOM 3037 N N . GLN A 1 363 ? 33.093 -7.813 -9.894 1.00 86.81 363 GLN A N 1
ATOM 3038 C CA . GLN A 1 363 ? 33.553 -6.444 -10.161 1.00 86.81 363 GLN A CA 1
ATOM 3039 C C . GLN A 1 363 ? 33.302 -5.491 -8.982 1.00 86.81 363 GLN A C 1
ATOM 3041 O O . GLN A 1 363 ? 33.932 -4.441 -8.856 1.00 86.81 363 GLN A O 1
ATOM 3046 N N . ALA A 1 364 ? 32.339 -5.823 -8.124 1.00 86.31 364 ALA A N 1
ATOM 3047 C CA . ALA A 1 364 ? 31.902 -4.959 -7.043 1.00 86.31 364 ALA A CA 1
ATOM 3048 C C . ALA A 1 364 ? 32.956 -4.832 -5.926 1.00 86.31 364 ALA A C 1
ATOM 3050 O O . ALA A 1 364 ? 33.642 -5.794 -5.584 1.00 86.31 364 ALA A O 1
ATOM 3051 N N . SER A 1 365 ? 33.076 -3.633 -5.339 1.00 81.31 365 SER A N 1
ATOM 3052 C CA . SER A 1 365 ? 34.028 -3.383 -4.245 1.00 81.31 365 SER A CA 1
ATOM 3053 C C . SER A 1 365 ? 33.633 -4.105 -2.955 1.00 81.31 365 SER A C 1
ATOM 3055 O O . SER A 1 365 ? 34.493 -4.465 -2.156 1.00 81.31 365 SER A O 1
ATOM 3057 N N . HIS A 1 366 ? 32.339 -4.372 -2.785 1.00 83.12 366 HIS A N 1
ATOM 3058 C CA . HIS A 1 366 ? 31.793 -5.269 -1.779 1.00 83.12 366 HIS A CA 1
ATOM 3059 C C . HIS A 1 366 ? 30.997 -6.385 -2.456 1.00 83.12 366 HIS A C 1
ATOM 3061 O O . HIS A 1 366 ? 30.490 -6.229 -3.562 1.00 83.12 366 HIS A O 1
ATOM 3067 N N . SER A 1 367 ? 30.815 -7.508 -1.760 1.00 79.69 367 SER A N 1
ATOM 3068 C CA . SER A 1 367 ? 30.193 -8.730 -2.300 1.00 79.69 367 SER A CA 1
ATOM 3069 C C . SER A 1 367 ? 28.761 -8.571 -2.842 1.00 79.69 367 SER A C 1
ATOM 3071 O O . SER A 1 367 ? 28.240 -9.513 -3.441 1.00 79.69 367 SER A O 1
ATOM 3073 N N . PHE A 1 368 ? 28.108 -7.423 -2.634 1.00 88.06 368 PHE A N 1
ATOM 3074 C CA . PHE A 1 368 ? 26.758 -7.132 -3.125 1.00 88.06 368 PHE A CA 1
ATOM 3075 C C . PHE A 1 368 ? 26.520 -5.675 -3.568 1.00 88.06 368 PHE A C 1
ATOM 3077 O O . PHE A 1 368 ? 25.425 -5.377 -4.034 1.00 88.06 368 PHE A O 1
ATOM 3084 N N . PHE A 1 369 ? 27.506 -4.775 -3.482 1.00 94.25 369 PHE A N 1
ATOM 3085 C CA . PHE A 1 369 ? 27.409 -3.409 -4.020 1.00 94.25 369 PHE A CA 1
ATOM 3086 C C . PHE A 1 369 ? 28.791 -2.839 -4.358 1.00 94.25 369 PHE A C 1
ATOM 3088 O O . PHE A 1 369 ? 29.808 -3.283 -3.828 1.00 94.25 369 PHE A O 1
ATOM 3095 N N . HIS A 1 370 ? 28.826 -1.828 -5.219 1.00 94.69 370 HIS A N 1
ATOM 3096 C CA . HIS A 1 370 ? 30.036 -1.123 -5.622 1.00 94.69 370 HIS A CA 1
ATOM 3097 C C . HIS A 1 370 ? 29.943 0.361 -5.247 1.00 94.69 370 HIS A C 1
ATOM 3099 O O . HIS A 1 370 ? 28.880 0.972 -5.361 1.00 94.69 370 HIS A O 1
ATOM 3105 N N . LEU A 1 371 ? 31.053 0.934 -4.783 1.00 95.12 371 LEU A N 1
ATOM 3106 C CA . LEU A 1 371 ? 31.174 2.354 -4.450 1.00 95.12 371 LEU A CA 1
ATOM 3107 C C . LEU A 1 371 ? 32.003 3.053 -5.524 1.00 95.12 371 LEU A C 1
ATOM 3109 O O . LEU A 1 371 ? 33.143 2.660 -5.751 1.00 95.12 371 LEU A O 1
ATOM 3113 N N . ALA A 1 372 ? 31.457 4.101 -6.134 1.00 94.31 372 ALA A N 1
ATOM 3114 C CA . ALA A 1 372 ? 32.110 4.806 -7.234 1.00 94.31 372 ALA A CA 1
ATOM 3115 C C . ALA A 1 372 ? 31.902 6.322 -7.150 1.00 94.31 372 ALA A C 1
ATOM 3117 O O . ALA A 1 372 ? 30.870 6.785 -6.666 1.00 94.31 372 ALA A O 1
ATOM 3118 N N . ASP A 1 373 ? 32.863 7.099 -7.653 1.00 93.62 373 ASP A N 1
ATOM 3119 C CA . ASP A 1 373 ? 32.616 8.494 -8.031 1.00 93.62 373 ASP A CA 1
ATOM 3120 C C . ASP A 1 373 ? 31.882 8.563 -9.387 1.00 93.62 373 ASP A C 1
ATOM 3122 O O . ASP A 1 373 ? 31.577 7.535 -9.992 1.00 93.62 373 ASP A O 1
ATOM 3126 N N . VAL A 1 374 ? 31.560 9.768 -9.868 1.00 90.81 374 VAL A N 1
ATOM 3127 C CA . VAL A 1 374 ? 30.827 9.949 -11.141 1.00 90.81 374 VAL A CA 1
ATOM 3128 C C . VAL A 1 374 ? 31.548 9.293 -12.318 1.00 90.81 374 VAL A C 1
ATOM 3130 O O . VAL A 1 374 ? 30.928 8.558 -13.084 1.00 90.81 374 VAL A O 1
ATOM 3133 N N . SER A 1 375 ? 32.851 9.533 -12.448 1.00 91.50 375 SER A N 1
ATOM 3134 C CA . SER A 1 375 ? 33.683 8.996 -13.529 1.00 91.50 375 SER A CA 1
ATOM 3135 C C . SER A 1 375 ? 33.697 7.466 -13.502 1.00 91.50 375 SER A C 1
ATOM 3137 O O . SER A 1 375 ? 33.356 6.822 -14.488 1.00 91.50 375 SER A O 1
ATOM 3139 N N . SER A 1 376 ? 33.995 6.890 -12.337 1.00 92.94 376 SER A N 1
ATOM 3140 C CA . SER A 1 376 ? 34.106 5.442 -12.149 1.00 92.94 376 SER A CA 1
ATOM 3141 C C . SER A 1 376 ? 32.759 4.737 -12.314 1.00 92.94 376 SER A C 1
ATOM 3143 O O . SER A 1 376 ? 32.715 3.600 -12.770 1.00 92.94 376 SER A O 1
ATOM 3145 N N . ALA A 1 377 ? 31.644 5.397 -11.980 1.00 92.62 377 ALA A N 1
ATOM 3146 C CA . ALA A 1 377 ? 30.308 4.848 -12.198 1.00 92.62 377 ALA A CA 1
ATOM 3147 C C . ALA A 1 377 ? 29.966 4.757 -13.693 1.00 92.62 377 ALA A C 1
ATOM 3149 O O . ALA A 1 377 ? 29.378 3.766 -14.125 1.00 92.62 377 ALA A O 1
ATOM 3150 N N . ILE A 1 378 ? 30.349 5.764 -14.486 1.00 92.12 378 ILE A N 1
ATOM 3151 C CA . ILE A 1 378 ? 30.180 5.753 -15.947 1.00 92.12 378 ILE A CA 1
ATOM 3152 C C . ILE A 1 378 ? 31.002 4.620 -16.566 1.00 92.12 378 ILE A C 1
ATOM 3154 O O . ILE A 1 378 ? 30.466 3.849 -17.366 1.00 92.12 378 ILE A O 1
ATOM 3158 N N . ASP A 1 379 ? 32.269 4.495 -16.170 1.00 93.62 379 ASP A N 1
ATOM 3159 C CA . ASP A 1 379 ? 33.152 3.427 -16.645 1.00 93.62 379 ASP A CA 1
ATOM 3160 C C . ASP A 1 379 ? 32.585 2.049 -16.274 1.00 93.62 379 ASP A C 1
ATOM 3162 O O . ASP A 1 379 ? 32.428 1.191 -17.142 1.00 93.62 379 ASP A O 1
ATOM 3166 N N . PHE A 1 380 ? 32.136 1.878 -15.024 1.00 94.00 380 PHE A N 1
ATOM 3167 C CA . PHE A 1 380 ? 31.500 0.647 -14.557 1.00 94.00 380 PHE A CA 1
ATOM 3168 C C . PHE A 1 380 ? 30.275 0.259 -15.395 1.00 94.00 380 PHE A C 1
ATOM 3170 O O . PHE A 1 380 ? 30.142 -0.901 -15.769 1.00 94.00 380 PHE A O 1
ATOM 3177 N N . ILE A 1 381 ? 29.372 1.200 -15.702 1.00 92.12 381 ILE A N 1
ATOM 3178 C CA . ILE A 1 381 ? 28.169 0.916 -16.505 1.00 92.12 381 ILE A CA 1
ATOM 3179 C C . ILE A 1 381 ? 28.556 0.450 -17.909 1.00 92.12 381 ILE A C 1
ATOM 3181 O O . ILE A 1 381 ? 28.012 -0.545 -18.393 1.00 92.12 381 ILE A O 1
ATOM 3185 N N . ASN A 1 382 ? 29.482 1.159 -18.558 1.00 93.31 382 ASN A N 1
ATOM 3186 C CA . ASN A 1 382 ? 29.931 0.815 -19.904 1.00 93.31 382 ASN A CA 1
ATOM 3187 C C . ASN A 1 382 ? 30.571 -0.575 -19.932 1.00 93.31 382 ASN A C 1
ATOM 3189 O O . ASN A 1 382 ? 30.176 -1.408 -20.745 1.00 93.31 382 ASN A O 1
ATOM 3193 N N . ASP A 1 383 ? 31.498 -0.846 -19.014 1.00 93.81 383 ASP A N 1
ATOM 3194 C CA . ASP A 1 383 ? 32.196 -2.130 -18.932 1.00 93.81 383 ASP A CA 1
ATOM 3195 C C . ASP A 1 383 ? 31.243 -3.272 -18.569 1.00 93.81 383 ASP A C 1
ATOM 3197 O O . ASP A 1 383 ? 31.330 -4.369 -19.131 1.00 93.81 383 ASP A O 1
ATOM 3201 N N . PHE A 1 384 ? 30.296 -3.016 -17.661 1.00 93.69 384 PHE A N 1
ATOM 3202 C CA . PHE A 1 384 ? 29.296 -3.995 -17.264 1.00 93.69 384 PHE A CA 1
ATOM 3203 C C . PHE A 1 384 ? 28.442 -4.411 -18.460 1.00 93.69 384 PHE A C 1
ATOM 3205 O O . PHE A 1 384 ? 28.401 -5.592 -18.800 1.00 93.69 384 PHE A O 1
ATOM 3212 N N . TYR A 1 385 ? 27.806 -3.457 -19.143 1.00 92.12 385 TYR A N 1
ATOM 3213 C CA . TYR A 1 385 ? 26.909 -3.779 -20.253 1.00 92.12 385 TYR A CA 1
ATOM 3214 C C . TYR A 1 385 ? 27.635 -4.222 -21.523 1.00 92.12 385 TYR A C 1
ATOM 3216 O O . TYR A 1 385 ? 27.078 -5.031 -22.260 1.00 92.12 385 TYR A O 1
ATOM 3224 N N . ALA A 1 386 ? 28.879 -3.792 -21.751 1.00 93.25 386 ALA A N 1
ATOM 3225 C CA . ALA A 1 386 ? 29.708 -4.333 -22.827 1.00 93.25 386 ALA A CA 1
ATOM 3226 C C . ALA A 1 386 ? 30.006 -5.827 -22.630 1.00 93.25 386 ALA A C 1
ATOM 3228 O O . ALA A 1 386 ? 30.133 -6.563 -23.608 1.00 93.25 386 ALA A O 1
ATOM 3229 N N . GLU A 1 387 ? 30.120 -6.296 -21.384 1.00 94.44 387 GLU A N 1
ATOM 3230 C CA . GLU A 1 387 ? 30.232 -7.728 -21.109 1.00 94.44 387 GLU A CA 1
ATOM 3231 C C . GLU A 1 387 ? 28.874 -8.427 -21.218 1.00 94.44 387 GLU A C 1
ATOM 3233 O O . GLU A 1 387 ? 28.799 -9.470 -21.861 1.00 94.44 387 GLU A O 1
ATOM 3238 N N . VAL A 1 388 ? 27.792 -7.853 -20.672 1.00 90.38 388 VAL A N 1
ATOM 3239 C CA . VAL A 1 388 ? 26.437 -8.430 -20.791 1.00 90.38 388 VAL A CA 1
ATOM 3240 C C . VAL A 1 388 ? 26.065 -8.663 -22.260 1.00 90.38 388 VAL A C 1
ATOM 3242 O O . VAL A 1 388 ? 25.578 -9.741 -22.591 1.00 90.38 388 VAL A O 1
ATOM 3245 N N . GLU A 1 389 ? 26.362 -7.709 -23.147 1.00 91.31 389 GLU A N 1
ATOM 3246 C CA . GLU A 1 389 ? 26.073 -7.785 -24.589 1.00 91.31 389 GLU A CA 1
ATOM 3247 C C . GLU A 1 389 ? 26.743 -8.977 -25.294 1.00 91.31 389 GLU A C 1
ATOM 3249 O O . GLU A 1 389 ? 26.253 -9.454 -26.317 1.00 91.31 389 GLU A O 1
ATOM 3254 N N . LYS A 1 390 ? 27.845 -9.509 -24.747 1.00 92.69 390 LYS A N 1
ATOM 3255 C CA . LYS A 1 390 ? 28.518 -10.694 -25.310 1.00 92.69 390 LYS A CA 1
ATOM 3256 C C . LYS A 1 390 ? 27.741 -11.987 -25.069 1.00 92.69 390 LYS A C 1
ATOM 3258 O O . LYS A 1 390 ? 27.939 -12.948 -25.812 1.00 92.69 390 LYS A O 1
ATOM 3263 N N . HIS A 1 391 ? 26.898 -12.028 -24.035 1.00 89.25 391 HIS A N 1
ATOM 3264 C CA . HIS A 1 391 ? 26.175 -13.233 -23.604 1.00 89.25 391 HIS A CA 1
ATOM 3265 C C . HIS A 1 391 ? 24.659 -13.106 -23.775 1.00 89.25 391 HIS A C 1
ATOM 3267 O O . HIS A 1 391 ? 23.969 -14.116 -23.921 1.00 89.25 391 HIS A O 1
ATOM 3273 N N . HIS A 1 392 ? 24.134 -11.881 -23.767 1.00 85.31 392 HIS A N 1
ATOM 3274 C CA . HIS A 1 392 ? 22.708 -11.588 -23.767 1.00 85.31 392 HIS A CA 1
ATOM 3275 C C . HIS A 1 392 ? 22.385 -10.363 -24.626 1.00 85.31 392 HIS A C 1
ATOM 3277 O O . HIS A 1 392 ? 23.163 -9.419 -24.707 1.00 85.31 392 HIS A O 1
ATOM 3283 N N . GLU A 1 393 ? 21.193 -10.344 -25.223 1.00 80.50 393 GLU A N 1
ATOM 3284 C CA . GLU A 1 393 ? 20.686 -9.147 -25.894 1.00 80.50 393 GLU A CA 1
ATOM 3285 C C . GLU A 1 393 ? 20.431 -8.029 -24.873 1.00 80.50 393 GLU A C 1
ATOM 3287 O O . GLU A 1 393 ? 19.770 -8.237 -23.846 1.00 80.50 393 GLU A O 1
ATOM 3292 N N . ILE A 1 394 ? 20.942 -6.832 -25.170 1.00 78.50 394 ILE A N 1
ATOM 3293 C CA . ILE A 1 394 ? 20.759 -5.639 -24.344 1.00 78.50 394 ILE A CA 1
ATOM 3294 C C . ILE A 1 394 ? 20.051 -4.530 -25.112 1.00 78.50 394 ILE A C 1
ATOM 3296 O O . ILE A 1 394 ? 20.173 -4.392 -26.329 1.00 78.50 394 ILE A O 1
ATOM 3300 N N . ASN A 1 395 ? 19.328 -3.691 -24.376 1.00 76.38 395 ASN A N 1
ATOM 3301 C CA . ASN A 1 395 ? 18.721 -2.494 -24.930 1.00 76.38 395 ASN A CA 1
ATOM 3302 C C . ASN A 1 395 ? 19.683 -1.309 -24.782 1.00 76.38 395 ASN A C 1
ATOM 3304 O O . ASN A 1 395 ? 19.772 -0.687 -23.722 1.00 76.38 395 ASN A O 1
ATOM 3308 N N . GLN A 1 396 ? 20.371 -0.969 -25.870 1.00 80.94 396 GLN A N 1
ATOM 3309 C CA . GLN A 1 396 ? 21.326 0.141 -25.895 1.00 80.94 396 GLN A CA 1
ATOM 3310 C C . GLN A 1 396 ? 20.695 1.485 -25.489 1.00 80.94 396 GLN A C 1
ATOM 3312 O O . GLN A 1 396 ? 21.352 2.297 -24.843 1.00 80.94 396 GLN A O 1
ATOM 3317 N N . ALA A 1 397 ? 19.412 1.725 -25.785 1.00 77.75 397 ALA A N 1
ATOM 3318 C CA . ALA A 1 397 ? 18.740 2.967 -25.399 1.00 77.75 397 ALA A CA 1
ATOM 3319 C C . ALA A 1 397 ? 18.572 3.092 -23.872 1.00 77.75 397 ALA A C 1
ATOM 3321 O O . ALA A 1 397 ? 18.769 4.178 -23.327 1.00 77.75 397 ALA A O 1
ATOM 3322 N N . GLN A 1 398 ? 18.280 1.987 -23.172 1.00 76.88 398 GLN A N 1
ATOM 3323 C CA . GLN A 1 398 ? 18.200 1.963 -21.703 1.00 76.88 398 GLN A CA 1
ATOM 3324 C C . GLN A 1 398 ? 19.562 2.239 -21.061 1.00 76.88 398 GLN A C 1
ATOM 3326 O O . GLN A 1 398 ? 19.654 3.025 -20.117 1.00 76.88 398 GLN A O 1
ATOM 3331 N N . VAL A 1 399 ? 20.629 1.649 -21.608 1.00 85.38 399 VAL A N 1
ATOM 3332 C CA . VAL A 1 399 ? 21.999 1.909 -21.143 1.00 85.38 399 VAL A CA 1
ATOM 3333 C C . VAL A 1 399 ? 22.347 3.390 -21.313 1.00 85.38 399 VAL A C 1
ATOM 3335 O O . VAL A 1 399 ? 22.822 4.023 -20.371 1.00 85.38 399 VAL A O 1
ATOM 3338 N N . GLN A 1 400 ? 22.022 3.990 -22.463 1.00 85.62 400 GLN A N 1
ATOM 3339 C CA . GLN A 1 400 ? 22.234 5.425 -22.686 1.00 85.62 400 GLN A CA 1
ATOM 3340 C C . GLN A 1 400 ? 21.418 6.305 -21.733 1.00 85.62 400 GLN A C 1
ATOM 3342 O O . GLN A 1 400 ? 21.934 7.299 -21.223 1.00 85.62 400 GLN A O 1
ATOM 3347 N N . GLN A 1 401 ? 20.165 5.949 -21.446 1.00 83.06 401 GLN A N 1
ATOM 3348 C CA . GLN A 1 401 ? 19.336 6.690 -20.494 1.00 83.06 401 GLN A CA 1
ATOM 3349 C C . GLN A 1 401 ? 19.923 6.650 -19.075 1.00 83.06 401 GLN A C 1
ATOM 3351 O O . GLN A 1 401 ? 19.969 7.673 -18.394 1.00 83.06 401 GLN A O 1
ATOM 3356 N N . MET A 1 402 ? 20.408 5.491 -18.637 1.00 83.50 402 MET A N 1
ATOM 3357 C CA . MET A 1 402 ? 21.075 5.319 -17.345 1.00 83.50 402 MET A CA 1
ATOM 3358 C C . MET A 1 402 ? 22.363 6.147 -17.254 1.00 83.50 402 MET A C 1
ATOM 3360 O O . MET A 1 402 ? 22.553 6.879 -16.283 1.00 83.50 402 MET A O 1
ATOM 3364 N N . LEU A 1 403 ? 23.198 6.130 -18.298 1.00 87.25 403 LEU A N 1
ATOM 3365 C CA . LEU A 1 403 ? 24.390 6.981 -18.388 1.00 87.25 403 LEU A CA 1
ATOM 3366 C C . LEU A 1 403 ? 24.036 8.475 -18.319 1.00 87.25 403 LEU A C 1
ATOM 3368 O O . LEU A 1 403 ? 24.700 9.243 -17.621 1.00 87.25 403 LEU A O 1
ATOM 3372 N N . GLN A 1 404 ? 22.960 8.900 -18.989 1.00 85.56 404 GLN A N 1
ATOM 3373 C CA . GLN A 1 404 ? 22.471 10.279 -18.903 1.00 85.56 404 GLN A CA 1
ATOM 3374 C C . GLN A 1 404 ? 22.034 10.647 -17.480 1.00 85.56 404 GLN A C 1
ATOM 3376 O O . GLN A 1 404 ? 22.373 11.729 -17.004 1.00 85.56 404 GLN A O 1
ATOM 3381 N N . GLN A 1 405 ? 21.323 9.763 -16.774 1.00 81.56 405 GLN A N 1
ATOM 3382 C CA . GLN A 1 405 ? 20.894 10.014 -15.391 1.00 81.56 405 GLN A CA 1
ATOM 3383 C C . GLN A 1 405 ? 22.076 10.185 -14.431 1.00 81.56 405 GLN A C 1
ATOM 3385 O O . GLN A 1 405 ? 22.021 11.045 -13.549 1.00 81.56 405 GLN A O 1
ATOM 3390 N N . VAL A 1 406 ? 23.141 9.402 -14.621 1.00 82.25 406 VAL A N 1
ATOM 3391 C CA . VAL A 1 406 ? 24.391 9.513 -13.853 1.00 82.25 406 VAL A CA 1
ATOM 3392 C C . VAL A 1 406 ? 25.109 10.834 -14.150 1.00 82.25 406 VAL A C 1
ATOM 3394 O O . VAL A 1 406 ? 25.594 11.485 -13.228 1.00 82.25 406 VAL A O 1
ATOM 3397 N N . ASN A 1 407 ? 25.122 11.273 -15.412 1.00 79.12 407 ASN A N 1
ATOM 3398 C CA . ASN A 1 407 ? 25.857 12.464 -15.851 1.00 79.12 407 ASN A CA 1
ATOM 3399 C C . ASN A 1 407 ? 25.151 13.804 -15.529 1.00 79.12 407 ASN A C 1
ATOM 3401 O O . ASN A 1 407 ? 25.802 14.827 -15.345 1.00 79.12 407 ASN A O 1
ATOM 3405 N N . LEU A 1 408 ? 23.814 13.835 -15.463 1.00 70.12 408 LEU A N 1
ATOM 3406 C CA . LEU A 1 408 ? 23.034 15.086 -15.401 1.00 70.12 408 LEU A CA 1
ATOM 3407 C C . LEU A 1 408 ? 22.911 15.731 -14.008 1.00 70.12 408 LEU A C 1
ATOM 3409 O O . LEU A 1 408 ? 22.314 16.802 -13.885 1.00 70.12 408 LEU A O 1
ATOM 3413 N N . LYS A 1 409 ? 23.428 15.116 -12.940 1.00 66.31 409 LYS A N 1
ATOM 3414 C CA . LYS A 1 409 ? 23.201 15.617 -11.577 1.00 66.31 409 LYS A CA 1
ATOM 3415 C C . LYS A 1 409 ? 24.415 16.359 -11.021 1.00 66.31 409 LYS A C 1
ATOM 3417 O O . LYS A 1 409 ? 25.229 15.778 -10.316 1.00 66.31 409 LYS A O 1
ATOM 3422 N N . GLU A 1 410 ? 24.461 17.679 -11.225 1.00 68.44 410 GLU A N 1
ATOM 3423 C CA . GLU A 1 410 ? 25.545 18.574 -10.755 1.00 68.44 410 GLU A CA 1
ATOM 3424 C C . GLU A 1 410 ? 25.886 18.454 -9.251 1.00 68.44 410 GLU A C 1
ATOM 3426 O O . GLU A 1 410 ? 26.989 18.796 -8.830 1.00 68.44 410 GLU A O 1
ATOM 3431 N N . LYS A 1 411 ? 24.948 17.981 -8.418 1.00 82.19 411 LYS A N 1
ATOM 3432 C CA . LYS A 1 411 ? 25.129 17.808 -6.963 1.00 82.19 411 LYS A CA 1
ATOM 3433 C C . LYS A 1 411 ? 25.538 16.392 -6.539 1.00 82.19 411 LYS A C 1
ATOM 3435 O O . LYS A 1 411 ? 25.681 16.143 -5.341 1.00 82.19 411 LYS A O 1
ATOM 3440 N N . VAL A 1 412 ? 25.684 15.460 -7.476 1.00 84.56 412 VAL A N 1
ATOM 3441 C CA . VAL A 1 412 ? 26.037 14.068 -7.180 1.00 84.56 412 VAL A CA 1
ATOM 3442 C C . VAL A 1 412 ? 27.538 13.888 -7.311 1.00 84.56 412 VAL A C 1
ATOM 3444 O O . VAL A 1 412 ? 28.143 14.308 -8.292 1.00 84.56 412 VAL A O 1
ATOM 3447 N N . ARG A 1 413 ? 28.142 13.301 -6.280 1.00 89.06 413 ARG A N 1
ATOM 3448 C CA . ARG A 1 413 ? 29.596 13.126 -6.170 1.00 89.06 413 ARG A CA 1
ATOM 3449 C C . ARG A 1 413 ? 30.000 11.664 -6.198 1.00 89.06 413 ARG A C 1
ATOM 3451 O O . ARG A 1 413 ? 31.071 11.337 -6.695 1.00 89.06 413 ARG A O 1
ATOM 3458 N N . ASN A 1 414 ? 29.156 10.809 -5.639 1.00 93.31 414 ASN A N 1
ATOM 3459 C CA . ASN A 1 414 ? 29.413 9.389 -5.496 1.00 93.31 414 ASN A CA 1
ATOM 3460 C C . ASN A 1 414 ? 28.112 8.587 -5.576 1.00 93.31 414 ASN A C 1
ATOM 3462 O O . ASN A 1 414 ? 27.008 9.124 -5.436 1.00 93.31 414 ASN A O 1
ATOM 3466 N N . PHE A 1 415 ? 28.274 7.296 -5.829 1.00 93.94 415 PHE A N 1
ATOM 3467 C CA . PHE A 1 415 ? 27.212 6.339 -6.073 1.00 93.94 415 PHE A CA 1
ATOM 3468 C C . PHE A 1 415 ? 27.455 5.097 -5.231 1.00 93.94 415 PHE A C 1
ATOM 3470 O O . PHE A 1 415 ? 28.580 4.599 -5.140 1.00 93.94 415 PHE A O 1
ATOM 3477 N N . LEU A 1 416 ? 26.371 4.570 -4.670 1.00 95.19 416 LEU A N 1
ATOM 3478 C CA . LEU A 1 416 ? 26.280 3.155 -4.358 1.00 95.19 416 LEU A CA 1
ATOM 3479 C C . LEU A 1 416 ? 25.553 2.487 -5.524 1.00 95.19 416 LEU A C 1
ATOM 3481 O O . LEU A 1 416 ? 24.402 2.818 -5.811 1.00 95.19 416 LEU A O 1
ATOM 3485 N N . ILE A 1 417 ? 26.243 1.574 -6.196 1.00 95.19 417 ILE A N 1
ATOM 3486 C CA . ILE A 1 417 ? 25.701 0.746 -7.270 1.00 95.19 417 ILE A CA 1
ATOM 3487 C C . ILE A 1 417 ? 25.345 -0.604 -6.657 1.00 95.19 417 ILE A C 1
ATOM 3489 O O . ILE A 1 417 ? 26.206 -1.259 -6.073 1.00 95.19 417 ILE A O 1
ATOM 3493 N N . PHE A 1 418 ? 24.092 -1.020 -6.764 1.00 94.81 418 PHE A N 1
ATOM 3494 C CA . PHE A 1 418 ? 23.588 -2.273 -6.204 1.00 94.81 418 PHE A CA 1
ATOM 3495 C C . PHE A 1 418 ? 22.959 -3.109 -7.311 1.00 94.81 418 PHE A C 1
ATOM 3497 O O . PHE A 1 418 ? 22.299 -2.563 -8.188 1.00 94.81 418 PHE A O 1
ATOM 3504 N N . TYR A 1 419 ? 23.143 -4.426 -7.279 1.00 93.12 419 TYR A N 1
ATOM 3505 C CA . TYR A 1 419 ? 22.446 -5.314 -8.205 1.00 93.12 419 TYR A CA 1
ATOM 3506 C C . TYR A 1 419 ? 21.216 -5.916 -7.520 1.00 93.12 419 TYR A C 1
ATOM 3508 O O . TYR A 1 419 ? 21.338 -6.821 -6.690 1.00 93.12 419 TYR A O 1
ATOM 3516 N N . ASN A 1 420 ? 20.033 -5.419 -7.879 1.00 89.31 420 ASN A N 1
ATOM 3517 C CA . ASN A 1 420 ? 18.757 -5.983 -7.469 1.00 89.31 420 ASN A CA 1
ATOM 3518 C C . ASN A 1 420 ? 18.430 -7.196 -8.343 1.00 89.31 420 ASN A C 1
ATOM 3520 O O . ASN A 1 420 ? 18.361 -7.121 -9.563 1.00 89.31 420 ASN A O 1
ATOM 3524 N N . GLU A 1 421 ? 18.176 -8.333 -7.710 1.00 85.38 421 GLU A N 1
ATOM 3525 C CA . GLU A 1 421 ? 17.879 -9.590 -8.403 1.00 85.38 421 GLU A CA 1
ATOM 3526 C C . GLU A 1 421 ? 16.565 -9.556 -9.197 1.00 85.38 421 GLU A C 1
ATOM 3528 O O . GLU A 1 421 ? 16.349 -10.412 -10.054 1.00 85.38 421 GLU A O 1
ATOM 3533 N N . LYS A 1 422 ? 15.683 -8.599 -8.887 1.00 80.62 422 LYS A N 1
ATOM 3534 C CA . LYS A 1 422 ? 14.385 -8.404 -9.541 1.00 80.62 422 LYS A CA 1
ATOM 3535 C C . LYS A 1 422 ? 14.460 -7.370 -10.670 1.00 80.62 422 LYS A C 1
ATOM 3537 O O . LYS A 1 422 ? 13.852 -7.591 -11.712 1.00 80.62 422 LYS A O 1
ATOM 3542 N N . GLU A 1 423 ? 15.230 -6.299 -10.474 1.00 79.31 423 GLU A N 1
ATOM 3543 C CA . GLU A 1 423 ? 15.213 -5.097 -11.330 1.00 79.31 423 GLU A CA 1
ATOM 3544 C C . GLU A 1 423 ? 16.542 -4.823 -12.070 1.00 79.31 423 GLU A C 1
ATOM 3546 O O . GLU A 1 423 ? 16.596 -3.973 -12.956 1.00 79.31 423 GLU A O 1
ATOM 3551 N N . GLY A 1 424 ? 17.625 -5.537 -11.747 1.00 87.12 424 GLY A N 1
ATOM 3552 C CA . GLY A 1 424 ? 18.960 -5.296 -12.300 1.00 87.12 424 GLY A CA 1
ATOM 3553 C C . GLY A 1 424 ? 19.744 -4.222 -11.535 1.00 87.12 424 GLY A C 1
ATOM 3554 O O . GLY A 1 424 ? 19.675 -4.142 -10.309 1.00 87.12 424 GLY A O 1
ATOM 3555 N N . LEU A 1 425 ? 20.548 -3.416 -12.236 1.00 90.31 425 LEU A N 1
ATOM 3556 C CA . LEU A 1 425 ? 21.388 -2.391 -11.602 1.00 90.31 425 LEU A CA 1
ATOM 3557 C C . LEU A 1 425 ? 20.571 -1.205 -11.063 1.00 90.31 425 LEU A C 1
ATOM 3559 O O . LEU A 1 425 ? 19.853 -0.535 -11.800 1.00 90.31 425 LEU A O 1
ATOM 3563 N N . GLU A 1 426 ? 20.781 -0.889 -9.789 1.00 91.75 426 GLU A N 1
ATOM 3564 C CA . GLU A 1 426 ? 20.247 0.272 -9.082 1.00 91.75 426 GLU A CA 1
ATOM 3565 C C . GLU A 1 426 ? 21.376 1.241 -8.708 1.00 91.75 426 GLU A C 1
ATOM 3567 O O . GLU A 1 426 ? 22.474 0.826 -8.326 1.00 91.75 426 GLU A O 1
ATOM 3572 N N . PHE A 1 427 ? 21.091 2.544 -8.769 1.00 90.75 427 PHE A N 1
ATOM 3573 C CA . PHE A 1 427 ? 22.058 3.607 -8.490 1.00 90.75 427 PHE A CA 1
ATOM 3574 C C . PHE A 1 427 ? 21.524 4.544 -7.418 1.00 90.75 427 PHE A C 1
ATOM 3576 O O . PHE A 1 427 ? 20.461 5.146 -7.575 1.00 90.75 427 PHE A O 1
ATOM 3583 N N . TYR A 1 428 ? 22.303 4.712 -6.354 1.00 92.12 428 TYR A N 1
ATOM 3584 C CA . TYR A 1 428 ? 21.934 5.533 -5.211 1.00 92.12 428 TYR A CA 1
ATOM 3585 C C . TYR A 1 428 ? 22.919 6.674 -5.015 1.00 92.12 428 TYR A C 1
ATOM 3587 O O . TYR A 1 428 ? 24.093 6.472 -4.700 1.00 92.12 428 TYR A O 1
ATOM 3595 N N . PHE A 1 429 ? 22.420 7.889 -5.218 1.00 91.19 429 PHE A N 1
ATOM 3596 C CA . PHE A 1 429 ? 23.226 9.103 -5.263 1.00 91.19 429 PHE A CA 1
ATOM 3597 C C . PHE A 1 429 ? 23.612 9.577 -3.865 1.00 91.19 429 PHE A C 1
ATOM 3599 O O . PHE A 1 429 ? 22.745 9.733 -3.009 1.00 91.19 429 PHE A O 1
ATOM 3606 N N . ASN A 1 430 ? 24.899 9.851 -3.642 1.00 91.94 430 ASN A N 1
ATOM 3607 C CA . ASN A 1 430 ? 25.454 10.355 -2.378 1.00 91.94 430 ASN A CA 1
ATOM 3608 C C . ASN A 1 430 ? 25.134 9.488 -1.136 1.00 91.94 430 ASN A C 1
ATOM 3610 O O . ASN A 1 430 ? 25.408 9.888 -0.003 1.00 91.94 430 ASN A O 1
ATOM 3614 N N . LEU A 1 431 ? 24.573 8.291 -1.334 1.00 93.00 431 LEU A N 1
ATOM 3615 C CA . LEU A 1 431 ? 24.298 7.312 -0.289 1.00 93.00 431 LEU A CA 1
ATOM 3616 C C . LEU A 1 431 ? 25.571 6.849 0.442 1.00 93.00 431 LEU A C 1
ATOM 3618 O O . LEU A 1 431 ? 25.524 6.767 1.673 1.00 93.00 431 LEU A O 1
ATOM 3622 N N . PRO A 1 432 ? 26.708 6.608 -0.255 1.00 94.00 432 PRO A N 1
ATOM 3623 C CA . PRO A 1 432 ? 27.966 6.252 0.398 1.00 94.00 432 PRO A CA 1
ATOM 3624 C C . PRO A 1 432 ? 28.383 7.214 1.511 1.00 94.00 432 PRO A C 1
ATOM 3626 O O . PRO A 1 432 ? 28.985 6.786 2.486 1.00 94.00 432 PRO A O 1
ATOM 3629 N N . GLU A 1 433 ? 28.033 8.497 1.430 1.00 93.19 433 GLU A N 1
ATOM 3630 C CA . GLU A 1 433 ? 28.433 9.474 2.444 1.00 93.19 433 GLU A CA 1
ATOM 3631 C C . GLU A 1 433 ? 27.924 9.153 3.852 1.00 93.19 433 GLU A C 1
ATOM 3633 O O . GLU A 1 433 ? 28.561 9.558 4.807 1.00 93.19 433 GLU A O 1
ATOM 3638 N N . GLY A 1 434 ? 26.785 8.473 4.009 1.00 90.25 434 GLY A N 1
ATOM 3639 C CA . GLY A 1 434 ? 26.263 8.105 5.335 1.00 90.25 434 GLY A CA 1
ATOM 3640 C C . GLY A 1 434 ? 26.612 6.684 5.780 1.00 90.25 434 GLY A C 1
ATOM 3641 O O . GLY A 1 434 ? 26.199 6.272 6.859 1.00 90.25 434 GLY A O 1
ATOM 3642 N N . LEU A 1 435 ? 27.324 5.923 4.948 1.00 91.62 435 LEU A N 1
ATOM 3643 C CA . LEU A 1 435 ? 27.543 4.495 5.149 1.00 91.62 435 LEU A CA 1
ATOM 3644 C C . LEU A 1 435 ? 28.857 4.247 5.904 1.00 91.62 435 LEU A C 1
ATOM 3646 O O . LEU A 1 435 ? 29.928 4.194 5.301 1.00 91.62 435 LEU A O 1
ATOM 3650 N N . GLU A 1 436 ? 28.779 4.097 7.223 1.00 90.19 436 GLU A N 1
ATOM 3651 C CA . GLU A 1 436 ? 29.942 3.817 8.073 1.00 90.19 436 GLU A CA 1
ATOM 3652 C C . GLU A 1 436 ? 30.388 2.352 7.935 1.00 90.19 436 GLU A C 1
ATOM 3654 O O . GLU A 1 436 ? 29.923 1.464 8.646 1.00 90.19 436 GLU A O 1
ATOM 3659 N N . ILE A 1 437 ? 31.268 2.084 6.969 1.00 89.06 437 ILE A N 1
ATOM 3660 C CA . ILE A 1 437 ? 31.828 0.752 6.705 1.00 89.06 437 ILE A CA 1
ATOM 3661 C C . ILE A 1 437 ? 33.324 0.841 6.410 1.00 89.06 437 ILE A C 1
ATOM 3663 O O . ILE A 1 437 ? 33.842 1.891 6.015 1.00 89.06 437 ILE A O 1
ATOM 3667 N N . GLU A 1 438 ? 34.018 -0.286 6.559 1.00 86.44 438 GLU A N 1
ATOM 3668 C CA . GLU A 1 438 ? 35.431 -0.388 6.206 1.00 86.44 438 GLU A CA 1
ATOM 3669 C C . GLU A 1 438 ? 35.650 -0.042 4.723 1.00 86.44 438 GLU A C 1
ATOM 3671 O O . GLU A 1 438 ? 34.874 -0.441 3.858 1.00 86.44 438 GLU A O 1
ATOM 3676 N N . ASN A 1 439 ? 36.722 0.694 4.419 1.00 86.69 439 ASN A N 1
ATOM 3677 C CA . ASN A 1 439 ? 37.123 1.046 3.051 1.00 86.69 439 ASN A CA 1
ATOM 3678 C C . ASN A 1 439 ? 36.099 1.869 2.244 1.00 86.69 439 ASN A C 1
ATOM 3680 O O . ASN A 1 439 ? 36.150 1.860 1.016 1.00 86.69 439 ASN A O 1
ATOM 3684 N N . ASN A 1 440 ? 35.206 2.623 2.895 1.00 93.00 440 ASN A N 1
ATOM 3685 C CA . ASN A 1 440 ? 34.385 3.622 2.210 1.00 93.00 440 ASN A CA 1
ATOM 3686 C C . ASN A 1 440 ? 35.129 4.969 2.083 1.00 93.00 440 ASN A C 1
ATOM 3688 O O . ASN A 1 440 ? 35.214 5.709 3.066 1.00 93.00 440 ASN A O 1
ATOM 3692 N N . PRO A 1 441 ? 35.631 5.347 0.888 1.00 92.44 441 PRO A N 1
ATOM 3693 C CA . PRO A 1 441 ? 36.391 6.586 0.709 1.00 92.44 441 PRO A CA 1
ATOM 3694 C C . PRO A 1 441 ? 35.509 7.844 0.718 1.00 92.44 441 PRO A C 1
ATOM 3696 O O . PRO A 1 441 ? 36.029 8.958 0.723 1.00 92.44 441 PRO A O 1
ATOM 3699 N N . PHE A 1 442 ? 34.186 7.678 0.684 1.00 94.81 442 PHE A N 1
ATOM 3700 C CA . PHE A 1 442 ? 33.221 8.768 0.581 1.00 94.81 442 PHE A CA 1
ATOM 3701 C C . PHE A 1 442 ? 32.527 9.082 1.904 1.00 94.81 442 PHE A C 1
ATOM 3703 O O . PHE A 1 442 ? 31.698 9.987 1.928 1.00 94.81 442 PHE A O 1
ATOM 3710 N N . PHE A 1 443 ? 32.820 8.339 2.977 1.00 94.06 443 PHE A N 1
ATOM 3711 C CA . PHE A 1 443 ? 32.142 8.493 4.259 1.00 94.06 443 PHE A CA 1
ATOM 3712 C C . PHE A 1 443 ? 32.304 9.909 4.821 1.00 94.06 443 PHE A C 1
ATOM 3714 O O . PHE A 1 443 ? 33.399 10.472 4.871 1.00 94.06 443 PHE A O 1
ATOM 3721 N N . ILE A 1 444 ? 31.186 10.465 5.270 1.00 91.00 444 ILE A N 1
ATOM 3722 C CA . ILE A 1 444 ? 31.098 11.727 5.985 1.00 91.00 444 ILE A CA 1
ATOM 3723 C C . ILE A 1 444 ? 30.305 11.430 7.250 1.00 91.00 444 ILE A C 1
ATOM 3725 O O . ILE A 1 444 ? 29.180 10.946 7.174 1.00 91.00 444 ILE A O 1
ATOM 3729 N N . GLU A 1 445 ? 30.864 11.748 8.413 1.00 85.31 445 GLU A N 1
ATOM 3730 C CA . GLU A 1 445 ? 30.141 11.587 9.672 1.00 85.31 445 GLU A CA 1
ATOM 3731 C C . GLU A 1 445 ? 28.826 12.385 9.618 1.00 85.31 445 GLU A C 1
ATOM 3733 O O . GLU A 1 445 ? 28.814 13.607 9.426 1.00 85.31 445 GLU A O 1
ATOM 3738 N N . LYS A 1 446 ? 27.699 11.675 9.719 1.00 77.88 446 LYS A N 1
ATOM 3739 C CA . LYS A 1 446 ? 26.352 12.251 9.694 1.00 77.88 446 LYS A CA 1
ATOM 3740 C C . LYS A 1 446 ? 25.691 12.023 11.046 1.00 77.88 446 LYS A C 1
ATOM 3742 O O . LYS A 1 446 ? 25.725 10.927 11.586 1.00 77.88 446 LYS A O 1
ATOM 3747 N N . ASN A 1 447 ? 25.022 13.055 11.555 1.00 75.31 447 ASN A N 1
ATOM 3748 C CA . ASN A 1 447 ? 24.237 12.941 12.779 1.00 75.31 447 ASN A CA 1
ATOM 3749 C C . ASN A 1 447 ? 22.905 12.206 12.532 1.00 75.31 447 ASN A C 1
ATOM 3751 O O . ASN A 1 447 ? 22.191 12.463 11.550 1.00 75.31 447 ASN A O 1
ATOM 3755 N N . GLY A 1 448 ? 22.530 11.367 13.498 1.00 82.06 448 GLY A N 1
ATOM 3756 C CA . GLY A 1 448 ? 21.238 10.684 13.577 1.00 82.06 448 GLY A CA 1
ATOM 3757 C C . GLY A 1 448 ? 21.231 9.276 12.985 1.00 82.06 448 GLY A C 1
ATOM 3758 O O . GLY A 1 448 ? 22.189 8.843 12.357 1.00 82.06 448 GLY A O 1
ATOM 3759 N N . ASP A 1 449 ? 20.112 8.583 13.170 1.00 89.44 449 ASP A N 1
ATOM 3760 C CA . ASP A 1 449 ? 19.954 7.173 12.813 1.00 89.44 449 ASP A CA 1
ATOM 3761 C C . ASP A 1 449 ? 19.920 6.967 11.286 1.00 89.44 449 ASP A C 1
ATOM 3763 O O . ASP A 1 449 ? 18.908 7.203 10.617 1.00 89.44 449 ASP A O 1
ATOM 3767 N N . PHE A 1 450 ? 21.062 6.572 10.717 1.00 90.19 450 PHE A N 1
ATOM 3768 C CA . PHE A 1 450 ? 21.206 6.350 9.279 1.00 90.19 450 PHE A CA 1
ATOM 3769 C C . PHE A 1 450 ? 20.309 5.211 8.792 1.00 90.19 450 PHE A C 1
ATOM 3771 O O . PHE A 1 450 ? 19.611 5.374 7.791 1.00 90.19 450 PHE A O 1
ATOM 3778 N N . LEU A 1 451 ? 20.278 4.083 9.508 1.00 91.62 451 LEU A N 1
ATOM 3779 C CA . LEU A 1 451 ? 19.516 2.909 9.089 1.00 91.62 451 LEU A CA 1
ATOM 3780 C C . LEU A 1 451 ? 18.007 3.189 9.108 1.00 91.62 451 LEU A C 1
ATOM 3782 O O . LEU A 1 451 ? 17.305 2.806 8.169 1.00 91.62 451 LEU A O 1
ATOM 3786 N N . LEU A 1 452 ? 17.515 3.913 10.116 1.00 91.81 452 LEU A N 1
ATOM 3787 C CA . LEU A 1 452 ? 16.123 4.357 10.181 1.00 91.81 452 LEU A CA 1
ATOM 3788 C C . LEU A 1 452 ? 15.767 5.263 8.998 1.00 91.81 452 LEU A C 1
ATOM 3790 O O . LEU A 1 452 ? 14.772 5.012 8.319 1.00 91.81 452 LEU A O 1
ATOM 3794 N N . LYS A 1 453 ? 16.615 6.246 8.669 1.00 90.56 453 LYS A N 1
ATOM 3795 C CA . LYS A 1 453 ? 16.419 7.104 7.484 1.00 90.56 453 LYS A CA 1
ATOM 3796 C C . LYS A 1 453 ? 16.383 6.292 6.188 1.00 90.56 453 LYS A C 1
ATOM 3798 O O . LYS A 1 453 ? 15.549 6.555 5.322 1.00 90.56 453 LYS A O 1
ATOM 3803 N N . LEU A 1 454 ? 17.244 5.279 6.051 1.00 91.44 454 LEU A N 1
ATOM 3804 C CA . LEU A 1 454 ? 17.216 4.387 4.888 1.00 91.44 454 LEU A CA 1
ATOM 3805 C C . LEU A 1 454 ? 15.924 3.586 4.804 1.00 91.44 454 LEU A C 1
ATOM 3807 O O . LEU A 1 454 ? 15.381 3.448 3.709 1.00 91.44 454 LEU A O 1
ATOM 3811 N N . MET A 1 455 ? 15.424 3.067 5.927 1.00 92.00 455 MET A N 1
ATOM 3812 C CA . MET A 1 455 ? 14.147 2.356 5.976 1.00 92.00 455 MET A CA 1
ATOM 3813 C C . MET A 1 455 ? 12.987 3.269 5.565 1.00 92.00 455 MET A C 1
ATOM 3815 O O . MET A 1 455 ? 12.096 2.831 4.845 1.00 92.00 455 MET A O 1
ATOM 3819 N N . MET A 1 456 ? 13.013 4.533 5.987 1.00 90.81 456 MET A N 1
ATOM 3820 C CA . MET A 1 456 ? 11.922 5.476 5.744 1.00 90.81 456 MET A CA 1
ATOM 3821 C C . MET A 1 456 ? 11.940 6.118 4.347 1.00 90.81 456 MET A C 1
ATOM 3823 O O . MET A 1 456 ? 10.904 6.545 3.851 1.00 90.81 456 MET A O 1
ATOM 3827 N N . SER A 1 457 ? 13.100 6.161 3.686 1.00 88.38 457 SER A N 1
ATOM 3828 C CA . SER A 1 457 ? 13.254 6.789 2.368 1.00 88.38 457 SER A CA 1
ATOM 3829 C C . SER A 1 457 ? 12.527 6.025 1.256 1.00 88.38 457 SER A C 1
ATOM 3831 O O . SER A 1 457 ? 12.838 4.871 0.991 1.00 88.38 457 SER A O 1
ATOM 3833 N N . GLU A 1 458 ? 11.646 6.660 0.489 1.00 84.50 458 GLU A N 1
ATOM 3834 C CA . GLU A 1 458 ? 11.045 6.015 -0.693 1.00 84.50 458 GLU A CA 1
ATOM 3835 C C . GLU A 1 458 ? 12.042 5.818 -1.851 1.00 84.50 458 GLU A C 1
ATOM 3837 O O . GLU A 1 458 ? 11.750 5.105 -2.811 1.00 84.50 458 GLU A O 1
ATOM 3842 N N . GLU A 1 459 ? 13.232 6.423 -1.776 1.00 85.44 459 GLU A N 1
ATOM 3843 C CA . GLU A 1 459 ? 14.241 6.355 -2.835 1.00 85.44 459 GLU A CA 1
ATOM 3844 C C . GLU A 1 459 ? 15.049 5.060 -2.811 1.00 85.44 459 GLU A C 1
ATOM 3846 O O . GLU A 1 459 ? 15.580 4.695 -3.853 1.00 85.44 459 GLU A O 1
ATOM 3851 N N . ILE A 1 460 ? 15.119 4.366 -1.669 1.00 89.50 460 ILE A N 1
ATOM 3852 C CA . ILE A 1 460 ? 15.929 3.155 -1.447 1.00 89.50 460 ILE A CA 1
ATOM 3853 C C . ILE A 1 460 ? 15.073 1.892 -1.586 1.00 89.50 460 ILE A C 1
ATOM 3855 O O . ILE A 1 460 ? 14.020 1.808 -0.946 1.00 89.50 460 ILE A O 1
ATOM 3859 N N . SER A 1 461 ? 15.519 0.899 -2.366 1.00 90.81 461 SER A N 1
ATOM 3860 C CA . SER A 1 461 ? 14.839 -0.403 -2.478 1.00 90.81 461 SER A CA 1
ATOM 3861 C C . SER A 1 461 ? 14.818 -1.163 -1.148 1.00 90.81 461 SER A C 1
ATOM 3863 O O . SER A 1 461 ? 15.709 -1.026 -0.299 1.00 90.81 461 SER A O 1
ATOM 3865 N N . GLY A 1 462 ? 13.779 -1.978 -0.940 1.00 90.75 462 GLY A N 1
ATOM 3866 C CA . GLY A 1 462 ? 13.703 -2.848 0.234 1.00 90.75 462 GLY A CA 1
ATOM 3867 C C . GLY A 1 462 ? 14.832 -3.884 0.253 1.00 90.75 462 GLY A C 1
ATOM 3868 O O . GLY A 1 462 ? 15.332 -4.235 1.321 1.00 90.75 462 GLY A O 1
ATOM 3869 N N . GLU A 1 463 ? 15.262 -4.335 -0.923 1.00 91.19 463 GLU A N 1
ATOM 3870 C CA . GLU A 1 463 ? 16.361 -5.269 -1.146 1.00 91.19 463 GLU A CA 1
ATOM 3871 C C . GLU A 1 463 ? 17.696 -4.689 -0.680 1.00 91.19 463 GLU A C 1
ATOM 3873 O O . GLU A 1 463 ? 18.384 -5.339 0.111 1.00 91.19 463 GLU A O 1
ATOM 3878 N N . LEU A 1 464 ? 18.036 -3.459 -1.087 1.00 93.00 464 LEU A N 1
ATOM 3879 C CA . LEU A 1 464 ? 19.262 -2.810 -0.626 1.00 93.00 464 LEU A CA 1
ATOM 3880 C C . LEU A 1 464 ? 19.232 -2.594 0.889 1.00 93.00 464 LEU A C 1
ATOM 3882 O O . LEU A 1 464 ? 20.213 -2.896 1.567 1.00 93.00 464 LEU A O 1
ATOM 3886 N N . PHE A 1 465 ? 18.110 -2.118 1.440 1.00 93.25 465 PHE A N 1
ATOM 3887 C CA . PHE A 1 465 ? 17.973 -1.938 2.888 1.00 93.25 465 PHE A CA 1
ATOM 3888 C C . PHE A 1 465 ? 18.240 -3.245 3.652 1.00 93.25 465 PHE A C 1
ATOM 3890 O O . PHE A 1 465 ? 19.052 -3.271 4.580 1.00 93.25 465 PHE A O 1
ATOM 3897 N N . LYS A 1 466 ? 17.599 -4.347 3.235 1.00 92.19 466 LYS A N 1
ATOM 3898 C CA . LYS A 1 466 ? 17.806 -5.677 3.827 1.00 92.19 466 LYS A CA 1
ATOM 3899 C C . LYS A 1 466 ? 19.259 -6.129 3.679 1.00 92.19 466 LYS A C 1
ATOM 3901 O O . LYS A 1 466 ? 19.828 -6.650 4.635 1.00 92.19 466 LYS A O 1
ATOM 3906 N N . ALA A 1 467 ? 19.871 -5.915 2.514 1.00 92.25 467 ALA A N 1
ATOM 3907 C CA . ALA A 1 467 ? 21.258 -6.289 2.266 1.00 92.25 467 ALA A CA 1
ATOM 3908 C C . ALA A 1 467 ? 22.229 -5.524 3.177 1.00 92.25 467 ALA A C 1
ATOM 3910 O O . ALA A 1 467 ? 23.076 -6.150 3.811 1.00 92.25 467 ALA A O 1
ATOM 3911 N N . LEU A 1 468 ? 22.074 -4.204 3.312 1.00 92.75 468 LEU A N 1
ATOM 3912 C CA . LEU A 1 468 ? 22.897 -3.390 4.209 1.00 92.75 468 LEU A CA 1
ATOM 3913 C C . LEU A 1 468 ? 22.752 -3.852 5.661 1.00 92.75 468 LEU A C 1
ATOM 3915 O O . LEU A 1 468 ? 23.748 -4.168 6.302 1.00 92.75 468 LEU A O 1
ATOM 3919 N N . LYS A 1 469 ? 21.516 -3.973 6.152 1.00 92.44 469 LYS A N 1
ATOM 3920 C CA . LYS A 1 469 ? 21.228 -4.390 7.529 1.00 92.44 469 LYS A CA 1
ATOM 3921 C C . LYS A 1 469 ? 21.760 -5.787 7.871 1.00 92.44 469 LYS A C 1
ATOM 3923 O O . LYS A 1 469 ? 22.183 -6.022 8.994 1.00 92.44 469 LYS A O 1
ATOM 3928 N N . ASN A 1 470 ? 21.716 -6.724 6.925 1.00 91.94 470 ASN A N 1
ATOM 3929 C CA . ASN A 1 470 ? 22.159 -8.099 7.166 1.00 91.94 470 ASN A CA 1
ATOM 3930 C C . ASN A 1 470 ? 23.687 -8.253 7.138 1.00 91.94 470 ASN A C 1
ATOM 3932 O O . ASN A 1 470 ? 24.199 -9.229 7.682 1.00 91.94 470 ASN A O 1
ATOM 3936 N N . ASN A 1 471 ? 24.405 -7.340 6.477 1.00 91.62 471 ASN A N 1
ATOM 3937 C CA . ASN A 1 471 ? 25.857 -7.433 6.299 1.00 91.62 471 ASN A CA 1
ATOM 3938 C C . ASN A 1 471 ? 26.643 -6.447 7.173 1.00 91.62 471 ASN A C 1
ATOM 3940 O O . ASN A 1 471 ? 27.844 -6.639 7.350 1.00 91.62 471 ASN A O 1
ATOM 3944 N N . PHE A 1 472 ? 25.993 -5.421 7.726 1.00 90.50 472 PHE A N 1
ATOM 3945 C CA . PHE A 1 472 ? 26.635 -4.400 8.548 1.00 90.50 472 PHE A CA 1
ATOM 3946 C C . PHE A 1 472 ? 25.851 -4.131 9.831 1.00 90.50 472 PHE A C 1
ATOM 3948 O O . PHE A 1 472 ? 24.621 -4.180 9.856 1.00 90.50 472 PHE A O 1
ATOM 3955 N N . SER A 1 473 ? 26.585 -3.803 10.891 1.00 89.00 473 SER A N 1
ATOM 3956 C CA . SER A 1 473 ? 26.014 -3.378 12.166 1.00 89.00 473 SER A CA 1
ATOM 3957 C C . SER A 1 473 ? 25.859 -1.864 12.177 1.00 89.00 473 SER A C 1
ATOM 3959 O O . SER A 1 473 ? 26.839 -1.148 11.999 1.00 89.00 473 SER A O 1
ATOM 3961 N N . PHE A 1 474 ? 24.645 -1.388 12.437 1.00 88.56 474 PHE A N 1
ATOM 3962 C CA . PHE A 1 474 ? 24.345 0.033 12.602 1.00 88.56 474 PHE A CA 1
ATOM 3963 C C . PHE A 1 474 ? 23.803 0.282 14.007 1.00 88.56 474 PHE A C 1
ATOM 3965 O O . PHE A 1 474 ? 22.975 -0.497 14.493 1.00 88.56 474 PHE A O 1
ATOM 3972 N N . ASP A 1 475 ? 24.232 1.373 14.639 1.00 89.31 475 ASP A N 1
ATOM 3973 C CA . ASP A 1 475 ? 23.547 1.895 15.821 1.00 89.31 475 ASP A CA 1
ATOM 3974 C C . ASP A 1 475 ? 22.235 2.549 15.373 1.00 89.31 475 ASP A C 1
ATOM 3976 O O . ASP A 1 475 ? 22.235 3.503 14.592 1.00 89.31 475 ASP A O 1
ATOM 3980 N N . SER A 1 476 ? 21.114 1.953 15.772 1.00 91.25 476 SER A N 1
ATOM 3981 C CA . SER A 1 476 ? 19.793 2.320 15.271 1.00 91.25 476 SER A CA 1
ATOM 3982 C C . SER A 1 476 ? 18.695 1.957 16.261 1.00 91.25 476 SER A C 1
ATOM 3984 O O . SER A 1 476 ? 18.687 0.865 16.837 1.00 91.25 476 SER A O 1
ATOM 3986 N N . GLU A 1 477 ? 17.701 2.836 16.377 1.00 90.62 477 GLU A N 1
ATOM 3987 C CA . GLU A 1 477 ? 16.460 2.604 17.118 1.00 90.62 477 GLU A CA 1
ATOM 3988 C C . GLU A 1 477 ? 15.682 1.402 16.561 1.00 90.62 477 GLU A C 1
ATOM 3990 O O . GLU A 1 477 ? 14.935 0.745 17.288 1.00 90.62 477 GLU A O 1
ATOM 3995 N N . LEU A 1 478 ? 15.900 1.044 15.289 1.00 91.62 478 LEU A N 1
ATOM 3996 C CA . LEU A 1 478 ? 15.300 -0.142 14.677 1.00 91.62 478 LEU A CA 1
ATOM 3997 C C . LEU A 1 478 ? 15.692 -1.444 15.375 1.00 91.62 478 LEU A C 1
ATOM 3999 O O . LEU A 1 478 ? 14.922 -2.408 15.338 1.00 91.62 478 LEU A O 1
ATOM 4003 N N . ASN A 1 479 ? 16.848 -1.481 16.039 1.00 91.94 479 ASN A N 1
ATOM 4004 C CA . ASN A 1 479 ? 17.318 -2.661 16.761 1.00 91.94 479 ASN A CA 1
ATOM 4005 C C . ASN A 1 479 ? 16.439 -2.998 17.982 1.00 91.94 479 ASN A C 1
ATOM 4007 O O . ASN A 1 479 ? 16.508 -4.119 18.480 1.00 91.94 479 ASN A O 1
ATOM 4011 N N . ALA A 1 480 ? 15.586 -2.072 18.441 1.00 92.06 480 ALA A N 1
ATOM 4012 C CA . ALA A 1 480 ? 14.626 -2.312 19.521 1.00 92.06 480 ALA A CA 1
ATOM 4013 C C . ALA A 1 480 ? 13.407 -3.153 19.093 1.00 92.06 480 ALA A C 1
ATOM 4015 O O . ALA A 1 480 ? 12.657 -3.634 19.944 1.00 92.06 480 ALA A O 1
ATOM 4016 N N . TYR A 1 481 ? 13.194 -3.331 17.788 1.00 93.75 481 TYR A N 1
ATOM 4017 C CA . TYR A 1 481 ? 12.068 -4.079 17.235 1.00 93.75 481 TYR A CA 1
ATOM 4018 C C . TYR A 1 481 ? 12.476 -5.515 16.892 1.00 93.75 481 TYR A C 1
ATOM 4020 O O . TYR A 1 481 ? 13.593 -5.770 16.441 1.00 93.75 481 TYR A O 1
ATOM 4028 N N . ASN A 1 482 ? 11.557 -6.467 17.061 1.00 93.88 482 ASN A N 1
ATOM 4029 C CA . ASN A 1 482 ? 11.770 -7.833 16.579 1.00 93.88 482 ASN A CA 1
ATOM 4030 C C . ASN A 1 482 ? 11.748 -7.880 15.028 1.00 93.88 482 ASN A C 1
ATOM 4032 O O . ASN A 1 482 ? 11.283 -6.935 14.383 1.00 93.88 482 ASN A O 1
ATOM 4036 N N . PRO A 1 483 ? 12.216 -8.975 14.396 1.00 93.75 483 PRO A N 1
ATOM 4037 C CA . PRO A 1 483 ? 12.283 -9.065 12.936 1.00 93.75 483 PRO A CA 1
ATOM 4038 C C . PRO A 1 483 ? 10.946 -8.871 12.203 1.00 93.75 483 PRO A C 1
ATOM 4040 O O . PRO A 1 483 ? 10.935 -8.330 11.099 1.00 93.75 483 PRO A O 1
ATOM 4043 N N . GLN A 1 484 ? 9.828 -9.294 12.801 1.00 94.94 484 GLN A N 1
ATOM 4044 C CA . GLN A 1 484 ? 8.496 -9.161 12.200 1.00 94.94 484 GLN A CA 1
ATOM 4045 C C . GLN A 1 484 ? 8.039 -7.700 12.192 1.00 94.94 484 GLN A C 1
ATOM 4047 O O . GLN A 1 484 ? 7.606 -7.196 11.160 1.00 94.94 484 GLN A O 1
ATOM 4052 N N . ASP A 1 485 ? 8.220 -6.993 13.308 1.00 95.62 485 ASP A N 1
ATOM 4053 C CA . ASP A 1 485 ? 7.907 -5.568 13.423 1.00 95.62 485 ASP A CA 1
ATOM 4054 C C . ASP A 1 485 ? 8.817 -4.715 12.527 1.00 95.62 485 ASP A C 1
ATOM 4056 O O . ASP A 1 485 ? 8.377 -3.718 11.959 1.00 95.62 485 ASP A O 1
ATOM 4060 N N . GLN A 1 486 ? 10.072 -5.127 12.327 1.00 94.81 486 GLN A N 1
ATOM 4061 C CA . GLN A 1 486 ? 10.969 -4.479 11.368 1.00 94.81 486 GLN A CA 1
ATOM 4062 C C . GLN A 1 486 ? 10.504 -4.668 9.913 1.00 94.81 486 GLN A C 1
ATOM 4064 O O . GLN A 1 486 ? 10.603 -3.729 9.125 1.00 94.81 486 GLN A O 1
ATOM 4069 N N . ASP A 1 487 ? 10.000 -5.849 9.533 1.00 95.06 487 ASP A N 1
ATOM 4070 C CA . ASP A 1 487 ? 9.414 -6.054 8.197 1.00 95.06 487 ASP A CA 1
ATOM 4071 C C . ASP A 1 487 ? 8.098 -5.281 8.033 1.00 95.06 487 ASP A C 1
ATOM 4073 O O . ASP A 1 487 ? 7.878 -4.681 6.979 1.00 95.06 487 ASP A O 1
ATOM 4077 N N . PHE A 1 488 ? 7.269 -5.214 9.081 1.00 96.12 488 PHE A N 1
ATOM 4078 C CA . PHE A 1 488 ? 6.070 -4.375 9.099 1.00 96.12 488 PHE A CA 1
ATOM 4079 C C . PHE A 1 488 ? 6.420 -2.901 8.856 1.00 96.12 488 PHE A C 1
ATOM 4081 O O . PHE A 1 488 ? 5.850 -2.276 7.964 1.00 96.12 488 PHE A O 1
ATOM 4088 N N . LEU A 1 489 ? 7.397 -2.351 9.587 1.00 95.12 489 LEU A N 1
ATOM 4089 C CA . LEU A 1 489 ? 7.858 -0.972 9.400 1.00 95.12 489 LEU A CA 1
ATOM 4090 C C . LEU A 1 489 ? 8.442 -0.751 7.997 1.00 95.12 489 LEU A C 1
ATOM 4092 O O . LEU A 1 489 ? 8.171 0.270 7.369 1.00 95.12 489 LEU A O 1
ATOM 4096 N N . LEU A 1 490 ? 9.189 -1.718 7.459 1.00 93.69 490 LEU A N 1
ATOM 4097 C CA . LEU A 1 490 ? 9.710 -1.626 6.096 1.00 93.69 490 LEU A CA 1
ATOM 4098 C C . LEU A 1 490 ? 8.578 -1.539 5.059 1.00 93.69 490 LEU A C 1
ATOM 4100 O O . LEU A 1 490 ? 8.656 -0.724 4.142 1.00 93.69 490 LEU A O 1
ATOM 4104 N N . ARG A 1 491 ? 7.512 -2.334 5.213 1.00 93.69 491 ARG A N 1
ATOM 4105 C CA . ARG A 1 491 ? 6.302 -2.240 4.376 1.00 93.69 491 ARG A CA 1
ATOM 4106 C C . ARG A 1 491 ? 5.564 -0.919 4.583 1.00 93.69 491 ARG A C 1
ATOM 4108 O O . ARG A 1 491 ? 5.071 -0.358 3.611 1.00 93.69 491 ARG A O 1
ATOM 4115 N N . PHE A 1 492 ? 5.542 -0.413 5.815 1.00 94.62 492 PHE A N 1
ATOM 4116 C CA . PHE A 1 492 ? 4.902 0.849 6.178 1.00 94.62 492 PHE A CA 1
ATOM 4117 C C . PHE A 1 492 ? 5.505 2.055 5.474 1.00 94.62 492 PHE A C 1
ATOM 4119 O O . PHE A 1 492 ? 4.770 2.884 4.944 1.00 94.62 492 PHE A O 1
ATOM 4126 N N . PHE A 1 493 ? 6.830 2.148 5.420 1.00 92.38 493 PHE A N 1
ATOM 4127 C CA . PHE A 1 493 ? 7.482 3.287 4.777 1.00 92.38 493 PHE A CA 1
ATOM 4128 C C . PHE A 1 493 ? 7.808 3.065 3.300 1.00 92.38 493 PHE A C 1
ATOM 4130 O O . PHE A 1 493 ? 7.974 4.031 2.562 1.00 92.38 493 PHE A O 1
ATOM 4137 N N . LYS A 1 494 ? 7.867 1.810 2.839 1.00 89.19 494 LYS A N 1
ATOM 4138 C CA . LYS A 1 494 ? 8.170 1.471 1.440 1.00 89.19 494 LYS A CA 1
ATOM 4139 C C . LYS A 1 494 ? 7.137 0.530 0.819 1.00 89.19 494 LYS A C 1
ATOM 4141 O O . LYS A 1 494 ? 7.528 -0.488 0.239 1.00 89.19 494 LYS A O 1
ATOM 4146 N N . PRO A 1 495 ? 5.831 0.838 0.863 1.00 90.06 495 PRO A N 1
ATOM 4147 C CA . PRO A 1 495 ? 4.812 -0.107 0.416 1.00 90.06 495 PRO A CA 1
ATOM 4148 C C . PRO A 1 495 ? 5.033 -0.537 -1.041 1.00 90.06 495 PRO A C 1
ATOM 4150 O O . PRO A 1 495 ? 5.005 -1.725 -1.348 1.00 90.06 495 PRO A O 1
ATOM 4153 N N . ASN A 1 496 ? 5.384 0.398 -1.929 1.00 85.31 496 ASN A N 1
ATOM 4154 C CA . ASN A 1 496 ? 5.590 0.120 -3.355 1.00 85.31 496 ASN A CA 1
ATOM 4155 C C . ASN A 1 496 ? 6.972 -0.457 -3.712 1.00 85.31 496 ASN A C 1
ATOM 4157 O O . ASN A 1 496 ? 7.123 -0.987 -4.807 1.00 85.31 496 ASN A O 1
ATOM 4161 N N . ARG A 1 497 ? 7.960 -0.393 -2.807 1.00 80.31 497 ARG A N 1
ATOM 4162 C CA . ARG A 1 497 ? 9.323 -0.934 -3.014 1.00 80.31 497 ARG A CA 1
ATOM 4163 C C . ARG A 1 497 ? 9.642 -2.134 -2.126 1.00 80.31 497 ARG A C 1
ATOM 4165 O O . ARG A 1 497 ? 10.797 -2.530 -1.982 1.00 80.31 497 ARG A O 1
ATOM 4172 N N . HIS A 1 498 ? 8.612 -2.702 -1.507 1.00 74.00 498 HIS A N 1
ATOM 4173 C CA . HIS A 1 498 ? 8.674 -4.000 -0.862 1.00 74.00 498 HIS A CA 1
ATOM 4174 C C . HIS A 1 498 ? 8.123 -5.040 -1.837 1.00 74.00 498 HIS A C 1
ATOM 4176 O O . HIS A 1 498 ? 6.926 -5.060 -2.160 1.00 74.00 498 HIS A O 1
ATOM 4182 N N . HIS A 1 499 ? 9.015 -5.876 -2.358 1.00 62.81 499 HIS A N 1
ATOM 4183 C CA . HIS A 1 499 ? 8.634 -7.000 -3.195 1.00 62.81 499 HIS A CA 1
ATOM 4184 C C . HIS A 1 499 ? 8.478 -8.246 -2.315 1.00 62.81 499 HIS A C 1
ATOM 4186 O O . HIS A 1 499 ? 9.390 -8.583 -1.553 1.00 62.81 499 HIS A O 1
ATOM 4192 N N . GLN A 1 500 ? 7.335 -8.928 -2.448 1.00 48.00 500 GLN A N 1
ATOM 4193 C CA . GLN A 1 500 ? 7.118 -10.248 -1.843 1.00 48.00 500 GLN A CA 1
ATOM 4194 C C . GLN A 1 500 ? 8.024 -11.303 -2.486 1.00 48.00 500 GLN A C 1
ATOM 4196 O O . GLN A 1 500 ? 8.435 -11.113 -3.662 1.00 48.00 500 GLN A O 1
#

Mean predicted aligned error: 6.06 Å

Radius of gyration: 25.63 Å; Cα contacts (8 Å, |Δi|>4): 707; chains: 1; bounding box: 67×43×68 Å

pLDDT: mean 90.1, std 7.8, range [48.0, 98.62]

Organism: NCBI:txid2497989

InterPro domains:
  IPR024214 Protein of unknown function DUF3843 [PF12954] (3-246)

Nearest PDB structures (foldseek):
  1bkb-assembly1_A  TM=6.534E-01  e=5.667E-02  Pyrobaculum aerophilum
  4gop-assembly2_Y  TM=5.454E-01  e=1.283E-01  Mycosarcoma maydis
  1x65-assembly1_A  TM=5.455E-01  e=6.877E-01  Homo sapiens
  1ueb-assembly1_A  TM=6.216E-01  e=1.629E+00  Thermus thermophilus
  1ueb-assembly2_B  TM=5.678E-01  e=2.139E+00  Thermus thermophilus

Sequence (500 aa):
MKKLYIKDWLAYQPYTKEGTADIFYMNLANQIQEKLFEIRSQHLILEHLETEDLRDLAVFLTSYFEDFISQTEIFKGFKNLNQDLYGKNLPFFEAENSADDINLDDVQFLVWYFFNLPKQDFLFNPKNESFTQIAQAVFEILDESYEFAPENTALKTYFSIKDEHNFDEVRYFFDKLFTKSFLLKYDTAVDFHFKSQPLMQDSSQAGFQRYKSFRDYYTINQKTKLLGLRSCQWAAAMNGENAEFSKALKNLSENQQYVFRFIELDGKNLKVEHLVSGKIVTLAGDNFTEAKKLPPNALFSAGICRWEGEYVITGILWVNTFDEKIADAYRNEFPSAHLFETEVEIENRKNRLAWEKNYFKQQASHSFFHLADVSSAIDFINDFYAEVEKHHEINQAQVQQMLQQVNLKEKVRNFLIFYNEKEGLEFYFNLPEGLEIENNPFFIEKNGDFLLKLMMSEEISGELFKALKNNFSFDSELNAYNPQDQDFLLRFFKPNRHHQ

Solvent-accessible surface area (backbone atoms only — not comparable to full-atom values): 27986 Å² total; per-residue (Å²): 140,84,78,69,49,72,74,57,46,44,68,72,45,79,56,89,72,91,56,89,36,50,64,57,51,42,50,50,19,40,52,41,30,51,52,53,59,72,49,17,88,80,27,74,77,50,57,75,45,52,78,64,53,48,45,51,50,20,44,48,58,40,42,50,52,49,35,61,68,29,61,48,34,60,70,61,21,50,24,50,55,37,27,76,74,65,76,37,52,45,80,96,52,85,75,87,71,68,94,88,58,92,52,54,66,61,44,20,51,51,52,41,49,65,69,37,68,87,44,66,87,60,82,77,65,71,81,35,66,62,41,50,54,52,18,50,64,47,40,57,57,51,59,76,40,55,93,73,63,64,59,35,65,68,61,31,60,66,71,53,73,94,47,87,84,40,61,69,52,52,51,50,44,25,42,45,48,36,55,39,32,75,85,34,22,80,52,52,28,47,53,47,49,65,71,42,47,74,36,65,71,40,83,48,74,63,26,50,26,48,42,51,37,48,50,48,38,44,37,49,52,44,37,37,40,77,75,30,40,31,34,39,52,52,51,23,48,52,46,51,88,44,61,68,59,22,49,37,32,63,61,44,47,62,52,46,76,47,50,31,33,38,65,50,75,58,92,58,29,36,37,26,30,36,48,60,71,67,45,76,46,66,32,51,26,86,85,42,82,62,63,88,71,60,56,78,46,18,32,34,31,34,29,31,29,40,49,89,90,42,36,37,66,67,36,66,56,50,76,43,74,68,46,69,68,60,51,53,53,47,44,70,55,83,90,68,74,73,68,86,55,49,74,66,55,53,52,52,50,51,50,49,44,56,49,52,51,58,54,47,42,75,71,30,80,37,81,66,35,26,76,30,40,58,68,55,44,52,51,48,53,54,56,50,50,61,54,46,52,76,80,39,94,70,62,67,67,59,54,52,51,52,51,48,62,66,70,71,41,92,88,56,61,33,30,33,38,34,64,42,85,88,78,41,81,43,81,35,73,49,50,42,28,64,44,90,56,89,91,48,94,57,52,44,98,63,90,71,50,53,63,53,51,50,47,32,35,77,87,50,49,46,65,58,51,53,50,50,60,77,76,48,87,72,81,40,79,64,72,80,46,56,76,62,47,46,51,44,50,39,17,39,42,21,17,82,46,48,79,131

Secondary structure (DSSP, 8-state):
-PPPPHHHHHHHSSSSS--TTHHHHHHHHHHHHHHHHHHGGG-HHHHTS-HHHHHHHHHHHHHHHHHHHHT--HHHHHHHHHHHHHSSSSSSS---S-TTS--HHHHHHHHHHHHHTT-SS----TT-HHHHHHHHHHHHHHHHHGGGPPP-HHHHHHT--S-TT-HHHHHHHHHHHHHH-TTTIIIIIHHHHHHHHHHHT--SHHHHHHHHHHHHHHHHHPBPTTTT-BHHHHHHHHTTT-HHHHHHHHTPPPPEEEEEEEEEEETTEEEEEETTT--EEEEE-TT-GGGGGPPTT-EEEEEEEEETTEEEEEEEEEEE---HHHHHHHHT--S-TTTT--HHHHHHHHHHHHHHHHHHHHH-SBTTEEEEEHHHHHHHHHHHHHHHHHHS---HHHHHHHHHHHHT-TT--EEEEEEETTTEEEEEETGGGG---TT-TT-----S-HHHHHHH-TTS-HHHHHHHHHHS----GGGGS-HHHHHHHHHHH-GGG---

Foldseek 3Di:
DDQDDLVNQCVQALDNDDDPQSVVLSVQLRVLLVLLVVCQVVDPLSVPDDSVLSSLLSSLLSLVLLCLQQVLCQLVLLQVVLCVQPVGSDFPDRDPDDPNDDDLLSLLRSLLCSSCQVDLDDHDDSPPPSSSVSSVSSVVSSVVCPVPRDHDVVRSVLLDQPDLQPVVSVLVNLLCSQCRRSRRNSHLNVVLCVVLVVLVVPPDPLSVQVSQQVSSQSSQQAATLSVLDHSLSSNLSSVVVPVVSSVQSVPKFHWDKFKWFFADQDPQWTFTQGLQQRDTFIEGRPVVPCSVVADHRKMWMFIWIAGPNHIYTRGTNDIGHDDVVVSVVRNPDDDPNPPPDDPVRVVVVLVLLVVLLVVCCVVAPDNFKHKFFLVVVLVCLCVSVVVSVVPDDDDVVVSVVVNCVSPVDPPFTMWIWGQDSVPGIDIDGLLLCPQPDPPSPNHDDDDDFSLSSLLSDLRHAPVVSVVSVVPDDGDHPLVVGDPSSSVSSSCNRHSPRDDD